Protein AF-A0A1Q7JPG5-F1 (afdb_monomer)

Structure (mmCIF, N/CA/C/O backbone):
data_AF-A0A1Q7JPG5-F1
#
_entry.id   AF-A0A1Q7JPG5-F1
#
loop_
_atom_site.group_PDB
_atom_site.id
_atom_site.type_symbol
_atom_site.label_atom_id
_atom_site.label_alt_id
_atom_site.label_comp_id
_atom_site.label_asym_id
_atom_site.label_entity_id
_atom_site.label_seq_id
_atom_site.pdbx_PDB_ins_code
_atom_site.Cartn_x
_atom_site.Cartn_y
_atom_site.Cartn_z
_atom_site.occupancy
_atom_site.B_iso_or_equiv
_atom_site.auth_seq_id
_atom_site.auth_comp_id
_atom_site.auth_asym_id
_atom_site.auth_atom_id
_atom_site.pdbx_PDB_model_num
ATOM 1 N N . MET A 1 1 ? 52.946 -62.706 36.787 1.00 34.41 1 MET A N 1
ATOM 2 C CA . MET A 1 1 ? 53.712 -61.815 35.877 1.00 34.41 1 MET A CA 1
ATOM 3 C C . MET A 1 1 ? 52.732 -61.017 35.016 1.00 34.41 1 MET A C 1
ATOM 5 O O . MET A 1 1 ? 51.547 -61.318 35.065 1.00 34.41 1 MET A O 1
ATOM 9 N N . LYS A 1 2 ? 53.180 -59.959 34.327 1.00 34.53 2 LYS A N 1
ATOM 10 C CA . LYS A 1 2 ? 52.308 -58.965 33.662 1.00 34.53 2 LYS A CA 1
ATOM 11 C C . LYS A 1 2 ? 51.713 -59.487 32.341 1.00 34.53 2 LYS A C 1
ATOM 13 O O . LYS A 1 2 ? 52.479 -59.974 31.521 1.00 34.53 2 LYS A O 1
ATOM 18 N N . SER A 1 3 ? 50.421 -59.251 32.090 1.00 33.00 3 SER A N 1
ATOM 19 C CA . SER A 1 3 ? 49.925 -58.635 30.840 1.00 33.00 3 SER A CA 1
ATOM 20 C C . SER A 1 3 ? 48.452 -58.207 30.977 1.00 33.00 3 SER A C 1
ATOM 22 O O . SER A 1 3 ? 47.769 -58.614 31.914 1.00 33.00 3 SER A O 1
ATOM 24 N N . MET A 1 4 ? 47.991 -57.336 30.079 1.00 36.00 4 MET A N 1
ATOM 25 C CA . MET A 1 4 ? 46.695 -56.645 30.126 1.00 36.00 4 MET A CA 1
ATOM 26 C C . MET A 1 4 ? 45.519 -57.522 29.669 1.00 36.00 4 MET A C 1
ATOM 28 O O . MET A 1 4 ? 45.644 -58.300 28.728 1.00 36.00 4 MET A O 1
ATOM 32 N N . ALA A 1 5 ? 44.338 -57.277 30.243 1.00 35.31 5 ALA A N 1
ATOM 33 C CA . ALA A 1 5 ? 43.048 -57.613 29.640 1.00 35.31 5 ALA A CA 1
ATOM 34 C C . ALA A 1 5 ? 42.078 -56.442 29.871 1.00 35.31 5 ALA A C 1
ATOM 36 O O . ALA A 1 5 ? 41.628 -56.212 30.993 1.00 35.31 5 ALA A O 1
ATOM 37 N N . CYS A 1 6 ? 41.793 -55.664 28.825 1.00 31.00 6 CYS A N 1
ATOM 38 C CA . CYS A 1 6 ? 40.863 -54.536 28.897 1.00 31.00 6 CYS A CA 1
ATOM 39 C C . CYS A 1 6 ? 39.425 -55.015 28.637 1.00 31.00 6 CYS A C 1
ATOM 41 O O . CYS A 1 6 ? 39.201 -55.822 27.736 1.00 31.00 6 CYS A O 1
ATOM 43 N N . ARG A 1 7 ? 38.447 -54.513 29.401 1.00 36.75 7 ARG A N 1
ATOM 44 C CA . ARG A 1 7 ? 37.014 -54.733 29.150 1.00 36.75 7 ARG A CA 1
ATOM 45 C C . ARG A 1 7 ? 36.360 -53.412 28.759 1.00 36.75 7 ARG A C 1
ATOM 47 O O . ARG A 1 7 ? 36.259 -52.519 29.594 1.00 36.75 7 ARG A O 1
ATOM 54 N N . LEU A 1 8 ? 35.887 -53.311 27.517 1.00 33.47 8 LEU A N 1
ATOM 55 C CA . LEU A 1 8 ? 34.958 -52.251 27.124 1.00 33.47 8 LEU A CA 1
ATOM 56 C C . LEU A 1 8 ? 33.561 -52.551 27.684 1.00 33.47 8 LEU A C 1
ATOM 58 O O . LEU A 1 8 ? 33.094 -53.689 27.631 1.00 33.47 8 LEU A O 1
ATOM 62 N N . LEU A 1 9 ? 32.887 -51.508 28.162 1.00 34.62 9 LEU A N 1
ATOM 63 C CA . LEU A 1 9 ? 31.440 -51.483 28.360 1.00 34.62 9 LEU A CA 1
ATOM 64 C C . LEU A 1 9 ? 30.803 -50.833 27.130 1.00 34.62 9 LEU A C 1
ATOM 66 O O . LEU A 1 9 ? 31.206 -49.742 26.734 1.00 34.62 9 LEU A O 1
ATOM 70 N N . ALA A 1 10 ? 29.811 -51.493 26.537 1.00 33.41 10 ALA A N 1
ATOM 71 C CA . ALA A 1 10 ? 29.028 -50.929 25.445 1.00 33.41 10 ALA A CA 1
ATOM 72 C C . ALA A 1 10 ? 27.778 -50.234 26.005 1.00 33.41 10 ALA A C 1
ATOM 74 O O . ALA A 1 10 ? 26.924 -50.890 26.602 1.00 33.41 10 ALA A O 1
ATOM 75 N N . LEU A 1 11 ? 27.654 -48.922 25.788 1.00 35.75 11 LEU A N 1
ATOM 76 C CA . LEU A 1 11 ? 26.381 -48.206 25.903 1.00 35.75 11 LEU A CA 1
ATOM 77 C C . LEU A 1 11 ? 25.788 -48.039 24.500 1.00 35.75 11 LEU A C 1
ATOM 79 O O . LEU A 1 11 ? 26.465 -47.559 23.592 1.00 35.75 11 LEU A O 1
ATOM 83 N N . GLY A 1 12 ? 24.525 -48.426 24.326 1.00 33.12 12 GLY A N 1
ATOM 84 C CA . GLY A 1 12 ? 23.783 -48.182 23.090 1.00 33.12 12 GLY A CA 1
ATOM 85 C C . GLY A 1 12 ? 23.260 -46.746 23.034 1.00 33.12 12 GLY A C 1
ATOM 86 O O . GLY A 1 12 ? 22.631 -46.285 23.984 1.00 33.12 12 GLY A O 1
ATOM 87 N N . ALA A 1 13 ? 23.492 -46.051 21.920 1.00 35.06 13 ALA A N 1
ATOM 88 C CA . ALA A 1 13 ? 22.969 -44.708 21.683 1.00 35.06 13 ALA A CA 1
ATOM 89 C C . ALA A 1 13 ? 21.696 -44.762 20.821 1.00 35.06 13 ALA A C 1
ATOM 91 O O . ALA A 1 13 ? 21.733 -45.208 19.675 1.00 35.06 13 ALA A O 1
ATOM 92 N N . PHE A 1 14 ? 20.574 -44.273 21.356 1.00 34.72 14 PHE A N 1
ATOM 93 C CA . PHE A 1 14 ? 19.362 -44.020 20.573 1.00 34.72 14 PHE A CA 1
ATOM 94 C C . PHE A 1 14 ? 19.529 -42.712 19.787 1.00 34.72 14 PHE A C 1
ATOM 96 O O . PHE A 1 14 ? 19.543 -41.628 20.371 1.00 34.72 14 PHE A O 1
ATOM 103 N N . LEU A 1 15 ? 19.648 -42.799 18.460 1.00 33.75 15 LEU A N 1
ATOM 104 C CA . LEU A 1 15 ? 19.677 -41.626 17.583 1.00 33.75 15 LEU A CA 1
ATOM 105 C C . LEU A 1 15 ? 18.253 -41.120 17.323 1.00 33.75 15 LEU A C 1
ATOM 107 O O . LEU A 1 15 ? 17.541 -41.632 16.460 1.00 33.75 15 LEU A O 1
ATOM 111 N N . ILE A 1 16 ? 17.845 -40.088 18.064 1.00 35.56 16 ILE A N 1
ATOM 112 C CA . ILE A 1 16 ? 16.620 -39.334 17.777 1.00 35.56 16 ILE A CA 1
ATOM 113 C C . ILE A 1 16 ? 16.891 -38.432 16.568 1.00 35.56 16 ILE A C 1
ATOM 115 O O . ILE A 1 16 ? 17.561 -37.405 16.681 1.00 35.56 16 ILE A O 1
ATOM 119 N N . ALA A 1 17 ? 16.366 -38.815 15.406 1.00 33.97 17 ALA A N 1
ATOM 120 C CA . ALA A 1 17 ? 16.439 -38.016 14.188 1.00 33.97 17 ALA A CA 1
ATOM 121 C C . ALA A 1 17 ? 15.470 -36.821 14.260 1.00 33.97 17 ALA A C 1
ATOM 123 O O . ALA A 1 17 ? 14.344 -36.883 13.768 1.00 33.97 17 ALA A O 1
ATOM 124 N N . VAL A 1 18 ? 15.906 -35.726 14.888 1.00 35.19 18 VAL A N 1
ATOM 125 C CA . VAL A 1 18 ? 15.196 -34.440 14.829 1.00 35.19 18 VAL A CA 1
ATOM 126 C C . VAL A 1 18 ? 15.351 -33.861 13.415 1.00 35.19 18 VAL A C 1
ATOM 128 O O . VAL A 1 18 ? 16.487 -33.659 12.979 1.00 35.19 18 VAL A O 1
ATOM 131 N N . PRO A 1 19 ? 14.261 -33.561 12.685 1.00 37.03 19 PRO A N 1
ATOM 132 C CA . PRO A 1 19 ? 14.367 -32.874 11.406 1.00 37.03 19 PRO A CA 1
ATOM 133 C C . PRO A 1 19 ? 14.787 -31.419 11.645 1.00 37.03 19 PRO A C 1
ATOM 135 O O . PRO A 1 19 ? 13.994 -30.610 12.128 1.00 37.03 19 PRO A O 1
ATOM 138 N N . LEU A 1 20 ? 16.027 -31.069 11.284 1.00 33.22 20 LEU A N 1
ATOM 139 C CA . LEU A 1 20 ? 16.434 -29.667 11.189 1.00 33.22 20 LEU A CA 1
ATOM 140 C C . LEU A 1 20 ? 15.713 -29.008 10.008 1.00 33.22 20 LEU A C 1
ATOM 142 O O . LEU A 1 20 ? 16.229 -28.942 8.893 1.00 33.22 20 LEU A O 1
ATOM 146 N N . PHE A 1 21 ? 14.530 -28.460 10.276 1.00 35.09 21 PHE A N 1
ATOM 147 C CA . PHE A 1 21 ? 14.033 -27.338 9.495 1.00 35.09 21 PHE A CA 1
ATOM 148 C C . PHE A 1 21 ? 15.007 -26.174 9.688 1.00 35.09 21 PHE A C 1
ATOM 150 O O . PHE A 1 21 ? 15.110 -25.615 10.781 1.00 35.09 21 PHE A O 1
ATOM 157 N N . ALA A 1 22 ? 15.738 -25.823 8.632 1.00 39.94 22 ALA A N 1
ATOM 158 C CA . ALA A 1 22 ? 16.541 -24.611 8.603 1.00 39.94 22 ALA A CA 1
ATOM 159 C C . ALA A 1 22 ? 15.608 -23.393 8.664 1.00 39.94 22 ALA A C 1
ATOM 161 O O . ALA A 1 22 ? 15.079 -22.944 7.649 1.00 39.94 22 ALA A O 1
ATOM 162 N N . GLN A 1 23 ? 15.398 -22.868 9.872 1.00 38.84 23 GLN A N 1
ATOM 163 C CA . GLN A 1 23 ? 14.837 -21.538 10.061 1.00 38.84 23 GLN A CA 1
ATOM 164 C C . GLN A 1 23 ? 15.822 -20.525 9.469 1.00 38.84 23 GLN A C 1
ATOM 166 O O . GLN A 1 23 ? 16.888 -20.291 10.042 1.00 38.84 23 GLN A O 1
ATOM 171 N N . THR A 1 24 ? 15.462 -19.933 8.328 1.00 47.03 24 THR A N 1
ATOM 172 C CA . THR A 1 24 ? 16.078 -18.695 7.832 1.00 47.03 24 THR A CA 1
ATOM 173 C C . THR A 1 24 ? 16.030 -17.666 8.952 1.00 47.03 24 THR A C 1
ATOM 175 O O . THR A 1 24 ? 14.950 -17.369 9.473 1.00 47.03 24 THR A O 1
ATOM 178 N N . ARG A 1 25 ? 17.189 -17.163 9.370 1.00 45.00 25 ARG A N 1
ATOM 179 C CA . ARG A 1 25 ? 17.277 -16.207 10.474 1.00 45.00 25 ARG A CA 1
ATOM 180 C C . ARG A 1 25 ? 16.770 -14.850 9.999 1.00 45.00 25 ARG A C 1
ATOM 182 O O . ARG A 1 25 ? 16.806 -14.545 8.813 1.00 45.00 25 ARG A O 1
ATOM 189 N N . ALA A 1 26 ? 16.351 -13.995 10.930 1.00 55.50 26 ALA A N 1
ATOM 190 C CA . ALA A 1 26 ? 15.905 -12.642 10.586 1.00 55.50 26 ALA A CA 1
ATOM 191 C C . ALA A 1 26 ? 16.996 -11.809 9.872 1.00 55.50 26 ALA A C 1
ATOM 193 O O . ALA A 1 26 ? 16.662 -10.960 9.052 1.00 55.50 26 ALA A O 1
ATOM 194 N N . SER A 1 27 ? 18.278 -12.103 10.132 1.00 56.66 27 SER A N 1
ATOM 195 C CA . SER A 1 27 ? 19.452 -11.563 9.423 1.00 56.66 27 SER A CA 1
ATOM 196 C C . SER A 1 27 ? 19.521 -11.930 7.941 1.00 56.66 27 SER A C 1
ATOM 198 O O . SER A 1 27 ? 20.154 -11.228 7.162 1.00 56.66 27 SER A O 1
ATOM 200 N N . ASP A 1 28 ? 18.894 -13.040 7.560 1.00 60.97 28 ASP A N 1
ATOM 201 C CA . ASP A 1 28 ? 18.993 -13.627 6.224 1.00 60.97 28 ASP A CA 1
ATOM 202 C C . ASP A 1 28 ? 17.875 -13.082 5.307 1.00 60.97 28 ASP A C 1
ATOM 204 O O . ASP A 1 28 ? 17.829 -13.398 4.122 1.00 60.97 28 ASP A O 1
ATOM 208 N N . LEU A 1 29 ? 16.969 -12.270 5.875 1.00 73.50 29 LEU A N 1
ATOM 209 C CA . LEU A 1 29 ? 15.842 -11.614 5.205 1.00 73.50 29 LEU A CA 1
ATOM 210 C C . LEU A 1 29 ? 16.076 -10.107 4.996 1.00 73.50 29 LEU A C 1
ATOM 212 O O . LEU A 1 29 ? 15.445 -9.506 4.132 1.00 73.50 29 LEU A O 1
ATOM 216 N N . THR A 1 30 ? 16.939 -9.464 5.785 1.00 72.56 30 THR A N 1
ATOM 217 C CA . THR A 1 30 ? 17.234 -8.028 5.639 1.00 72.56 30 THR A CA 1
ATOM 218 C C . THR A 1 30 ? 18.073 -7.764 4.392 1.00 72.56 30 THR A C 1
ATOM 220 O O . THR A 1 30 ? 19.149 -8.344 4.243 1.00 72.56 30 THR A O 1
ATOM 223 N N . ASN A 1 31 ? 17.631 -6.846 3.526 1.00 74.94 31 ASN A N 1
ATOM 224 C CA . ASN A 1 31 ? 18.434 -6.407 2.383 1.00 74.94 31 ASN A CA 1
ATOM 225 C C . ASN A 1 31 ? 19.722 -5.720 2.857 1.00 74.94 31 ASN A C 1
ATOM 227 O O . ASN A 1 31 ? 19.681 -4.688 3.529 1.00 74.94 31 ASN A O 1
ATOM 231 N N . LEU A 1 32 ? 20.872 -6.262 2.461 1.00 78.88 32 LEU A N 1
ATOM 232 C CA . LEU A 1 32 ? 22.161 -5.604 2.648 1.00 78.88 32 LEU A CA 1
ATOM 233 C C . LEU A 1 32 ? 22.371 -4.548 1.555 1.00 78.88 32 LEU A C 1
ATOM 235 O O . LEU A 1 32 ? 22.064 -4.776 0.383 1.00 78.88 32 LEU A O 1
ATOM 239 N N . ARG A 1 33 ? 22.924 -3.391 1.934 1.00 84.75 33 ARG A N 1
ATOM 240 C CA . ARG A 1 33 ? 23.392 -2.383 0.973 1.00 84.75 33 ARG A CA 1
ATOM 241 C C . ARG A 1 33 ? 24.746 -2.803 0.416 1.00 84.75 33 ARG A C 1
ATOM 243 O O . ARG A 1 33 ? 25.619 -3.233 1.166 1.00 84.75 33 ARG A O 1
ATOM 250 N N . HIS A 1 34 ? 24.920 -2.629 -0.888 1.00 87.31 34 HIS A N 1
ATOM 251 C CA . HIS A 1 34 ? 26.155 -2.941 -1.596 1.00 87.31 34 HIS A CA 1
ATOM 252 C C . HIS A 1 34 ? 26.614 -1.717 -2.390 1.00 87.31 34 HIS A C 1
ATOM 254 O O . HIS A 1 34 ? 25.868 -1.206 -3.224 1.00 87.31 34 HIS A O 1
ATOM 260 N N . SER A 1 35 ? 27.846 -1.264 -2.160 1.00 90.56 35 SER A N 1
ATOM 261 C CA . SER A 1 35 ? 28.488 -0.246 -2.999 1.00 90.56 35 SER A CA 1
ATOM 262 C C . SER A 1 35 ? 28.592 -0.720 -4.450 1.00 90.56 35 SER A C 1
ATOM 264 O O . SER A 1 35 ? 28.186 -0.002 -5.362 1.00 90.56 35 SER A O 1
ATOM 266 N N . THR A 1 36 ? 29.068 -1.953 -4.649 1.00 94.56 36 THR A N 1
ATOM 267 C CA . THR A 1 36 ? 29.362 -2.563 -5.955 1.00 94.56 36 THR A CA 1
ATOM 268 C C . THR A 1 36 ? 29.049 -4.072 -5.959 1.00 94.56 36 THR A C 1
ATOM 270 O O . THR A 1 36 ? 28.795 -4.676 -4.909 1.00 94.56 36 THR A O 1
ATOM 273 N N . GLY A 1 37 ? 29.092 -4.709 -7.134 1.00 92.50 37 GLY A N 1
ATOM 274 C CA . GLY A 1 37 ? 29.043 -6.164 -7.306 1.00 92.50 37 GLY A CA 1
ATOM 275 C C . GLY A 1 37 ? 27.642 -6.784 -7.390 1.00 92.50 37 GLY A C 1
ATOM 276 O O . GLY A 1 37 ? 27.516 -8.009 -7.349 1.00 92.50 37 GLY A O 1
ATOM 277 N N . GLN A 1 38 ? 26.576 -5.985 -7.487 1.00 92.62 38 GLN A N 1
ATOM 278 C CA . GLN A 1 38 ? 25.197 -6.457 -7.669 1.00 92.62 38 GLN A CA 1
ATOM 279 C C . GLN A 1 38 ? 24.725 -6.341 -9.123 1.00 92.62 38 GLN A C 1
ATOM 281 O O . GLN A 1 38 ? 25.172 -5.477 -9.872 1.00 92.62 38 GLN A O 1
ATOM 286 N N . GLY A 1 39 ? 23.786 -7.200 -9.524 1.00 92.56 39 GLY A N 1
ATOM 287 C CA . GLY A 1 39 ? 23.140 -7.109 -10.831 1.00 92.56 39 GLY A CA 1
ATOM 288 C C . GLY A 1 39 ? 22.094 -5.991 -10.925 1.00 92.56 39 GLY A C 1
ATOM 289 O O . GLY A 1 39 ? 21.513 -5.560 -9.924 1.00 92.56 39 GLY A O 1
ATOM 290 N N . VAL A 1 40 ? 21.799 -5.572 -12.158 1.00 94.56 40 VAL A N 1
ATOM 291 C CA . VAL A 1 40 ? 20.660 -4.696 -12.472 1.00 94.56 40 VAL A CA 1
ATOM 292 C C . VAL A 1 40 ? 19.399 -5.540 -12.642 1.00 94.56 40 VAL A C 1
ATOM 294 O O . VAL A 1 40 ? 19.406 -6.534 -13.367 1.00 94.56 40 VAL A O 1
ATOM 297 N N . SER A 1 41 ? 18.302 -5.133 -12.005 1.00 94.94 41 SER A N 1
ATOM 298 C CA . SER A 1 41 ? 16.980 -5.731 -12.217 1.00 94.94 41 SER A CA 1
ATOM 299 C C . SER A 1 41 ? 16.176 -4.888 -13.215 1.00 94.94 41 SER A C 1
ATOM 301 O O . SER A 1 41 ? 15.988 -3.695 -12.957 1.00 94.94 41 SER A O 1
ATOM 303 N N . PRO A 1 42 ? 15.690 -5.449 -14.338 1.00 96.00 42 PRO A N 1
ATOM 304 C CA . PRO A 1 42 ? 14.755 -4.748 -15.207 1.00 96.00 42 PRO A CA 1
ATOM 305 C C . PRO A 1 42 ? 13.377 -4.674 -14.533 1.00 96.00 42 PRO A C 1
ATOM 307 O O . PRO A 1 42 ? 12.985 -5.577 -13.792 1.00 96.00 42 PRO A O 1
ATOM 310 N N . VAL A 1 43 ? 12.630 -3.603 -14.795 1.00 93.88 43 VAL A N 1
ATOM 311 C CA . VAL A 1 43 ? 11.284 -3.376 -14.254 1.00 93.88 43 VAL A CA 1
ATOM 312 C C . VAL A 1 43 ? 10.335 -3.043 -15.401 1.00 93.88 43 VAL A C 1
ATOM 314 O O . VAL A 1 43 ? 10.673 -2.275 -16.301 1.00 93.88 43 VAL A O 1
ATOM 317 N N . TYR A 1 44 ? 9.144 -3.636 -15.380 1.00 93.88 44 TYR A N 1
ATOM 318 C CA . TYR A 1 44 ? 8.056 -3.314 -16.297 1.00 93.88 44 TYR A CA 1
ATOM 319 C C . TYR A 1 44 ? 7.070 -2.418 -15.552 1.00 93.88 44 TYR A C 1
ATOM 321 O O . TYR A 1 44 ? 6.445 -2.841 -14.584 1.00 93.88 44 TYR A O 1
ATOM 329 N N . GLU A 1 45 ? 6.967 -1.169 -15.992 1.00 89.00 45 GLU A N 1
ATOM 330 C CA . GLU A 1 45 ? 6.186 -0.125 -15.324 1.00 89.00 45 GLU A CA 1
ATOM 331 C C . GLU A 1 45 ? 4.698 -0.182 -15.710 1.00 89.00 45 GLU A C 1
ATOM 333 O O . GLU A 1 45 ? 3.896 0.556 -15.146 1.00 89.00 45 GLU A O 1
ATOM 338 N N . GLY A 1 46 ? 4.318 -1.057 -16.647 1.00 91.06 46 GLY A N 1
ATOM 339 C CA . GLY A 1 46 ? 2.952 -1.226 -17.141 1.00 91.06 46 GLY A CA 1
ATOM 340 C C . GLY A 1 46 ? 2.760 -0.755 -18.583 1.00 91.06 46 GLY A C 1
ATOM 341 O O . GLY A 1 46 ? 3.731 -0.548 -19.315 1.00 91.06 46 GLY A O 1
ATOM 342 N N . PHE A 1 47 ? 1.506 -0.593 -19.013 1.00 92.69 47 PHE A N 1
ATOM 343 C CA . PHE A 1 47 ? 1.181 -0.110 -20.358 1.00 92.69 47 PHE A CA 1
ATOM 344 C C . PHE A 1 47 ? 0.061 0.933 -20.419 1.00 92.69 47 PHE A C 1
ATOM 346 O O . PHE A 1 47 ? -0.933 0.838 -19.702 1.00 92.69 47 PHE A O 1
ATOM 353 N N . ASP A 1 48 ? 0.199 1.886 -21.342 1.00 90.12 48 ASP A N 1
ATOM 354 C CA . ASP A 1 48 ? -0.894 2.763 -21.783 1.00 90.12 48 ASP A CA 1
ATOM 355 C C . ASP A 1 48 ? -1.386 2.384 -23.192 1.00 90.12 48 ASP A C 1
ATOM 357 O O . ASP A 1 48 ? -0.749 1.595 -23.900 1.00 90.12 48 ASP A O 1
ATOM 361 N N . ILE A 1 49 ? -2.549 2.918 -23.576 1.00 89.62 49 ILE A N 1
ATOM 362 C CA . ILE A 1 49 ? -3.207 2.670 -24.865 1.00 89.62 49 ILE A CA 1
ATOM 363 C C . ILE A 1 49 ? -3.175 3.964 -25.689 1.00 89.62 49 ILE A C 1
ATOM 365 O O . ILE A 1 49 ? -3.671 5.003 -25.252 1.00 89.62 49 ILE A O 1
ATOM 369 N N . ASN A 1 50 ? -2.609 3.897 -26.892 1.00 90.44 50 ASN A N 1
ATOM 370 C CA . ASN A 1 50 ? -2.565 4.997 -27.850 1.00 90.44 50 ASN A CA 1
ATOM 371 C C . ASN A 1 50 ? -3.941 5.21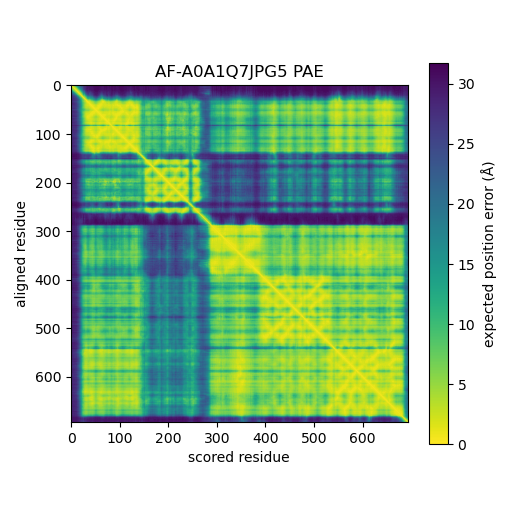4 -28.526 1.00 90.44 50 ASN A C 1
ATOM 373 O O . ASN A 1 50 ? -4.740 4.279 -28.615 1.00 90.44 50 ASN A O 1
ATOM 377 N N . PRO A 1 51 ? -4.213 6.403 -29.104 1.00 88.62 51 PRO A N 1
ATOM 378 C CA . PRO A 1 51 ? -5.475 6.689 -29.804 1.00 88.62 51 PRO A CA 1
ATOM 379 C C . PRO A 1 51 ? -5.799 5.795 -31.019 1.00 88.62 51 PRO A C 1
ATOM 381 O O . PRO A 1 51 ? -6.943 5.772 -31.463 1.00 88.62 51 PRO A O 1
ATOM 384 N N . ASP A 1 52 ? -4.820 5.066 -31.567 1.00 91.56 52 ASP A N 1
ATOM 385 C CA . ASP A 1 52 ? -5.001 4.084 -32.650 1.00 91.56 52 ASP A CA 1
ATOM 386 C C . ASP A 1 52 ? -5.282 2.649 -32.143 1.00 91.56 52 ASP A C 1
ATOM 388 O O . ASP A 1 52 ? -5.470 1.722 -32.939 1.00 91.56 52 ASP A O 1
ATOM 392 N N . GLY A 1 53 ? -5.312 2.461 -30.820 1.00 90.31 53 GLY A N 1
ATOM 393 C CA . GLY A 1 53 ? -5.466 1.174 -30.144 1.00 90.31 53 GLY A CA 1
ATOM 394 C C . GLY A 1 53 ? -4.171 0.370 -29.989 1.00 90.31 53 GLY A C 1
ATOM 395 O O . GLY A 1 53 ? -4.224 -0.733 -29.452 1.00 90.31 53 GLY A O 1
ATOM 396 N N . SER A 1 54 ? -3.017 0.869 -30.448 1.00 95.56 54 SER A N 1
ATOM 397 C CA . SER A 1 54 ? -1.717 0.272 -30.107 1.00 95.56 54 SER A CA 1
ATOM 398 C C . SER A 1 54 ? -1.366 0.532 -28.635 1.00 95.56 54 SER A C 1
ATOM 400 O O . SER A 1 54 ? -1.934 1.418 -28.000 1.00 95.56 54 SER A O 1
ATOM 402 N N . HIS A 1 55 ? -0.421 -0.220 -28.076 1.00 95.38 55 HIS A N 1
ATOM 403 C CA . HIS A 1 55 ? -0.083 -0.161 -26.652 1.00 95.38 55 HIS A CA 1
ATOM 404 C C . HIS A 1 55 ? 1.368 0.281 -26.458 1.00 95.38 55 HIS A C 1
ATOM 406 O O . HIS A 1 55 ? 2.261 -0.207 -27.148 1.00 95.38 55 HIS A O 1
ATOM 412 N N . ASN A 1 56 ? 1.632 1.159 -25.494 1.00 94.81 56 ASN A N 1
ATOM 413 C CA . ASN A 1 56 ? 2.987 1.510 -25.072 1.00 94.81 56 ASN A CA 1
ATOM 414 C C . ASN A 1 56 ? 3.354 0.714 -23.820 1.00 94.81 56 ASN A C 1
ATOM 416 O O . ASN A 1 56 ? 2.836 1.016 -22.752 1.00 94.81 56 ASN A O 1
ATOM 420 N N . MET A 1 57 ? 4.257 -0.262 -23.924 1.00 95.06 57 MET A N 1
ATOM 421 C CA . MET A 1 57 ? 4.823 -0.959 -22.762 1.00 95.06 57 MET A CA 1
ATOM 422 C C . MET A 1 57 ? 6.002 -0.162 -22.201 1.00 95.06 57 MET A C 1
ATOM 424 O O . MET A 1 57 ? 6.959 0.085 -22.932 1.00 95.06 57 MET A O 1
ATOM 428 N N . TRP A 1 58 ? 5.950 0.232 -20.930 1.00 92.94 58 TRP A N 1
ATOM 429 C CA . TRP A 1 58 ? 6.959 1.074 -20.282 1.00 92.94 58 TRP A CA 1
ATOM 430 C C . TRP A 1 58 ? 7.917 0.267 -19.418 1.00 92.94 58 TRP A C 1
ATOM 432 O O . TRP A 1 58 ? 7.522 -0.672 -18.728 1.00 92.94 58 TRP A O 1
ATOM 442 N N . PHE A 1 59 ? 9.190 0.647 -19.450 1.00 94.12 59 PHE A N 1
ATOM 443 C CA . PHE A 1 59 ? 10.264 -0.072 -18.781 1.00 94.12 59 PHE A CA 1
ATOM 444 C C . PHE A 1 59 ? 11.182 0.891 -18.034 1.00 94.12 59 PHE A C 1
ATOM 446 O O . PHE A 1 59 ? 11.563 1.942 -18.551 1.00 94.12 59 PHE A O 1
ATOM 453 N N . GLY A 1 60 ? 11.572 0.483 -16.834 1.00 92.62 60 GLY A N 1
ATOM 454 C CA . GLY A 1 60 ? 12.596 1.114 -16.012 1.00 92.62 60 GLY A CA 1
ATOM 455 C C . GLY A 1 60 ? 13.537 0.056 -15.449 1.00 92.62 60 GLY A C 1
ATOM 456 O O . GLY A 1 60 ? 13.475 -1.114 -15.826 1.00 92.62 60 GLY A O 1
ATOM 457 N N . TYR A 1 61 ? 14.434 0.440 -14.552 1.00 93.19 61 TYR A N 1
ATOM 458 C CA . TYR A 1 61 ? 15.355 -0.511 -13.932 1.00 93.19 61 TYR A CA 1
ATOM 459 C C . TYR A 1 61 ? 15.701 -0.131 -12.496 1.00 93.19 61 TYR A C 1
ATOM 461 O O . TYR A 1 61 ? 15.472 0.995 -12.051 1.00 93.19 61 TYR A O 1
ATOM 469 N N . MET A 1 62 ? 16.264 -1.102 -11.784 1.00 92.62 62 MET A N 1
ATOM 470 C CA . MET A 1 62 ? 16.888 -0.937 -10.482 1.00 92.62 62 MET A CA 1
ATOM 471 C C . MET A 1 62 ? 18.320 -1.469 -10.543 1.00 92.62 62 MET A C 1
ATOM 473 O O . MET A 1 62 ? 18.540 -2.684 -10.548 1.00 92.62 62 MET A O 1
ATOM 477 N N . ASN A 1 63 ? 19.301 -0.571 -10.583 1.00 92.75 63 ASN A N 1
ATOM 478 C CA . ASN A 1 63 ? 20.687 -0.923 -10.311 1.00 92.75 63 ASN A CA 1
ATOM 479 C C . ASN A 1 63 ? 20.839 -1.042 -8.788 1.00 92.75 63 ASN A C 1
ATOM 481 O O . ASN A 1 63 ? 20.664 -0.075 -8.049 1.00 92.75 63 ASN A O 1
ATOM 485 N N . ARG A 1 64 ? 21.114 -2.254 -8.299 1.00 90.00 64 ARG A N 1
ATOM 486 C CA . ARG A 1 64 ? 21.138 -2.532 -6.855 1.00 90.00 64 ARG A CA 1
ATOM 487 C C . ARG A 1 64 ? 22.404 -2.013 -6.159 1.00 90.00 64 ARG A C 1
ATOM 489 O O . ARG A 1 64 ? 22.446 -1.990 -4.931 1.00 90.00 64 ARG A O 1
ATOM 496 N N . ASN A 1 65 ? 23.389 -1.548 -6.924 1.00 90.69 65 ASN A N 1
ATOM 497 C CA . ASN A 1 65 ? 24.589 -0.888 -6.423 1.00 90.69 65 ASN A CA 1
ATOM 498 C C . ASN A 1 65 ? 24.306 0.556 -5.974 1.00 90.69 65 ASN A C 1
ATOM 500 O O . ASN A 1 65 ? 23.396 1.216 -6.486 1.00 90.69 65 ASN A O 1
ATOM 504 N N . TYR A 1 66 ? 25.102 1.048 -5.024 1.00 88.88 66 TYR A N 1
ATOM 505 C CA . TYR A 1 66 ? 25.082 2.444 -4.565 1.00 88.88 66 TYR A CA 1
ATOM 506 C C . TYR A 1 66 ? 26.193 3.308 -5.188 1.00 88.88 66 TYR A C 1
ATOM 508 O O . TYR A 1 66 ? 26.033 4.523 -5.250 1.00 88.88 66 TYR A O 1
ATOM 516 N N . GLU A 1 67 ? 27.280 2.698 -5.672 1.00 90.00 67 GLU A N 1
ATOM 517 C CA . GLU A 1 67 ? 28.457 3.383 -6.240 1.00 90.00 67 GLU A CA 1
ATOM 518 C C . GLU A 1 67 ? 28.822 2.886 -7.655 1.00 90.00 67 GLU A C 1
ATOM 520 O O . GLU A 1 67 ? 29.355 3.654 -8.448 1.00 90.00 67 GLU A O 1
ATOM 525 N N . GLU A 1 68 ? 28.533 1.624 -7.998 1.00 92.38 68 GLU A N 1
ATOM 526 C CA . GLU A 1 68 ? 28.838 1.055 -9.323 1.00 92.38 68 GLU A CA 1
ATOM 527 C C . GLU A 1 68 ? 27.733 1.314 -10.362 1.00 92.38 68 GLU A C 1
ATOM 529 O O . GLU A 1 68 ? 26.627 0.770 -10.280 1.00 92.38 68 GLU A O 1
ATOM 534 N N . GLU A 1 69 ? 28.069 2.087 -11.392 1.00 92.31 69 GLU A N 1
ATOM 535 C CA . GLU A 1 69 ? 27.326 2.149 -12.655 1.00 92.31 69 GLU A CA 1
ATOM 536 C C . GLU A 1 69 ? 27.757 0.998 -13.578 1.00 92.31 69 GLU A C 1
ATOM 538 O O . GLU A 1 69 ? 28.893 0.528 -13.509 1.00 92.31 69 GLU A O 1
ATOM 543 N N . LEU A 1 70 ? 26.851 0.509 -14.430 1.00 92.31 70 LEU A N 1
ATOM 544 C CA . LEU A 1 70 ? 27.078 -0.699 -15.232 1.00 92.31 70 LEU A CA 1
ATOM 545 C C . LEU A 1 70 ? 26.787 -0.480 -16.718 1.00 92.31 70 LEU A C 1
ATOM 547 O O . LEU A 1 70 ? 25.756 0.082 -17.076 1.00 92.31 70 LEU A O 1
ATOM 551 N N . ASP A 1 71 ? 27.648 -1.013 -17.587 1.00 92.81 71 ASP A N 1
ATOM 552 C CA . ASP A 1 71 ? 27.448 -1.027 -19.039 1.00 92.81 71 ASP A CA 1
ATOM 553 C C . ASP A 1 71 ? 27.191 -2.447 -19.565 1.00 92.81 71 ASP A C 1
ATOM 555 O O . ASP A 1 71 ? 28.019 -3.350 -19.445 1.00 92.81 71 ASP A O 1
ATOM 559 N N . LEU A 1 72 ? 26.021 -2.643 -20.176 1.00 92.38 72 LEU A N 1
ATOM 560 C CA . LEU A 1 72 ? 25.552 -3.898 -20.761 1.00 92.38 72 LEU A CA 1
ATOM 561 C C . LEU A 1 72 ? 25.089 -3.642 -22.203 1.00 92.38 72 LEU A C 1
ATOM 563 O O . LEU A 1 72 ? 23.930 -3.304 -22.453 1.00 92.38 72 LEU A O 1
ATOM 567 N N . ALA A 1 73 ? 25.992 -3.796 -23.172 1.00 91.12 73 ALA A N 1
ATOM 568 C CA . ALA A 1 73 ? 25.680 -3.635 -24.596 1.00 91.12 73 ALA A CA 1
ATOM 569 C C . ALA A 1 73 ? 24.544 -4.572 -25.068 1.00 91.12 73 ALA A C 1
ATOM 571 O O . ALA A 1 73 ? 24.441 -5.714 -24.611 1.00 91.12 73 ALA A O 1
ATOM 572 N N . VAL A 1 74 ? 23.711 -4.111 -26.017 1.00 93.81 74 VAL A N 1
ATOM 573 C CA . VAL A 1 74 ? 22.569 -4.891 -26.538 1.00 93.81 74 VAL A CA 1
ATOM 574 C C . VAL A 1 74 ? 23.042 -6.232 -27.104 1.00 93.81 74 VAL A C 1
ATOM 576 O O . VAL A 1 74 ? 23.828 -6.307 -28.051 1.00 93.81 74 VAL A O 1
ATOM 579 N N . GLY A 1 75 ? 22.528 -7.312 -26.527 1.00 92.06 75 GLY A N 1
ATOM 580 C CA . GLY A 1 75 ? 23.001 -8.670 -26.760 1.00 92.06 75 GLY A CA 1
ATOM 581 C C . GLY A 1 75 ? 22.513 -9.598 -25.650 1.00 92.06 75 GLY A C 1
ATOM 582 O O . GLY A 1 75 ? 21.646 -9.211 -24.880 1.00 92.06 75 GLY A O 1
ATOM 583 N N . PRO A 1 76 ? 23.035 -10.823 -25.517 1.00 90.94 76 PRO A N 1
ATOM 584 C CA . PRO A 1 76 ? 22.472 -11.796 -24.572 1.00 90.94 76 PRO A CA 1
ATOM 585 C C . PRO A 1 76 ? 22.516 -11.404 -23.085 1.00 90.94 76 PRO A C 1
ATOM 587 O O . PRO A 1 76 ? 21.698 -11.904 -22.325 1.00 90.94 76 PRO A O 1
ATOM 590 N N . ASN A 1 77 ? 23.368 -10.449 -22.692 1.00 94.38 77 ASN A N 1
ATOM 591 C CA . ASN A 1 77 ? 23.370 -9.860 -21.344 1.00 94.38 77 ASN A CA 1
ATOM 592 C C . ASN A 1 77 ? 22.415 -8.653 -21.192 1.00 94.38 77 ASN A C 1
ATOM 594 O O . ASN A 1 77 ? 22.284 -8.111 -20.099 1.00 94.38 77 ASN A O 1
ATOM 598 N N . ASN A 1 78 ? 21.783 -8.205 -22.281 1.00 96.94 78 ASN A N 1
ATOM 599 C CA . ASN A 1 78 ? 20.806 -7.118 -22.334 1.00 96.94 78 ASN A CA 1
ATOM 600 C C . ASN A 1 78 ? 19.904 -7.266 -23.581 1.00 96.94 78 ASN A C 1
ATOM 602 O O . ASN A 1 78 ? 20.154 -6.664 -24.633 1.00 96.94 78 ASN A O 1
ATOM 606 N N . SER A 1 79 ? 18.891 -8.133 -23.494 1.00 95.94 79 SER A N 1
ATOM 607 C CA . SER A 1 79 ? 18.101 -8.596 -24.650 1.00 95.94 79 SER A CA 1
ATOM 608 C C . SER A 1 79 ? 16.598 -8.647 -24.392 1.00 95.94 79 SER A C 1
ATOM 610 O O . SER A 1 79 ? 16.153 -8.848 -23.264 1.00 95.94 79 SER A O 1
ATOM 612 N N . PHE A 1 80 ? 15.823 -8.501 -25.468 1.00 96.81 80 PHE A N 1
ATOM 613 C CA . PHE A 1 80 ? 14.376 -8.699 -25.478 1.00 96.81 80 PHE A CA 1
ATOM 614 C C . PHE A 1 80 ? 13.968 -9.960 -26.241 1.00 96.81 80 PHE A C 1
ATOM 616 O O . PHE A 1 80 ? 14.418 -10.167 -27.368 1.00 96.81 80 PHE A O 1
ATOM 623 N N . GLU A 1 81 ? 13.025 -10.724 -25.689 1.00 94.25 81 GLU A N 1
ATOM 624 C CA . GLU A 1 81 ? 12.355 -11.835 -26.371 1.00 94.25 81 GLU A CA 1
ATOM 625 C C . GLU A 1 81 ? 10.828 -11.601 -26.429 1.00 94.25 81 GLU A C 1
ATOM 627 O O . GLU A 1 81 ? 10.223 -11.363 -25.383 1.00 94.25 81 GLU A O 1
ATOM 632 N N . PRO A 1 82 ? 10.178 -11.655 -27.610 1.00 90.00 82 PRO A N 1
ATOM 633 C CA . PRO A 1 82 ? 10.767 -11.793 -28.942 1.00 90.00 82 PRO A CA 1
ATOM 634 C C . PRO A 1 82 ? 11.396 -10.474 -29.430 1.00 90.00 82 PRO A C 1
ATOM 636 O O . PRO A 1 82 ? 10.782 -9.404 -29.359 1.00 90.00 82 PRO A O 1
ATOM 639 N N . GLY A 1 83 ? 12.604 -10.538 -29.995 1.00 75.25 83 GLY A N 1
ATOM 640 C CA . GLY A 1 83 ? 13.285 -9.380 -30.578 1.00 75.25 83 GLY A CA 1
ATOM 641 C C . GLY A 1 83 ? 14.800 -9.394 -30.373 1.00 75.25 83 GLY A C 1
ATOM 642 O O . GLY A 1 83 ? 15.455 -10.417 -30.548 1.00 75.25 83 GLY A O 1
ATOM 643 N N . GLY A 1 84 ? 15.349 -8.222 -30.053 1.00 81.44 84 GLY A N 1
ATOM 644 C CA . GLY A 1 84 ? 16.764 -8.018 -29.755 1.00 81.44 84 GLY A CA 1
ATOM 645 C C . GLY A 1 84 ? 16.973 -6.603 -29.231 1.00 81.44 84 GLY A C 1
ATOM 646 O O . GLY A 1 84 ? 16.865 -6.365 -28.029 1.00 81.44 84 GLY A O 1
ATOM 647 N N . ASP A 1 85 ? 17.194 -5.655 -30.141 1.00 91.75 85 ASP A N 1
ATOM 648 C CA . ASP A 1 85 ? 17.087 -4.227 -29.837 1.00 91.75 85 ASP A CA 1
ATOM 649 C C . ASP A 1 85 ? 15.614 -3.775 -29.889 1.00 91.75 85 ASP A C 1
ATOM 651 O O . ASP A 1 85 ? 14.894 -4.077 -30.844 1.00 91.75 85 ASP A O 1
ATOM 655 N N . ARG A 1 86 ? 15.168 -3.074 -28.844 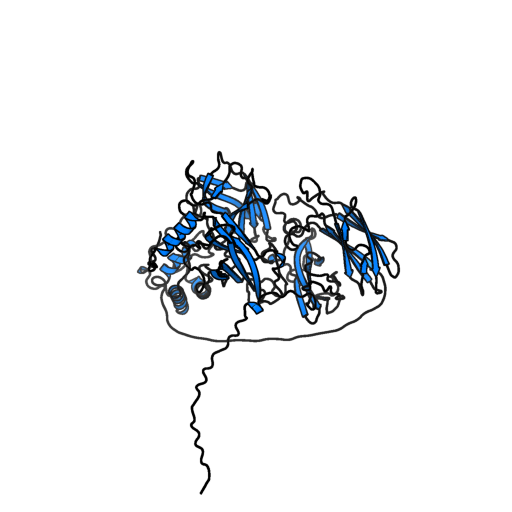1.00 92.75 86 ARG A N 1
ATOM 656 C CA . ARG A 1 86 ? 13.857 -2.418 -28.703 1.00 92.75 86 ARG A CA 1
ATOM 657 C C . ARG A 1 86 ? 13.979 -0.996 -28.123 1.00 92.75 86 ARG A C 1
ATOM 659 O O . ARG A 1 86 ? 12.976 -0.433 -27.700 1.00 92.75 86 ARG A O 1
ATOM 666 N N . GLY A 1 87 ? 15.184 -0.422 -28.077 1.00 89.19 87 GLY A N 1
ATOM 667 C CA . GLY A 1 87 ? 15.446 0.899 -27.489 1.00 89.19 87 GLY A CA 1
ATOM 668 C C . GLY A 1 87 ? 15.886 0.905 -26.018 1.00 89.19 87 GLY A C 1
ATOM 669 O O . GLY A 1 87 ? 16.072 1.985 -25.464 1.00 89.19 87 GLY A O 1
ATOM 670 N N . GLN A 1 88 ? 16.117 -0.256 -25.391 1.00 93.94 88 GLN A N 1
ATOM 671 C CA . GLN A 1 88 ? 16.587 -0.364 -23.999 1.00 93.94 88 GLN A CA 1
ATOM 672 C C . GLN A 1 88 ? 17.902 0.398 -23.727 1.00 93.94 88 GLN A C 1
ATOM 674 O O . GLN A 1 88 ? 18.727 0.489 -24.644 1.00 93.94 88 GLN A O 1
ATOM 679 N N . PRO A 1 89 ? 18.156 0.905 -22.505 1.00 93.44 89 PRO A N 1
ATOM 680 C CA . PRO A 1 89 ? 19.465 1.456 -22.148 1.00 93.44 89 PRO A CA 1
ATOM 681 C C . PRO A 1 89 ? 20.561 0.394 -22.299 1.00 93.44 89 PRO A C 1
ATOM 683 O O . PRO A 1 89 ? 20.289 -0.799 -22.157 1.00 93.44 89 PRO A O 1
ATOM 686 N N . THR A 1 90 ? 21.799 0.817 -22.565 1.00 93.94 90 THR A N 1
ATOM 687 C CA . THR A 1 90 ? 22.991 -0.031 -22.354 1.00 93.94 90 THR A CA 1
ATOM 688 C C . THR A 1 90 ? 23.874 0.461 -21.221 1.00 93.94 90 THR A C 1
ATOM 690 O O . THR A 1 90 ? 24.790 -0.263 -20.865 1.00 93.94 90 THR A O 1
ATOM 693 N N . HIS A 1 91 ? 23.595 1.631 -20.650 1.00 91.19 91 HIS A N 1
ATOM 694 C CA . HIS A 1 91 ? 24.249 2.136 -19.450 1.00 91.19 91 HIS A CA 1
ATOM 695 C C . HIS A 1 91 ? 23.223 2.277 -18.323 1.00 91.19 91 HIS A C 1
ATOM 697 O O . HIS A 1 91 ? 22.087 2.694 -18.559 1.00 91.19 91 HIS A O 1
ATOM 703 N N . PHE A 1 92 ? 23.622 1.897 -17.114 1.00 90.94 92 PHE A N 1
ATOM 704 C CA . PHE A 1 92 ? 22.757 1.755 -15.951 1.00 90.94 92 PHE A CA 1
ATOM 705 C C . PHE A 1 92 ? 23.408 2.457 -14.757 1.00 90.94 92 PHE A C 1
ATOM 707 O O . PHE A 1 92 ? 24.248 1.876 -14.064 1.00 90.94 92 PHE A O 1
ATOM 714 N N . THR A 1 93 ? 23.014 3.708 -14.520 1.00 88.75 93 THR A N 1
ATOM 715 C CA . THR A 1 93 ? 23.452 4.501 -13.362 1.00 88.75 93 THR A CA 1
ATOM 716 C C . THR A 1 93 ? 22.880 3.906 -12.064 1.00 88.75 93 THR A C 1
ATOM 718 O O . THR A 1 93 ? 22.112 2.939 -12.098 1.00 88.75 93 THR A O 1
ATOM 721 N N . THR A 1 94 ? 23.298 4.378 -10.888 1.00 87.56 94 THR A N 1
ATOM 722 C CA . THR A 1 94 ? 22.946 3.721 -9.609 1.00 87.56 94 THR A CA 1
ATOM 723 C C . THR A 1 94 ? 21.463 3.867 -9.223 1.00 87.56 94 THR A C 1
ATOM 725 O O . THR A 1 94 ? 20.759 4.778 -9.663 1.00 87.56 94 THR A O 1
ATOM 728 N N . ARG A 1 95 ? 20.977 2.949 -8.371 1.00 89.44 95 ARG A N 1
ATOM 729 C CA . ARG A 1 95 ? 19.606 2.906 -7.811 1.00 89.44 95 ARG A CA 1
ATOM 730 C C . ARG A 1 95 ? 18.485 2.835 -8.873 1.00 89.44 95 ARG A C 1
ATOM 732 O O . ARG A 1 95 ? 18.602 2.092 -9.849 1.00 89.44 95 ARG A O 1
ATOM 739 N N . ARG A 1 96 ? 17.329 3.462 -8.609 1.00 87.25 96 ARG A N 1
ATOM 740 C CA . ARG A 1 96 ? 16.059 3.260 -9.334 1.00 87.25 96 ARG A CA 1
ATOM 741 C C . ARG A 1 96 ? 15.841 4.325 -10.400 1.00 87.25 96 ARG A C 1
ATOM 743 O O . ARG A 1 96 ? 15.923 5.509 -10.104 1.00 87.25 96 ARG A O 1
ATOM 750 N N . HIS A 1 97 ? 15.428 3.882 -11.586 1.00 83.94 97 HIS A N 1
ATOM 751 C CA . HIS A 1 97 ? 15.030 4.743 -12.702 1.00 83.94 97 HIS A CA 1
ATOM 752 C C . HIS A 1 97 ? 13.689 4.256 -13.263 1.00 83.94 97 HIS A C 1
ATOM 754 O O . HIS A 1 97 ? 13.617 3.124 -13.749 1.00 83.94 97 HIS A O 1
ATOM 760 N N . LYS A 1 98 ? 12.620 5.063 -13.148 1.00 80.00 98 LYS A N 1
ATOM 761 C CA . LYS A 1 98 ? 11.265 4.763 -13.670 1.00 80.00 98 LYS A CA 1
ATOM 762 C C . LYS A 1 98 ? 11.073 5.318 -15.091 1.00 80.00 98 LYS A C 1
ATOM 764 O O . LYS A 1 98 ? 11.752 6.266 -15.472 1.00 80.00 98 LYS A O 1
ATOM 769 N N . ASP A 1 99 ? 10.138 4.746 -15.858 1.00 81.06 99 ASP A N 1
ATOM 770 C CA . ASP A 1 99 ? 9.706 5.207 -17.199 1.00 81.06 99 ASP A CA 1
ATOM 771 C C . ASP A 1 99 ? 10.871 5.552 -18.168 1.00 81.06 99 ASP A C 1
ATOM 773 O O . ASP A 1 99 ? 10.808 6.492 -18.966 1.00 81.06 99 ASP A O 1
ATOM 777 N N . VAL A 1 100 ? 11.962 4.782 -18.098 1.00 85.69 100 VAL A N 1
ATOM 778 C CA . VAL A 1 100 ? 13.236 5.036 -18.798 1.00 85.69 100 VAL A CA 1
ATOM 779 C C . VAL A 1 100 ? 13.074 4.986 -20.318 1.00 85.69 100 VAL A C 1
ATOM 781 O O . VAL A 1 100 ? 13.646 5.817 -21.028 1.00 85.69 100 VAL A O 1
ATOM 784 N N . PHE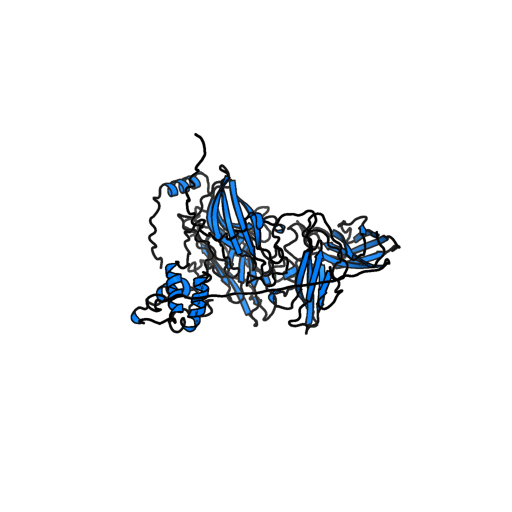 A 1 101 ? 12.279 4.035 -20.815 1.00 90.50 101 PHE A N 1
ATOM 785 C CA . PHE A 1 101 ? 11.883 3.932 -22.220 1.00 90.50 101 PHE A CA 1
ATOM 786 C C . PHE A 1 101 ? 10.548 3.198 -22.383 1.00 90.50 101 PHE A C 1
ATOM 788 O O . PHE A 1 101 ? 9.999 2.638 -21.431 1.00 90.50 101 PHE A O 1
ATOM 795 N N . LYS A 1 102 ? 10.039 3.179 -23.620 1.00 93.56 102 LYS A N 1
ATOM 796 C CA . LYS A 1 102 ? 8.849 2.416 -24.005 1.00 93.56 102 LYS A CA 1
ATOM 797 C C . LYS A 1 102 ? 9.091 1.556 -25.240 1.00 93.56 102 LYS A C 1
ATOM 799 O O . LYS A 1 102 ? 9.866 1.930 -26.117 1.00 93.56 102 LYS A O 1
ATOM 804 N N . VAL A 1 103 ? 8.353 0.456 -25.344 1.00 96.06 103 VAL A N 1
ATOM 805 C CA . VAL A 1 103 ? 8.232 -0.367 -26.551 1.00 96.06 103 VAL A CA 1
ATOM 806 C C . VAL A 1 103 ? 6.771 -0.349 -26.984 1.00 96.06 103 VAL A C 1
ATOM 808 O O . VAL A 1 103 ? 5.898 -0.809 -26.251 1.00 96.06 103 VAL A O 1
ATOM 811 N N . THR A 1 104 ? 6.481 0.195 -28.165 1.00 96.38 104 THR A N 1
ATOM 812 C CA . THR A 1 104 ? 5.118 0.171 -28.710 1.00 96.38 104 THR A CA 1
ATOM 813 C C . THR A 1 104 ? 4.839 -1.183 -29.367 1.00 96.38 104 THR A C 1
ATOM 815 O O . THR A 1 104 ? 5.622 -1.653 -30.194 1.00 96.38 104 THR A O 1
ATOM 818 N N . VAL A 1 105 ? 3.722 -1.809 -28.996 1.00 96.12 105 VAL A N 1
ATOM 819 C CA . VAL A 1 105 ? 3.221 -3.080 -29.542 1.00 96.12 105 VAL A CA 1
ATOM 820 C C . VAL A 1 105 ? 1.838 -2.864 -30.176 1.00 96.12 105 VAL A C 1
ATOM 822 O O . VAL A 1 105 ? 1.117 -1.951 -29.764 1.00 96.12 105 VAL A O 1
ATOM 825 N N . PRO A 1 106 ? 1.443 -3.638 -31.202 1.00 96.19 106 PRO A N 1
ATOM 826 C CA . PRO A 1 106 ? 0.210 -3.368 -31.937 1.00 96.19 106 PRO A CA 1
ATOM 827 C C . PRO A 1 106 ? -1.048 -3.709 -31.118 1.00 96.19 106 PRO A C 1
ATOM 829 O O . PRO A 1 106 ? -0.988 -4.299 -30.036 1.00 96.19 106 PRO A O 1
ATOM 832 N N . LYS A 1 107 ? -2.215 -3.317 -31.639 1.00 94.62 107 LYS A N 1
ATOM 833 C CA . LYS A 1 107 ? -3.517 -3.501 -30.972 1.00 94.62 107 LYS A CA 1
ATOM 834 C C . LYS A 1 107 ? -3.923 -4.966 -30.765 1.00 94.62 107 LYS A C 1
ATOM 836 O O . LYS A 1 107 ? -4.696 -5.276 -29.870 1.00 94.62 107 LYS A O 1
ATOM 841 N N . ASP A 1 108 ? -3.396 -5.857 -31.597 1.00 93.88 108 ASP A N 1
ATOM 842 C CA . ASP A 1 108 ? -3.654 -7.297 -31.647 1.00 93.88 108 ASP A CA 1
ATOM 843 C C . ASP A 1 108 ? -2.570 -8.131 -30.937 1.00 93.88 108 ASP A C 1
ATOM 845 O O . ASP A 1 108 ? -2.525 -9.352 -31.079 1.00 93.88 108 ASP A O 1
ATOM 849 N N . PHE A 1 109 ? -1.711 -7.496 -30.129 1.00 94.94 109 PHE A N 1
ATOM 850 C CA . PHE A 1 109 ? -0.677 -8.187 -29.353 1.00 94.94 109 PHE A CA 1
ATOM 851 C C . PHE A 1 109 ? -1.267 -9.242 -28.389 1.00 94.94 109 PHE A C 1
ATOM 853 O O . PHE A 1 109 ? -0.743 -10.352 -28.303 1.00 94.94 109 PHE A O 1
ATOM 860 N N . GLY A 1 110 ? -2.393 -8.942 -27.729 1.00 90.94 110 GLY A N 1
ATOM 861 C CA . GLY A 1 110 ? -3.145 -9.905 -26.911 1.00 90.94 110 GLY A CA 1
ATOM 862 C C . GLY A 1 110 ? -2.327 -10.528 -25.770 1.00 90.94 110 GLY A C 1
ATOM 863 O O . GLY A 1 110 ? -1.568 -9.837 -25.093 1.00 90.94 110 GLY A O 1
ATOM 864 N N . ASP A 1 111 ? -2.462 -11.846 -25.581 1.00 92.62 111 ASP A N 1
ATOM 865 C CA . ASP A 1 111 ? -1.755 -12.639 -24.554 1.00 92.62 111 ASP A CA 1
ATOM 866 C C . ASP A 1 111 ? -0.255 -12.880 -24.841 1.00 92.62 111 ASP A C 1
ATOM 868 O O . ASP A 1 111 ? 0.406 -13.658 -24.138 1.00 92.62 111 ASP A O 1
ATOM 872 N N . GLN A 1 112 ? 0.309 -12.235 -25.869 1.00 95.00 112 GLN A N 1
ATOM 873 C CA . GLN A 1 112 ? 1.751 -12.253 -26.106 1.00 95.00 112 GLN A CA 1
ATOM 874 C C . GLN A 1 112 ? 2.519 -11.612 -24.940 1.00 95.00 112 GLN A C 1
ATOM 876 O O . GLN A 1 112 ? 1.973 -10.937 -24.061 1.00 95.00 112 GLN A O 1
ATOM 881 N N . LYS A 1 113 ? 3.826 -11.868 -24.913 1.00 95.25 113 LYS A N 1
ATOM 882 C CA . LYS A 1 113 ? 4.727 -11.435 -23.846 1.00 95.25 113 LYS A CA 1
ATOM 883 C C . LYS A 1 113 ? 5.966 -10.806 -24.448 1.00 95.25 113 LYS A C 1
ATOM 885 O O . LYS A 1 113 ? 6.414 -11.236 -25.509 1.00 95.25 113 LYS A O 1
ATOM 890 N N . LEU A 1 114 ? 6.525 -9.830 -23.747 1.00 95.50 114 LEU A N 1
ATOM 891 C CA . LEU A 1 114 ? 7.807 -9.228 -24.082 1.00 95.50 114 LEU A CA 1
ATOM 892 C C . LEU A 1 114 ? 8.706 -9.297 -22.841 1.00 95.50 114 LEU A C 1
ATOM 894 O O . LEU A 1 114 ? 8.453 -8.630 -21.842 1.00 95.50 114 LEU A O 1
ATOM 898 N N . VAL A 1 115 ? 9.723 -10.155 -22.886 1.00 96.19 115 VAL A N 1
ATOM 899 C CA . VAL A 1 115 ? 10.634 -10.420 -21.766 1.00 96.19 115 VAL A CA 1
ATOM 900 C C . VAL A 1 115 ? 11.910 -9.612 -21.954 1.00 96.19 115 VAL A C 1
ATOM 902 O O . VAL A 1 115 ? 12.609 -9.824 -22.943 1.00 96.19 115 VAL A O 1
ATOM 905 N N . TRP A 1 116 ? 12.236 -8.720 -21.017 1.00 97.38 116 TRP A N 1
ATOM 906 C CA . TRP A 1 116 ? 13.552 -8.068 -20.967 1.00 97.38 116 TRP A CA 1
ATOM 907 C C . TRP A 1 116 ? 14.468 -8.860 -20.033 1.00 97.38 116 TRP A C 1
ATOM 909 O O . TRP A 1 116 ? 14.075 -9.159 -18.907 1.00 97.38 116 TRP A O 1
ATOM 919 N N . THR A 1 117 ? 15.671 -9.199 -20.495 1.00 96.38 117 THR A N 1
ATOM 920 C CA . THR A 1 117 ? 16.706 -9.916 -19.737 1.00 96.38 117 THR A CA 1
ATOM 921 C C . THR A 1 117 ? 17.939 -9.039 -19.564 1.00 96.38 117 THR A C 1
ATOM 923 O O . THR A 1 117 ? 18.493 -8.578 -20.563 1.00 96.38 117 THR A O 1
ATOM 926 N N . LEU A 1 118 ? 18.399 -8.879 -18.321 1.00 96.81 118 LEU A N 1
ATOM 927 C CA . LEU A 1 118 ? 19.685 -8.274 -17.965 1.00 96.81 118 LEU A CA 1
ATOM 928 C C . LEU A 1 118 ? 20.586 -9.314 -17.287 1.00 96.81 118 LEU A C 1
ATOM 930 O O . LEU A 1 118 ? 20.115 -10.157 -16.523 1.00 96.81 118 LEU A O 1
ATOM 934 N N . THR A 1 119 ? 21.891 -9.279 -17.556 1.00 96.06 119 THR A N 1
ATOM 935 C CA . THR A 1 119 ? 22.883 -10.153 -16.911 1.00 96.06 119 THR A CA 1
ATOM 936 C C . THR A 1 119 ? 24.154 -9.380 -16.582 1.00 96.06 119 THR A C 1
ATOM 938 O O . THR A 1 119 ? 24.925 -9.041 -17.477 1.00 96.06 119 THR A O 1
ATOM 941 N N . ALA A 1 120 ? 24.394 -9.145 -15.293 1.00 95.00 120 ALA A N 1
ATOM 942 C CA . ALA A 1 120 ? 25.574 -8.451 -14.773 1.00 95.00 120 ALA A CA 1
ATOM 943 C C . ALA A 1 120 ? 26.149 -9.222 -13.578 1.00 95.00 120 ALA A C 1
ATOM 945 O O . ALA A 1 120 ? 25.392 -9.813 -12.811 1.00 95.00 120 ALA A O 1
ATOM 946 N N . HIS A 1 121 ? 27.478 -9.261 -13.430 1.00 93.62 121 HIS A N 1
ATOM 947 C CA . HIS A 1 121 ? 28.169 -9.987 -12.345 1.00 93.62 121 HIS A CA 1
ATOM 948 C C . HIS A 1 121 ? 27.725 -11.455 -12.166 1.00 93.62 121 HIS A C 1
ATOM 950 O O . HIS A 1 121 ? 27.651 -11.976 -11.056 1.00 93.62 121 HIS A O 1
ATOM 956 N N . GLY A 1 122 ? 27.371 -12.126 -13.270 1.00 91.56 122 GLY A N 1
ATOM 957 C CA . GLY A 1 122 ? 26.820 -13.491 -13.277 1.00 91.56 122 GLY A CA 1
ATOM 958 C C . GLY A 1 122 ? 25.359 -13.612 -12.811 1.00 91.56 122 GLY A C 1
ATOM 959 O O . GLY A 1 122 ? 24.772 -14.687 -12.912 1.00 91.56 122 GLY A O 1
ATOM 960 N N . GLN A 1 123 ? 24.745 -12.522 -12.347 1.00 92.62 123 GLN A N 1
ATOM 961 C CA . GLN A 1 123 ? 23.354 -12.454 -11.907 1.00 92.62 123 GLN A CA 1
ATOM 962 C C . GLN A 1 123 ? 22.460 -12.140 -13.113 1.00 92.62 123 GLN A C 1
ATOM 964 O O . GLN A 1 123 ? 22.573 -11.072 -13.712 1.00 92.62 123 GLN A O 1
ATOM 969 N N . THR A 1 124 ? 21.575 -13.071 -13.480 1.00 94.56 124 THR A N 1
ATOM 970 C CA . THR A 1 124 ? 20.558 -12.858 -14.527 1.00 94.56 124 THR A CA 1
ATOM 971 C C . THR A 1 124 ? 19.240 -12.441 -13.885 1.00 94.56 124 THR A C 1
ATOM 973 O O . THR A 1 124 ? 18.757 -13.141 -12.999 1.00 94.56 124 THR A O 1
ATOM 976 N N . GLN A 1 125 ? 18.650 -11.341 -14.349 1.00 94.69 125 GLN A N 1
ATOM 977 C CA . GLN A 1 125 ? 17.326 -10.867 -13.940 1.00 94.69 125 GLN A CA 1
ATOM 978 C C . GLN A 1 125 ? 16.441 -10.656 -15.173 1.00 94.69 125 GLN A C 1
ATOM 980 O O . GLN A 1 125 ? 16.932 -10.301 -16.248 1.00 94.69 125 GLN A O 1
ATOM 985 N N . GLN A 1 126 ? 15.136 -10.892 -15.033 1.00 94.50 126 GLN A N 1
ATOM 986 C CA . GLN A 1 126 ? 14.170 -10.833 -16.133 1.00 94.50 126 GLN A CA 1
ATOM 987 C C . GLN A 1 126 ? 12.858 -10.198 -15.682 1.00 94.50 126 GLN A C 1
ATOM 989 O O . GLN A 1 126 ? 12.463 -10.380 -14.540 1.00 94.50 126 GLN A O 1
ATOM 994 N N . VAL A 1 127 ? 12.142 -9.523 -16.583 1.00 94.88 127 VAL A N 1
ATOM 995 C CA . VAL A 1 127 ? 10.773 -9.047 -16.316 1.00 94.88 127 VAL A CA 1
ATOM 996 C C . VAL A 1 127 ? 9.856 -9.320 -17.503 1.00 94.88 127 VAL A C 1
ATOM 998 O O . VAL A 1 127 ? 10.294 -9.230 -18.653 1.00 94.88 127 VAL A O 1
ATOM 1001 N N . ILE A 1 128 ? 8.598 -9.687 -17.235 1.00 94.94 128 ILE A N 1
ATOM 1002 C CA . ILE A 1 128 ? 7.666 -10.200 -18.248 1.00 94.94 128 ILE A CA 1
ATOM 1003 C C . ILE A 1 128 ? 6.542 -9.186 -18.511 1.00 94.94 128 ILE A C 1
ATOM 1005 O O . ILE A 1 128 ? 5.501 -9.195 -17.852 1.00 94.94 128 ILE A O 1
ATOM 1009 N N . ALA A 1 129 ? 6.712 -8.342 -19.531 1.00 95.38 129 ALA A N 1
ATOM 1010 C CA . ALA A 1 129 ? 5.672 -7.406 -19.945 1.00 95.38 129 ALA A CA 1
ATOM 1011 C C . ALA A 1 129 ? 4.501 -8.123 -20.636 1.00 95.38 129 ALA A C 1
ATOM 1013 O O . ALA A 1 129 ? 4.696 -8.977 -21.506 1.00 95.38 129 ALA A O 1
ATOM 1014 N N . THR A 1 130 ? 3.274 -7.770 -20.236 1.00 94.88 130 THR A N 1
ATOM 1015 C CA . THR A 1 130 ? 2.006 -8.338 -20.734 1.00 94.88 130 THR A CA 1
ATOM 1016 C C . THR A 1 130 ? 0.890 -7.294 -20.684 1.00 94.88 130 THR A C 1
ATOM 1018 O O . THR A 1 130 ? 0.929 -6.402 -19.835 1.00 94.88 130 THR A O 1
ATOM 1021 N N . LEU A 1 131 ? -0.133 -7.436 -21.533 1.00 93.94 131 LEU A N 1
ATOM 1022 C CA . LEU A 1 131 ? -1.315 -6.557 -21.562 1.00 93.94 131 LEU A CA 1
ATOM 1023 C C . LEU A 1 131 ? -2.426 -6.978 -20.574 1.00 93.94 131 LEU A C 1
ATOM 1025 O O . LEU A 1 131 ? -3.606 -6.715 -20.798 1.00 93.94 131 LEU A O 1
ATOM 1029 N N . LYS A 1 132 ? -2.081 -7.657 -19.470 1.00 89.75 132 LYS A N 1
ATOM 1030 C CA . LYS A 1 132 ? -3.063 -7.985 -18.419 1.00 89.75 132 LYS A CA 1
ATOM 1031 C C . LYS A 1 132 ? -3.552 -6.689 -17.750 1.00 89.75 132 LYS A C 1
ATOM 1033 O O . LYS A 1 132 ? -2.691 -5.892 -17.388 1.00 89.75 132 LYS A O 1
ATOM 1038 N N . PRO A 1 133 ? -4.857 -6.510 -17.458 1.00 85.19 133 PRO A N 1
ATOM 1039 C CA . PRO A 1 133 ? -5.389 -5.266 -16.878 1.00 85.19 133 PRO A CA 1
ATOM 1040 C C . PRO A 1 133 ? -4.674 -4.766 -15.613 1.00 85.19 133 PRO A C 1
ATOM 1042 O O . PRO A 1 133 ? -4.513 -3.565 -15.442 1.00 85.19 133 PRO A O 1
ATOM 1045 N N . VAL A 1 134 ? -4.158 -5.677 -14.779 1.00 83.12 134 VAL A N 1
ATOM 1046 C CA . VAL A 1 134 ? -3.384 -5.361 -13.560 1.00 83.12 134 VAL A CA 1
ATOM 1047 C C . VAL A 1 134 ? -2.070 -4.595 -13.826 1.00 83.12 134 VAL A C 1
ATOM 1049 O O . VAL A 1 134 ? -1.489 -4.025 -12.911 1.00 83.12 134 VAL A O 1
ATOM 1052 N N . TRP A 1 135 ? -1.593 -4.586 -15.076 1.00 88.19 135 TRP A N 1
ATOM 1053 C CA . TRP A 1 135 ? -0.426 -3.825 -15.536 1.00 88.19 135 TRP A CA 1
ATOM 1054 C C . TRP A 1 135 ? -0.798 -2.598 -16.376 1.00 88.19 135 TRP A C 1
ATOM 1056 O O . TRP A 1 135 ? 0.092 -1.940 -16.912 1.00 88.19 135 TRP A O 1
ATOM 1066 N N . GLN A 1 136 ? -2.082 -2.292 -16.553 1.00 87.81 136 GLN A N 1
ATOM 1067 C CA . GLN A 1 136 ? -2.477 -1.079 -17.255 1.00 87.81 136 GLN A CA 1
ATOM 1068 C C . GLN A 1 136 ? -2.140 0.149 -16.390 1.00 87.81 136 GLN A C 1
ATOM 1070 O O . GLN A 1 136 ? -2.193 0.095 -15.163 1.00 87.81 136 GLN A O 1
ATOM 1075 N N . ILE A 1 137 ? -1.791 1.262 -17.030 1.00 81.69 137 ILE A N 1
ATOM 1076 C CA . ILE A 1 137 ? -1.564 2.562 -16.392 1.00 81.69 137 ILE A CA 1
ATOM 1077 C C . ILE A 1 137 ? -2.292 3.663 -17.166 1.00 81.69 137 ILE A C 1
ATOM 1079 O O . ILE A 1 137 ? -2.566 3.538 -18.360 1.00 81.69 137 ILE A O 1
ATOM 1083 N N . ASP A 1 138 ? -2.588 4.767 -16.485 1.00 73.31 138 ASP A N 1
ATOM 1084 C CA . ASP A 1 138 ? -3.091 5.991 -17.104 1.00 73.31 138 ASP A CA 1
ATOM 1085 C C . ASP A 1 138 ? -2.002 7.059 -16.977 1.00 73.31 138 ASP A C 1
ATOM 1087 O O . ASP A 1 138 ? -1.819 7.645 -15.908 1.00 73.31 138 ASP A O 1
ATOM 1091 N N . ARG A 1 139 ? -1.271 7.335 -18.067 1.00 66.69 139 ARG A N 1
ATOM 1092 C CA . ARG A 1 139 ? -0.161 8.306 -18.046 1.00 66.69 139 ARG A CA 1
ATOM 1093 C C . ARG A 1 139 ? -0.581 9.778 -17.958 1.00 66.69 139 ARG A C 1
ATOM 1095 O O . ARG A 1 139 ? 0.286 10.654 -18.008 1.00 66.69 139 ARG A O 1
ATOM 1102 N N . LEU A 1 140 ? -1.869 10.057 -17.757 1.00 56.75 140 LEU A N 1
ATOM 1103 C CA . LEU A 1 140 ? -2.364 11.347 -17.281 1.00 56.75 140 LEU A CA 1
ATOM 1104 C C . LEU A 1 140 ? -2.699 11.325 -15.778 1.00 56.75 140 LEU A C 1
ATOM 1106 O O . LEU A 1 140 ? -2.611 12.376 -15.152 1.00 56.75 140 LEU A O 1
ATOM 1110 N N . ARG A 1 141 ? -3.064 10.171 -15.195 1.00 53.62 141 ARG A N 1
ATOM 1111 C CA . ARG A 1 141 ? -3.534 10.043 -13.796 1.00 53.62 141 ARG A CA 1
ATOM 1112 C C . ARG A 1 141 ? -2.556 9.315 -12.874 1.00 53.62 141 ARG A C 1
ATOM 1114 O O . ARG A 1 141 ? -1.999 9.948 -11.980 1.00 53.62 141 ARG A O 1
ATOM 1121 N N . THR A 1 142 ? -2.305 8.021 -13.105 1.00 49.31 142 THR A N 1
ATOM 1122 C CA . THR A 1 142 ? -1.435 7.186 -12.245 1.00 49.31 142 THR A CA 1
ATOM 1123 C C . THR A 1 142 ? 0.005 7.695 -12.220 1.00 49.31 142 THR A C 1
ATOM 1125 O O . THR A 1 142 ? 0.749 7.432 -11.284 1.00 49.31 142 THR A O 1
ATOM 1128 N N . THR A 1 143 ? 0.405 8.455 -13.240 1.00 44.38 143 THR A N 1
ATOM 1129 C CA . THR A 1 143 ? 1.704 9.122 -13.288 1.00 44.38 143 THR A CA 1
ATOM 1130 C C . THR A 1 143 ? 1.805 10.344 -12.377 1.00 44.38 143 THR A C 1
ATOM 1132 O O . THR A 1 143 ? 2.865 10.587 -11.820 1.00 44.38 143 THR A O 1
ATOM 1135 N N . ARG A 1 144 ? 0.752 11.145 -12.197 1.00 44.41 144 ARG A N 1
ATOM 1136 C CA . ARG A 1 144 ? 0.918 12.535 -11.720 1.00 44.41 144 ARG A CA 1
ATOM 1137 C C . ARG A 1 144 ? 0.928 12.725 -10.200 1.00 44.41 144 ARG A C 1
ATOM 1139 O O . ARG A 1 144 ? 0.928 13.868 -9.756 1.00 44.41 144 ARG A O 1
ATOM 1146 N N . GLY A 1 145 ? 0.847 11.647 -9.407 1.00 40.97 145 GLY A N 1
ATOM 1147 C CA . GLY A 1 145 ? 0.375 11.745 -8.008 1.00 40.97 145 GLY A CA 1
ATOM 1148 C C . GLY A 1 145 ? -0.995 12.437 -7.945 1.00 40.97 145 GLY A C 1
ATOM 1149 O O . GLY A 1 145 ? -1.320 13.167 -7.009 1.00 40.97 145 GLY A O 1
ATOM 1150 N N . GLY A 1 146 ? -1.731 12.331 -9.056 1.00 38.09 146 GLY A N 1
ATOM 1151 C CA . GLY A 1 146 ? -2.673 13.332 -9.525 1.00 38.09 146 GLY A CA 1
ATOM 1152 C C . GLY A 1 146 ? -4.073 13.006 -9.072 1.00 38.09 146 GLY A C 1
ATOM 1153 O O . GLY A 1 146 ? -4.960 12.846 -9.908 1.00 38.09 146 GLY A O 1
ATOM 1154 N N . ASN A 1 147 ? -4.246 12.893 -7.759 1.00 43.59 147 ASN A N 1
ATOM 1155 C CA . ASN A 1 147 ? -5.504 12.568 -7.112 1.00 43.59 147 ASN A CA 1
ATOM 1156 C C . ASN A 1 147 ? -6.566 13.678 -7.319 1.00 43.59 147 ASN A C 1
ATOM 1158 O O . ASN A 1 147 ? -7.025 14.272 -6.357 1.00 43.59 147 ASN A O 1
ATOM 1162 N N . SER A 1 148 ? -7.008 14.008 -8.533 1.00 41.56 148 SER A N 1
ATOM 1163 C CA . SER A 1 148 ? -8.232 14.800 -8.728 1.00 41.56 148 SER A CA 1
ATOM 1164 C C . SER A 1 148 ? -8.755 14.729 -10.160 1.00 41.56 148 SER A C 1
ATOM 1166 O O . SER A 1 148 ? -8.009 14.505 -11.110 1.00 41.56 148 SER A O 1
ATOM 1168 N N . GLU A 1 149 ? -10.039 15.039 -10.338 1.00 38.94 149 GLU A N 1
ATOM 1169 C CA . GLU A 1 149 ? -10.644 15.257 -11.660 1.00 38.94 149 GLU A CA 1
ATOM 1170 C C . GLU A 1 149 ? -10.003 16.426 -12.438 1.00 38.94 149 GLU A C 1
ATOM 1172 O O . GLU A 1 149 ? -10.101 16.486 -13.664 1.00 38.94 149 GLU A O 1
ATOM 1177 N N . LYS A 1 150 ? -9.284 17.332 -11.758 1.00 43.06 150 LYS A N 1
ATOM 1178 C CA . LYS A 1 150 ? -8.387 18.308 -12.391 1.00 43.06 150 LYS A CA 1
ATOM 1179 C C . LYS A 1 150 ? -7.019 17.664 -12.625 1.00 43.06 150 LYS A C 1
ATOM 1181 O O . LYS A 1 150 ? -6.032 18.019 -11.989 1.00 43.06 150 LYS A O 1
ATOM 1186 N N . VAL A 1 151 ? -6.972 16.751 -13.594 1.00 41.16 151 VAL A N 1
ATOM 1187 C CA . VAL A 1 151 ? -5.821 15.908 -13.998 1.00 41.16 151 VAL A CA 1
ATOM 1188 C C . VAL A 1 151 ? -4.608 16.718 -14.544 1.00 41.16 151 VAL A C 1
ATOM 1190 O O . VAL A 1 151 ? -3.688 16.175 -15.148 1.00 41.16 151 VAL A O 1
ATOM 1193 N N . SER A 1 152 ? -4.579 18.040 -14.359 1.00 46.03 152 SER A N 1
ATOM 1194 C CA . SER A 1 152 ? -3.600 18.988 -14.911 1.00 46.03 152 SER A CA 1
ATOM 1195 C C . SER A 1 152 ? -3.197 20.052 -13.875 1.00 46.03 152 SER A C 1
ATOM 1197 O O . SER A 1 152 ? -3.391 21.249 -14.090 1.00 46.03 152 SER A O 1
ATOM 1199 N N . SER A 1 153 ? -2.702 19.613 -12.715 1.00 53.91 153 SER A N 1
ATOM 1200 C CA . SER A 1 153 ? -2.122 20.482 -11.674 1.00 53.91 153 SER A CA 1
ATOM 1201 C C . SER A 1 153 ? -0.594 20.598 -11.743 1.00 53.91 153 SER A C 1
ATOM 1203 O O . SER A 1 153 ? -0.016 21.297 -10.916 1.00 53.91 153 SER A O 1
ATOM 1205 N N . ASN A 1 154 ? 0.035 19.874 -12.670 1.00 61.31 154 ASN A N 1
ATOM 1206 C CA . ASN A 1 154 ? 1.425 20.009 -13.100 1.00 61.31 154 ASN A CA 1
ATOM 1207 C C . ASN A 1 154 ? 1.594 19.232 -14.426 1.00 61.31 154 ASN A C 1
ATOM 1209 O O . ASN A 1 154 ? 0.934 18.197 -14.607 1.00 61.31 154 ASN A O 1
ATOM 1213 N N . LEU A 1 155 ? 2.448 19.690 -15.342 1.00 67.06 155 LEU A N 1
ATOM 1214 C CA . LEU A 1 155 ? 2.735 19.022 -16.620 1.00 67.06 155 LEU A CA 1
ATOM 1215 C C . LEU A 1 155 ? 4.251 18.866 -16.816 1.00 67.06 155 LEU A C 1
ATOM 1217 O O . LEU A 1 155 ? 4.990 19.787 -16.505 1.00 67.06 155 LEU A O 1
ATOM 1221 N N . PRO A 1 156 ? 4.742 17.737 -17.363 1.00 72.00 156 PRO A N 1
ATOM 1222 C CA . PRO A 1 156 ? 6.175 17.544 -17.563 1.00 72.00 156 PRO A CA 1
ATOM 1223 C C . PRO A 1 156 ? 6.737 18.519 -18.619 1.00 72.00 156 PRO A C 1
ATOM 1225 O O . PRO A 1 156 ? 6.082 18.721 -19.651 1.00 72.00 156 PRO A O 1
ATOM 1228 N N . PRO A 1 157 ? 7.956 19.065 -18.426 1.00 81.25 157 PRO A N 1
ATOM 1229 C CA . PRO A 1 157 ? 8.565 20.018 -19.351 1.00 81.25 157 PRO A CA 1
ATOM 1230 C C . PRO A 1 157 ? 8.610 19.532 -20.806 1.00 81.25 157 PRO A C 1
ATOM 1232 O O . PRO A 1 157 ? 8.948 18.382 -21.094 1.00 81.25 157 PRO A O 1
ATOM 1235 N N . VAL A 1 158 ? 8.337 20.420 -21.760 1.00 84.38 158 VAL A N 1
ATOM 1236 C CA . VAL A 1 158 ? 8.479 20.148 -23.199 1.00 84.38 158 VAL A CA 1
ATOM 1237 C C . VAL A 1 158 ? 9.923 20.426 -23.612 1.00 84.38 158 VAL A C 1
ATOM 1239 O O . VAL A 1 158 ? 10.326 21.583 -23.710 1.00 84.38 158 VAL A O 1
ATOM 1242 N N . VAL A 1 159 ? 10.704 19.367 -23.844 1.00 86.25 159 VAL A N 1
ATOM 1243 C CA . VAL A 1 159 ? 12.170 19.424 -24.007 1.00 86.25 159 VAL A CA 1
ATOM 1244 C C . VAL A 1 159 ? 12.611 19.270 -25.462 1.00 86.25 159 VAL A C 1
ATOM 1246 O O . VAL A 1 159 ? 12.206 18.335 -26.149 1.00 86.25 159 VAL A O 1
ATOM 1249 N N . ASN A 1 160 ? 13.548 20.116 -25.889 1.00 86.62 160 ASN A N 1
ATOM 1250 C CA . ASN A 1 160 ? 14.284 20.004 -27.146 1.00 86.62 160 ASN A CA 1
ATOM 1251 C C . ASN A 1 160 ? 15.791 19.920 -26.863 1.00 86.62 160 ASN A C 1
ATOM 1253 O O . ASN A 1 160 ? 16.319 20.678 -26.051 1.00 86.62 160 ASN A O 1
ATOM 1257 N N . VAL A 1 161 ? 16.498 19.027 -27.562 1.00 86.75 161 VAL A N 1
ATOM 1258 C CA . VAL A 1 161 ? 17.959 18.875 -27.471 1.00 86.75 161 VAL A CA 1
ATOM 1259 C C . VAL A 1 161 ? 18.582 19.118 -28.841 1.00 86.75 161 VAL A C 1
ATOM 1261 O O . VAL A 1 161 ? 18.224 18.466 -29.819 1.00 86.75 161 VAL A O 1
ATOM 1264 N N . ASN A 1 162 ? 19.541 20.038 -28.895 1.00 85.38 162 ASN A N 1
ATOM 1265 C CA . ASN A 1 162 ? 20.342 20.348 -30.072 1.00 85.38 162 ASN A CA 1
ATOM 1266 C C . ASN A 1 162 ? 21.795 19.913 -29.843 1.00 85.38 162 ASN A C 1
ATOM 1268 O O . ASN A 1 162 ? 22.344 20.104 -28.757 1.00 85.38 162 ASN A O 1
ATOM 1272 N N . VAL A 1 163 ? 22.427 19.365 -30.882 1.00 83.25 163 VAL A N 1
ATOM 1273 C CA . VAL A 1 163 ? 23.843 18.966 -30.871 1.00 83.25 163 VAL A CA 1
ATOM 1274 C C . VAL A 1 163 ? 24.610 19.833 -31.857 1.00 83.25 163 VAL A C 1
ATOM 1276 O O . VAL A 1 163 ? 24.182 20.027 -32.994 1.00 83.25 163 VAL A O 1
ATOM 1279 N N . SER A 1 164 ? 25.759 20.342 -31.428 1.00 77.50 164 SER A N 1
ATOM 1280 C CA . SER A 1 164 ? 26.685 21.114 -32.256 1.00 77.50 164 SER A CA 1
ATOM 1281 C C . SER A 1 164 ? 28.130 20.701 -31.969 1.00 77.50 164 SER A C 1
ATOM 1283 O O . SER A 1 164 ? 28.404 19.942 -31.039 1.00 77.50 164 SER A O 1
ATOM 1285 N N . ASN A 1 165 ? 29.072 21.161 -32.798 1.00 71.81 165 ASN A N 1
ATOM 1286 C CA . ASN A 1 165 ? 30.512 20.921 -32.622 1.00 71.81 165 ASN A CA 1
ATOM 1287 C C . ASN A 1 165 ? 30.899 19.433 -32.455 1.00 71.81 165 ASN A C 1
ATOM 1289 O O . ASN A 1 165 ? 31.831 19.117 -31.719 1.00 71.81 165 ASN A O 1
ATOM 1293 N N . GLN A 1 166 ? 30.179 18.507 -33.103 1.00 73.56 166 GLN A N 1
ATOM 1294 C CA . GLN A 1 166 ? 30.478 17.076 -33.020 1.00 73.56 166 GLN A CA 1
ATOM 1295 C C . GLN A 1 166 ? 31.816 16.761 -33.709 1.00 73.56 166 GLN A C 1
ATOM 1297 O O . GLN A 1 166 ? 32.035 17.089 -34.874 1.00 73.56 166 GLN A O 1
ATOM 1302 N N . THR A 1 167 ? 32.695 16.081 -32.980 1.00 67.25 167 THR A N 1
ATOM 1303 C CA . THR A 1 167 ? 34.028 15.640 -33.410 1.00 67.25 167 THR A CA 1
ATOM 1304 C C . THR A 1 167 ? 34.210 14.143 -33.132 1.00 67.25 167 THR A C 1
ATOM 1306 O O . THR A 1 167 ? 33.298 13.476 -32.647 1.00 67.25 167 THR A O 1
ATOM 1309 N N . ALA A 1 168 ? 35.396 13.598 -33.418 1.00 59.94 168 ALA A N 1
ATOM 1310 C CA . ALA A 1 168 ? 35.728 12.201 -33.123 1.00 59.94 168 ALA A CA 1
ATOM 1311 C C . ALA A 1 168 ? 35.847 11.877 -31.616 1.00 59.94 168 ALA A C 1
ATOM 1313 O O . ALA A 1 168 ? 35.878 10.700 -31.271 1.00 59.94 168 ALA A O 1
ATOM 1314 N N . SER A 1 169 ? 35.927 12.886 -30.739 1.00 65.19 169 SER A N 1
ATOM 1315 C CA . SER A 1 169 ? 36.127 12.709 -29.291 1.00 65.19 169 SER A CA 1
ATOM 1316 C C . SER A 1 169 ? 35.189 13.534 -28.405 1.00 65.19 169 SER A C 1
ATOM 1318 O O . SER A 1 169 ? 35.189 13.333 -27.196 1.00 65.19 169 SER A O 1
ATOM 1320 N N . GLY A 1 170 ? 34.355 14.424 -28.952 1.00 79.31 170 GLY A N 1
ATOM 1321 C CA . GLY A 1 170 ? 33.399 15.198 -28.154 1.00 79.31 170 GLY A CA 1
ATOM 1322 C C . GLY A 1 170 ? 32.366 15.980 -28.965 1.00 79.31 170 GLY A C 1
ATOM 1323 O O . GLY A 1 170 ? 32.506 16.132 -30.179 1.00 79.31 170 GLY A O 1
ATOM 1324 N N . ALA A 1 171 ? 31.321 16.465 -28.293 1.00 85.19 171 ALA A N 1
ATOM 1325 C CA . ALA A 1 171 ? 30.236 17.263 -28.869 1.00 85.19 171 ALA A CA 1
ATOM 1326 C C . ALA A 1 171 ? 29.668 18.272 -27.852 1.00 85.19 171 ALA A C 1
ATOM 1328 O O . ALA A 1 171 ? 29.681 18.030 -26.643 1.00 85.19 171 ALA A O 1
ATOM 1329 N N . THR A 1 172 ? 29.126 19.390 -28.335 1.00 86.56 172 THR A N 1
ATOM 1330 C CA . THR A 1 172 ? 28.363 20.350 -27.523 1.00 86.56 172 THR A CA 1
ATOM 1331 C C . THR A 1 172 ? 26.882 19.976 -27.542 1.00 86.56 172 THR A C 1
ATOM 1333 O O . THR A 1 172 ? 26.316 19.712 -28.603 1.00 86.56 172 THR A O 1
ATOM 1336 N N . LEU A 1 173 ? 26.252 19.976 -26.369 1.00 89.25 173 LEU A N 1
ATOM 1337 C CA . LEU A 1 173 ? 24.835 19.682 -26.172 1.00 89.25 173 LEU A CA 1
ATOM 1338 C C . LEU A 1 173 ? 24.148 20.927 -25.609 1.00 89.25 173 LEU A C 1
ATOM 1340 O O . LEU A 1 173 ? 24.592 21.474 -24.599 1.00 89.25 173 LEU A O 1
ATOM 1344 N N . ALA A 1 174 ? 23.061 21.359 -26.240 1.00 86.38 174 ALA A N 1
ATOM 1345 C CA . ALA A 1 174 ? 22.222 22.450 -25.761 1.00 86.38 174 ALA A CA 1
ATOM 1346 C C . ALA A 1 174 ? 20.791 21.947 -25.571 1.00 86.38 174 ALA A C 1
ATOM 1348 O O . ALA A 1 174 ? 20.195 21.404 -26.503 1.00 86.38 174 ALA A O 1
ATOM 1349 N N . VAL A 1 175 ? 20.239 22.135 -24.374 1.00 89.94 175 VAL A N 1
ATOM 1350 C CA . VAL A 1 175 ? 18.839 21.837 -24.067 1.00 89.94 175 VAL A CA 1
ATOM 1351 C C . VAL A 1 175 ? 18.053 23.135 -23.941 1.00 89.94 175 VAL A C 1
ATOM 1353 O O . VAL A 1 175 ? 18.516 24.098 -23.326 1.00 89.94 175 VAL A O 1
ATOM 1356 N N . SER A 1 176 ? 16.853 23.145 -24.511 1.00 88.31 176 SER A N 1
ATOM 1357 C CA . SER A 1 176 ? 15.821 24.126 -24.197 1.00 88.31 176 SER A CA 1
ATOM 1358 C C . SER A 1 176 ? 14.543 23.411 -23.778 1.00 88.31 176 SER A C 1
ATOM 1360 O O . SER A 1 176 ? 14.187 22.372 -24.338 1.00 88.31 176 SER A O 1
ATOM 1362 N N . ALA A 1 177 ? 13.856 23.952 -22.780 1.00 88.81 177 ALA A N 1
ATOM 1363 C CA . ALA A 1 177 ? 12.595 23.421 -22.297 1.00 88.81 177 ALA A CA 1
ATOM 1364 C C . ALA A 1 177 ? 11.624 24.538 -21.914 1.00 88.81 177 ALA A C 1
ATOM 1366 O O . ALA A 1 177 ? 12.026 25.605 -21.447 1.00 88.81 177 ALA A O 1
ATOM 1367 N N . THR A 1 178 ? 10.337 24.263 -22.100 1.00 86.88 178 THR A N 1
ATOM 1368 C CA . THR A 1 178 ? 9.235 25.105 -21.623 1.00 86.88 178 THR A CA 1
ATOM 1369 C C . THR A 1 178 ? 8.311 24.294 -20.734 1.00 86.88 178 THR A C 1
ATOM 1371 O O . THR A 1 178 ? 8.076 23.118 -21.003 1.00 86.88 178 THR A O 1
ATOM 1374 N N . ASP A 1 179 ? 7.756 24.945 -19.726 1.00 83.44 179 ASP A N 1
ATOM 1375 C CA . ASP A 1 179 ? 7.034 24.340 -18.613 1.00 83.44 179 ASP A CA 1
ATOM 1376 C C . ASP A 1 179 ? 5.714 25.098 -18.354 1.00 83.44 179 ASP A C 1
ATOM 1378 O O . ASP A 1 179 ? 5.579 26.242 -18.804 1.00 83.44 179 ASP A O 1
ATOM 1382 N N . ASP A 1 180 ? 4.735 24.495 -17.666 1.00 75.88 180 ASP A N 1
ATOM 1383 C CA . ASP A 1 180 ? 3.454 25.168 -17.366 1.00 75.88 180 ASP A CA 1
ATOM 1384 C C . ASP A 1 180 ? 3.534 26.162 -16.182 1.00 75.88 180 ASP A C 1
ATOM 1386 O O . ASP A 1 180 ? 2.618 26.962 -15.951 1.00 75.88 180 ASP A O 1
ATOM 1390 N N . GLY A 1 181 ? 4.683 26.200 -15.502 1.00 72.62 181 GLY A N 1
ATOM 1391 C CA . GLY A 1 181 ? 4.998 27.105 -14.409 1.00 72.62 181 GLY A CA 1
ATOM 1392 C C . GLY A 1 181 ? 4.664 26.530 -13.037 1.00 72.62 181 GLY A C 1
ATOM 1393 O O . GLY A 1 181 ? 4.418 27.309 -12.111 1.00 72.62 181 GLY A O 1
ATOM 1394 N N . LEU A 1 182 ? 4.624 25.210 -12.889 1.00 66.88 182 LEU A N 1
ATOM 1395 C CA . LEU A 1 182 ? 4.405 24.485 -11.638 1.00 66.88 182 LEU A CA 1
ATOM 1396 C C . LEU A 1 182 ? 5.619 23.540 -11.388 1.00 66.88 182 LEU A C 1
ATOM 1398 O O . LEU A 1 182 ? 6.546 23.523 -12.190 1.00 66.88 182 LEU A O 1
ATOM 1402 N N . PRO A 1 183 ? 5.751 22.901 -10.207 1.00 62.03 183 PRO A N 1
ATOM 1403 C CA . PRO A 1 183 ? 5.060 23.226 -8.966 1.00 62.03 183 PRO A CA 1
ATOM 1404 C C . PRO A 1 183 ? 5.441 24.629 -8.466 1.00 62.03 183 PRO A C 1
ATOM 1406 O O . PRO A 1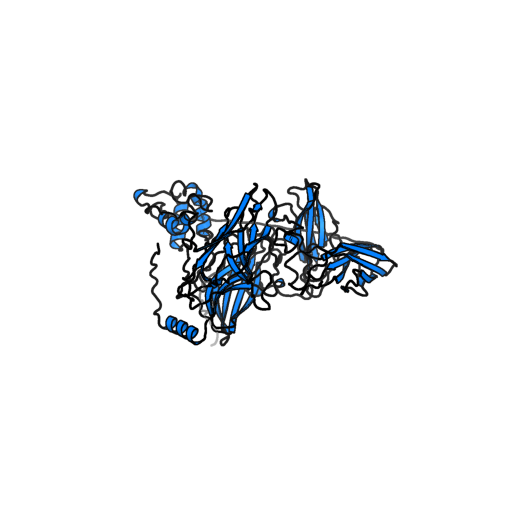 183 ? 6.519 25.165 -8.747 1.00 62.03 183 PRO A O 1
ATOM 1409 N N . LYS A 1 184 ? 4.565 25.226 -7.650 1.00 66.62 184 LYS A N 1
ATOM 1410 C CA . LYS A 1 184 ? 4.851 26.487 -6.951 1.00 66.62 184 LYS A CA 1
ATOM 1411 C C . LYS A 1 184 ? 4.991 26.256 -5.453 1.00 66.62 184 LYS A C 1
ATOM 1413 O O . LYS A 1 184 ? 4.108 25.674 -4.838 1.00 66.62 184 LYS A O 1
ATOM 1418 N N . ARG A 1 185 ? 6.062 26.780 -4.853 1.00 62.94 185 ARG A N 1
ATOM 1419 C CA . ARG A 1 185 ? 6.262 26.834 -3.395 1.00 62.94 185 ARG A CA 1
ATOM 1420 C C . ARG A 1 185 ? 6.196 28.302 -2.965 1.00 62.94 185 ARG A C 1
ATOM 1422 O O . ARG A 1 185 ? 6.863 29.148 -3.558 1.00 62.94 185 ARG A O 1
ATOM 1429 N N . ALA A 1 186 ? 5.337 28.626 -1.995 1.00 65.62 186 ALA A N 1
ATOM 1430 C CA . ALA A 1 186 ? 5.044 30.008 -1.576 1.00 65.62 186 ALA A CA 1
ATOM 1431 C C . ALA A 1 186 ? 4.757 30.977 -2.758 1.00 65.62 186 ALA A C 1
ATOM 1433 O O . ALA A 1 186 ? 5.237 32.110 -2.797 1.00 65.62 186 ALA A O 1
ATOM 1434 N N . GLY A 1 187 ? 4.005 30.504 -3.762 1.00 66.06 187 GLY A N 1
ATOM 1435 C CA . GLY A 1 187 ? 3.613 31.278 -4.949 1.00 66.06 187 GLY A CA 1
ATOM 1436 C C . GLY A 1 187 ? 4.678 31.434 -6.047 1.00 66.06 187 GLY A C 1
ATOM 1437 O O . GLY A 1 187 ? 4.356 31.966 -7.109 1.00 66.06 187 GLY A O 1
ATOM 1438 N N . LYS A 1 188 ? 5.913 30.955 -5.843 1.00 72.25 188 LYS A N 1
ATOM 1439 C CA . LYS A 1 188 ? 7.007 31.001 -6.833 1.00 72.25 188 LYS A CA 1
ATOM 1440 C C . LYS A 1 188 ? 7.256 29.624 -7.446 1.00 72.25 188 LYS A C 1
ATOM 1442 O O . LYS A 1 188 ? 7.166 28.625 -6.739 1.00 72.25 188 LYS A O 1
ATOM 1447 N N . THR A 1 189 ? 7.597 29.579 -8.732 1.00 75.00 189 THR A N 1
ATOM 1448 C CA . THR A 1 189 ? 8.100 28.373 -9.415 1.00 75.00 189 THR A CA 1
ATOM 1449 C C . THR A 1 189 ? 9.352 27.830 -8.726 1.00 75.00 189 THR A C 1
ATOM 1451 O O . THR A 1 189 ? 10.176 28.609 -8.242 1.00 75.00 189 THR A O 1
ATOM 1454 N N . VAL A 1 190 ? 9.513 26.502 -8.689 1.00 77.81 190 VAL A N 1
ATOM 1455 C CA . VAL A 1 190 ? 10.746 25.870 -8.173 1.00 77.81 190 VAL A CA 1
ATOM 1456 C C . VAL A 1 190 ? 11.885 25.985 -9.195 1.00 77.81 190 VAL A C 1
ATOM 1458 O O . VAL A 1 190 ? 12.987 26.412 -8.838 1.00 77.81 190 VAL A O 1
ATOM 1461 N N . GLY A 1 191 ? 11.582 25.719 -10.469 1.00 78.88 191 GLY A N 1
ATOM 1462 C CA . GLY A 1 191 ? 12.437 26.020 -11.617 1.00 78.88 191 GLY A CA 1
ATOM 1463 C C . GLY A 1 191 ? 13.289 24.836 -12.074 1.00 78.88 191 GLY A C 1
ATOM 1464 O O . GLY A 1 191 ? 13.937 24.171 -11.266 1.00 78.88 191 GLY A O 1
ATOM 1465 N N . MET A 1 192 ? 13.312 24.631 -13.394 1.00 87.62 192 MET A N 1
ATOM 1466 C CA . MET A 1 192 ? 13.821 23.413 -14.023 1.00 87.62 192 MET A CA 1
ATOM 1467 C C . MET A 1 192 ? 15.316 23.124 -13.801 1.00 87.62 192 MET A C 1
ATOM 1469 O O . MET A 1 192 ? 16.167 24.025 -13.796 1.00 87.62 192 MET A O 1
ATOM 1473 N N . THR A 1 193 ? 15.642 21.834 -13.748 1.00 86.88 193 THR A N 1
ATOM 1474 C CA . THR A 1 193 ? 16.995 21.268 -13.829 1.00 86.88 193 THR A CA 1
ATOM 1475 C C . THR A 1 193 ? 17.122 20.335 -15.035 1.00 86.88 193 THR A C 1
ATOM 1477 O O . THR A 1 193 ? 16.130 19.826 -15.546 1.00 86.88 193 THR A O 1
ATOM 1480 N N . VAL A 1 194 ? 18.348 20.104 -15.507 1.00 86.19 194 VAL A N 1
ATOM 1481 C CA . VAL A 1 194 ? 18.685 19.009 -16.426 1.00 86.19 194 VAL A CA 1
ATOM 1482 C C . VAL A 1 194 ? 19.763 18.136 -15.804 1.00 86.19 194 VAL A C 1
ATOM 1484 O O . VAL A 1 194 ? 20.754 18.652 -15.286 1.00 86.19 194 VAL A O 1
ATOM 1487 N N . MET A 1 195 ? 19.594 16.822 -15.920 1.00 84.81 195 MET A N 1
ATOM 1488 C CA . MET A 1 195 ? 20.646 15.824 -15.770 1.00 84.81 195 MET A CA 1
ATOM 1489 C C . MET A 1 195 ? 20.964 15.210 -17.139 1.00 84.81 195 MET A C 1
ATOM 1491 O O . MET A 1 195 ? 20.059 14.865 -17.897 1.00 84.81 195 MET A O 1
ATOM 1495 N N . TRP A 1 196 ? 22.248 15.059 -17.449 1.00 82.44 196 TRP A N 1
ATOM 1496 C CA . TRP A 1 196 ? 22.752 14.409 -18.654 1.00 82.44 196 TRP A CA 1
ATOM 1497 C C . TRP A 1 196 ? 23.415 13.080 -18.302 1.00 82.44 196 TRP A C 1
ATOM 1499 O O . TRP A 1 196 ? 24.284 13.034 -17.433 1.00 82.44 196 TRP A O 1
ATOM 1509 N N . ALA A 1 197 ? 23.041 12.015 -19.010 1.00 82.19 197 ALA A N 1
ATOM 1510 C CA . ALA A 1 197 ? 23.591 10.678 -18.815 1.00 82.19 197 ALA A CA 1
ATOM 1511 C C . ALA A 1 197 ? 23.967 10.001 -20.143 1.00 82.19 197 ALA A C 1
ATOM 1513 O O . ALA A 1 197 ? 23.380 10.263 -21.202 1.00 82.19 197 ALA A O 1
ATOM 1514 N N . LYS A 1 198 ? 24.928 9.073 -20.071 1.00 85.38 198 LYS A N 1
ATOM 1515 C CA . LYS A 1 198 ? 25.131 8.045 -21.098 1.00 85.38 198 LYS A CA 1
ATOM 1516 C C . LYS A 1 198 ? 23.890 7.144 -21.084 1.00 85.38 198 LYS A C 1
ATOM 1518 O O . LYS A 1 198 ? 23.536 6.617 -20.041 1.00 85.38 198 LYS A O 1
ATOM 1523 N N . TYR A 1 199 ? 23.209 6.982 -22.216 1.00 81.06 199 TYR A N 1
ATOM 1524 C CA . TYR A 1 199 ? 22.061 6.068 -22.338 1.00 81.06 199 TYR A CA 1
ATOM 1525 C C . TYR A 1 199 ? 22.444 4.810 -23.119 1.00 81.06 199 TYR A C 1
ATOM 1527 O O . TYR A 1 199 ? 22.093 3.685 -22.753 1.00 81.06 199 TYR A O 1
ATOM 1535 N N . ARG A 1 200 ? 23.230 5.007 -24.183 1.00 86.06 200 ARG A N 1
ATOM 1536 C CA . ARG A 1 200 ? 23.982 3.968 -24.885 1.00 86.06 200 ARG A CA 1
ATOM 1537 C C . ARG A 1 200 ? 25.362 4.462 -25.293 1.00 86.06 200 ARG A C 1
ATOM 1539 O O . ARG A 1 200 ? 25.546 5.657 -25.511 1.00 86.06 200 ARG A O 1
ATOM 1546 N N . GLY A 1 201 ? 26.287 3.530 -25.480 1.00 81.38 201 GLY A N 1
ATOM 1547 C CA . GLY A 1 201 ? 27.626 3.768 -26.013 1.00 81.38 201 GLY A CA 1
ATOM 1548 C C . GLY A 1 201 ? 28.539 2.561 -25.782 1.00 81.38 201 GLY A C 1
ATOM 1549 O O . GLY A 1 201 ? 28.172 1.691 -24.993 1.00 81.38 201 GLY A O 1
ATOM 1550 N N . PRO A 1 202 ? 29.694 2.474 -26.465 1.00 74.75 202 PRO A N 1
ATOM 1551 C CA . PRO A 1 202 ? 30.711 1.460 -26.180 1.00 74.75 202 PRO A CA 1
ATOM 1552 C C . PRO A 1 202 ? 31.547 1.782 -24.929 1.00 74.75 202 PRO A C 1
ATOM 1554 O O . PRO A 1 202 ? 31.757 0.901 -24.106 1.00 74.75 202 PRO A O 1
ATOM 1557 N N . GLY A 1 203 ? 31.971 3.041 -24.771 1.00 77.06 203 GLY A N 1
ATOM 1558 C CA . GLY A 1 203 ? 32.778 3.521 -23.647 1.00 77.06 203 GLY A CA 1
ATOM 1559 C C . GLY A 1 203 ? 32.077 4.630 -22.871 1.00 77.06 203 GLY A C 1
ATOM 1560 O O . GLY A 1 203 ? 30.853 4.745 -22.886 1.00 77.06 203 GLY A O 1
ATOM 1561 N N . ASP A 1 204 ? 32.846 5.492 -22.221 1.00 79.00 204 ASP A N 1
ATOM 1562 C CA . ASP A 1 204 ? 32.347 6.515 -21.301 1.00 79.00 204 ASP A CA 1
ATOM 1563 C C . ASP A 1 204 ? 32.069 7.859 -21.960 1.00 79.00 204 ASP A C 1
ATOM 1565 O O . ASP A 1 204 ? 32.503 8.133 -23.083 1.00 79.00 204 ASP A O 1
ATOM 1569 N N . VAL A 1 205 ? 31.299 8.677 -21.237 1.00 84.25 205 VAL A N 1
ATOM 1570 C CA . VAL A 1 205 ? 30.884 10.024 -21.629 1.00 84.25 205 VAL A CA 1
ATOM 1571 C C . VAL A 1 205 ? 31.138 10.972 -20.462 1.00 84.25 205 VAL A C 1
ATOM 1573 O O . VAL A 1 205 ? 30.381 10.986 -19.495 1.00 84.25 205 VAL A O 1
ATOM 1576 N N . LEU A 1 206 ? 32.188 11.787 -20.552 1.00 84.75 206 LEU A N 1
ATOM 1577 C CA . LEU A 1 206 ? 32.454 12.833 -19.567 1.00 84.75 206 LEU A CA 1
ATOM 1578 C C . LEU A 1 206 ? 31.741 14.126 -19.977 1.00 84.75 206 LEU A C 1
ATOM 1580 O O . LEU A 1 206 ? 32.071 14.718 -21.007 1.00 84.75 206 LEU A O 1
ATOM 1584 N N . PHE A 1 207 ? 30.791 14.572 -19.158 1.00 86.25 207 PHE A N 1
ATOM 1585 C CA . PHE A 1 207 ? 30.123 15.866 -19.302 1.00 86.25 207 PHE A CA 1
ATOM 1586 C C . PHE A 1 207 ? 30.865 16.948 -18.508 1.00 86.25 207 PHE A C 1
ATOM 1588 O O . PHE A 1 207 ? 31.199 16.737 -17.345 1.00 86.25 207 PHE A O 1
ATOM 1595 N N . SER A 1 208 ? 31.074 18.130 -19.095 1.00 87.38 208 SER A N 1
ATOM 1596 C CA . SER A 1 208 ? 31.641 19.288 -18.375 1.00 87.38 208 SER A CA 1
ATOM 1597 C C . SER A 1 208 ? 30.715 19.823 -17.276 1.00 87.38 208 SER A C 1
ATOM 1599 O O . SER A 1 208 ? 31.189 20.311 -16.253 1.00 87.38 208 SER A O 1
ATOM 1601 N N . ALA A 1 209 ? 29.404 19.664 -17.459 1.00 84.38 209 ALA A N 1
ATOM 1602 C CA . ALA A 1 209 ? 28.402 19.703 -16.401 1.00 84.38 209 ALA A CA 1
ATOM 1603 C C . ALA A 1 209 ? 27.378 18.584 -16.647 1.00 84.38 209 ALA A C 1
ATOM 1605 O O . ALA A 1 209 ? 26.625 18.635 -17.622 1.00 84.38 209 ALA A O 1
ATOM 1606 N N . ALA A 1 210 ? 27.366 17.558 -15.791 1.00 78.81 210 ALA A N 1
ATOM 1607 C CA . ALA A 1 210 ? 26.377 16.476 -15.855 1.00 78.81 210 ALA A CA 1
ATOM 1608 C C . ALA A 1 210 ? 25.003 16.902 -15.303 1.00 78.81 210 ALA A C 1
ATOM 1610 O O . ALA A 1 210 ? 23.989 16.324 -15.675 1.00 78.81 210 ALA A O 1
ATOM 1611 N N . GLN A 1 211 ? 24.956 17.931 -14.452 1.00 84.31 211 GLN A N 1
ATOM 1612 C CA . GLN A 1 211 ? 23.726 18.522 -13.922 1.00 84.31 211 GLN A CA 1
ATOM 1613 C C . GLN A 1 211 ? 23.789 20.053 -14.001 1.00 84.31 211 GLN A C 1
ATOM 1615 O O . GLN A 1 211 ? 24.848 20.641 -13.774 1.00 84.31 211 GLN A O 1
ATOM 1620 N N . ALA A 1 212 ? 22.667 20.705 -14.314 1.00 85.69 212 ALA A N 1
ATOM 1621 C CA . ALA A 1 212 ? 22.553 22.166 -14.368 1.00 85.69 212 ALA A CA 1
ATOM 1622 C C . ALA A 1 212 ? 21.117 22.645 -14.089 1.00 85.69 212 ALA A C 1
ATOM 1624 O O . ALA A 1 212 ? 20.158 21.915 -14.327 1.00 85.69 212 ALA A O 1
ATOM 1625 N N . LYS A 1 213 ? 20.953 23.898 -13.643 1.00 86.75 213 LYS A N 1
ATOM 1626 C CA . LYS A 1 213 ? 19.656 24.600 -13.696 1.00 86.75 213 LYS A CA 1
ATOM 1627 C C . LYS A 1 213 ? 19.439 25.203 -15.082 1.00 86.75 213 LYS A C 1
ATOM 1629 O O . LYS A 1 213 ? 20.402 25.656 -15.698 1.00 86.75 213 LYS A O 1
ATOM 1634 N N . LEU A 1 214 ? 18.191 25.253 -15.543 1.00 86.75 214 LEU A N 1
ATOM 1635 C CA . LEU A 1 214 ? 17.842 25.910 -16.803 1.00 86.75 214 LEU A CA 1
ATOM 1636 C C . LEU A 1 214 ? 17.637 27.411 -16.563 1.00 86.75 214 LEU A C 1
ATOM 1638 O O . LEU A 1 214 ? 16.627 27.824 -15.995 1.00 86.75 214 LEU A O 1
ATOM 1642 N N . ALA A 1 215 ? 18.585 28.230 -17.016 1.00 83.88 215 ALA A N 1
ATOM 1643 C CA . ALA A 1 215 ? 18.435 29.682 -17.037 1.00 83.88 215 ALA A CA 1
ATOM 1644 C C . ALA A 1 215 ? 17.533 30.072 -18.217 1.00 83.88 215 ALA A C 1
ATOM 1646 O O . ALA A 1 215 ? 17.809 29.695 -19.358 1.00 83.88 215 ALA A O 1
ATOM 1647 N N . ASP A 1 216 ? 16.425 30.759 -17.930 1.00 81.88 216 ASP A N 1
ATOM 1648 C CA . ASP A 1 216 ? 15.392 31.149 -18.903 1.00 81.88 216 ASP A CA 1
ATOM 1649 C C . ASP A 1 216 ? 14.928 29.988 -19.812 1.00 81.88 216 ASP A C 1
ATOM 1651 O O . ASP A 1 216 ? 14.674 30.152 -21.004 1.00 81.88 216 ASP A O 1
ATOM 1655 N N . GLY A 1 217 ? 14.844 28.781 -19.236 1.00 85.25 217 GLY A N 1
ATOM 1656 C CA . GLY A 1 217 ? 14.467 27.558 -19.950 1.00 85.25 217 GLY A CA 1
ATOM 1657 C C . GLY A 1 217 ? 15.592 26.923 -20.775 1.00 85.25 217 GLY A C 1
ATOM 1658 O O . GLY A 1 217 ? 15.311 26.064 -21.604 1.00 85.25 217 GLY A O 1
ATOM 1659 N N . THR A 1 218 ? 16.861 27.302 -20.575 1.00 88.19 218 THR A N 1
ATOM 1660 C CA . THR A 1 218 ? 18.003 26.794 -21.361 1.00 88.19 218 THR A CA 1
ATOM 1661 C C . THR A 1 218 ? 19.204 26.362 -20.516 1.00 88.19 218 THR A C 1
ATOM 1663 O O . THR A 1 218 ? 19.479 26.927 -19.459 1.00 88.19 218 THR A O 1
ATOM 1666 N N . ALA A 1 219 ? 19.951 25.364 -20.997 1.00 89.94 219 ALA A N 1
ATOM 1667 C CA . ALA A 1 219 ? 21.250 24.970 -20.446 1.00 89.94 219 ALA A CA 1
ATOM 1668 C C . ALA A 1 219 ? 22.154 24.347 -21.529 1.00 89.94 219 ALA A C 1
ATOM 1670 O O . ALA A 1 219 ? 21.673 23.855 -22.552 1.00 89.94 219 ALA A O 1
ATOM 1671 N N . MET A 1 220 ? 23.472 24.343 -21.307 1.00 88.31 220 MET A N 1
ATOM 1672 C CA . MET A 1 220 ? 24.456 23.731 -22.212 1.00 88.31 220 MET A CA 1
ATOM 1673 C C . MET A 1 220 ? 25.499 22.910 -21.449 1.00 88.31 220 MET A C 1
ATOM 1675 O O . MET A 1 220 ? 25.850 23.240 -20.320 1.00 88.31 220 MET A O 1
ATOM 1679 N N . THR A 1 221 ? 26.023 21.868 -22.093 1.00 89.38 221 THR A N 1
ATOM 1680 C CA . THR A 1 221 ? 27.149 21.053 -21.608 1.00 89.38 221 THR A CA 1
ATOM 1681 C C . THR A 1 221 ? 27.997 20.562 -22.789 1.00 89.38 221 THR A C 1
ATOM 1683 O O . THR A 1 221 ? 27.596 20.674 -23.950 1.00 89.38 221 THR A O 1
ATOM 1686 N N . SER A 1 222 ? 29.180 20.013 -22.523 1.00 86.88 222 SER A N 1
ATOM 1687 C CA . SER A 1 222 ? 30.016 19.354 -23.535 1.00 86.88 222 SER A CA 1
ATOM 1688 C C . SER A 1 222 ? 30.325 17.923 -23.117 1.00 86.88 222 SER A C 1
ATOM 1690 O O . SER A 1 222 ? 30.904 17.711 -22.052 1.00 86.88 222 SER A O 1
ATOM 1692 N N . ALA A 1 223 ? 29.963 16.966 -23.967 1.00 85.75 223 ALA A N 1
ATOM 1693 C CA . ALA A 1 223 ? 30.232 15.545 -23.793 1.00 85.75 223 ALA A CA 1
ATOM 1694 C C . ALA A 1 223 ? 31.556 15.157 -24.468 1.00 85.75 223 ALA A C 1
ATOM 1696 O O . ALA A 1 223 ? 31.820 15.588 -25.591 1.00 85.75 223 ALA A O 1
ATOM 1697 N N . THR A 1 224 ? 32.359 14.324 -23.805 1.00 85.75 224 THR A N 1
ATOM 1698 C CA . THR A 1 224 ? 33.631 13.772 -24.308 1.00 85.75 224 THR A CA 1
ATOM 1699 C C . THR A 1 224 ? 33.567 12.247 -24.276 1.00 85.75 224 THR A C 1
ATOM 1701 O O . THR A 1 224 ? 33.198 11.692 -23.247 1.00 85.75 224 THR A O 1
ATOM 1704 N N . PHE A 1 225 ? 33.921 11.573 -25.370 1.00 84.50 225 PHE A N 1
ATOM 1705 C CA . PHE A 1 225 ? 33.743 10.128 -25.566 1.00 84.50 225 PHE A CA 1
ATOM 1706 C C . PHE A 1 225 ? 35.081 9.387 -25.454 1.00 84.50 225 PHE A C 1
ATOM 1708 O O . PHE A 1 225 ? 36.046 9.786 -26.108 1.00 84.50 225 PHE A O 1
ATOM 1715 N N . THR A 1 226 ? 35.155 8.314 -24.655 1.00 82.88 226 THR A N 1
ATOM 1716 C CA . THR A 1 226 ? 36.412 7.548 -24.488 1.00 82.88 226 THR A CA 1
ATOM 1717 C C . THR A 1 226 ? 36.624 6.459 -25.540 1.00 82.88 226 THR A C 1
ATOM 1719 O O . THR A 1 226 ? 37.772 6.127 -25.831 1.00 82.88 226 THR A O 1
ATOM 1722 N N . GLU A 1 227 ? 35.557 5.942 -26.156 1.00 78.12 227 GLU A N 1
ATOM 1723 C CA . GLU A 1 227 ? 35.634 4.907 -27.192 1.00 78.12 227 GLU A CA 1
ATOM 1724 C C . GLU A 1 227 ? 34.855 5.274 -28.462 1.00 78.12 227 GLU A C 1
ATOM 1726 O O . GLU A 1 227 ? 33.913 6.067 -28.423 1.00 78.12 227 GLU A O 1
ATOM 1731 N N . PRO A 1 228 ? 35.195 4.677 -29.618 1.00 73.75 228 PRO A N 1
ATOM 1732 C CA . PRO A 1 228 ? 34.491 4.949 -30.854 1.00 73.75 228 PRO A CA 1
ATOM 1733 C C . PRO A 1 228 ? 33.343 3.944 -31.100 1.00 73.75 228 PRO A C 1
ATOM 1735 O O . PRO A 1 228 ? 33.579 2.789 -31.438 1.00 73.75 228 PRO A O 1
ATOM 1738 N N . GLY A 1 229 ? 32.086 4.395 -31.029 1.00 75.50 229 GLY A N 1
ATOM 1739 C CA . GLY A 1 229 ? 30.880 3.664 -31.463 1.00 75.50 229 GLY A CA 1
ATOM 1740 C C . GLY A 1 229 ? 29.619 4.542 -31.453 1.00 75.50 229 GLY A C 1
ATOM 1741 O O . GLY A 1 229 ? 29.704 5.742 -31.201 1.00 75.50 229 GLY A O 1
ATOM 1742 N N . ASP A 1 230 ? 28.448 3.969 -31.744 1.00 82.25 230 ASP A N 1
ATOM 1743 C CA . ASP A 1 230 ? 27.170 4.697 -31.696 1.00 82.25 230 ASP A CA 1
ATOM 1744 C C . ASP A 1 230 ? 26.716 4.923 -30.242 1.00 82.25 230 ASP A C 1
ATOM 1746 O O . ASP A 1 230 ? 26.287 3.991 -29.560 1.00 82.25 230 ASP A O 1
ATOM 1750 N N . TYR A 1 231 ? 26.760 6.176 -29.791 1.00 83.38 231 TYR A N 1
ATOM 1751 C CA . TYR A 1 231 ? 26.205 6.620 -28.517 1.00 83.38 231 TYR A CA 1
ATOM 1752 C C . TYR A 1 231 ? 24.747 7.075 -28.662 1.00 83.38 231 TYR A C 1
ATOM 1754 O O . TYR A 1 231 ? 24.329 7.607 -29.695 1.00 83.38 231 TYR A O 1
ATOM 1762 N N . ILE A 1 232 ? 23.991 6.947 -27.573 1.00 84.81 232 ILE A N 1
ATOM 1763 C CA . ILE A 1 232 ? 22.788 7.740 -27.308 1.00 84.81 232 ILE A CA 1
ATOM 1764 C C . ILE A 1 232 ? 23.004 8.417 -25.958 1.00 84.81 232 ILE A C 1
ATOM 1766 O O . ILE A 1 232 ? 23.372 7.753 -24.989 1.00 84.81 232 ILE A O 1
ATOM 1770 N N . LEU A 1 233 ? 22.776 9.723 -25.886 1.00 85.25 233 LEU A N 1
ATOM 1771 C CA . LEU A 1 233 ? 22.789 10.484 -24.640 1.00 85.25 233 LEU A CA 1
ATOM 1772 C C . LEU A 1 233 ? 21.356 10.853 -24.266 1.00 85.25 233 LEU A C 1
ATOM 1774 O O . LEU A 1 233 ? 20.539 11.119 -25.150 1.00 85.25 233 LEU A O 1
ATOM 1778 N N . GLN A 1 234 ? 21.059 10.867 -22.971 1.00 85.06 234 GLN A N 1
ATOM 1779 C CA . GLN A 1 234 ? 19.748 11.232 -22.443 1.00 85.06 234 GLN A CA 1
ATOM 1780 C C . GLN A 1 234 ? 19.869 12.499 -21.599 1.00 85.06 234 GLN A C 1
ATOM 1782 O O . GLN A 1 234 ? 20.691 12.566 -20.688 1.00 85.06 234 GLN A O 1
ATOM 1787 N N . ALA A 1 235 ? 19.039 13.490 -21.917 1.00 85.06 235 ALA A N 1
ATOM 1788 C CA . ALA A 1 235 ? 18.692 14.578 -21.019 1.00 85.06 235 ALA A CA 1
ATOM 1789 C C . ALA A 1 235 ? 17.428 14.179 -20.252 1.00 85.06 235 ALA A C 1
ATOM 1791 O O . ALA A 1 235 ? 16.414 13.830 -20.862 1.00 85.06 235 ALA A O 1
ATOM 1792 N N . VAL A 1 236 ? 17.486 14.260 -18.929 1.00 83.94 236 VAL A N 1
ATOM 1793 C CA . VAL A 1 236 ? 16.329 14.217 -18.035 1.00 83.94 236 VAL A CA 1
ATOM 1794 C C . VAL A 1 236 ? 16.119 15.648 -17.556 1.00 83.94 236 VAL A C 1
ATOM 1796 O O . VAL A 1 236 ? 16.988 16.178 -16.868 1.00 83.94 236 VAL A O 1
ATOM 1799 N N . VAL A 1 237 ? 15.028 16.300 -17.960 1.00 82.19 237 VAL A N 1
ATOM 1800 C CA . VAL A 1 237 ? 14.686 17.656 -17.488 1.00 82.19 237 VAL A CA 1
ATOM 1801 C C . VAL A 1 237 ? 13.531 17.554 -16.507 1.00 82.19 237 VAL A C 1
ATOM 1803 O O . VAL A 1 237 ? 12.471 17.083 -16.907 1.00 82.19 237 VAL A O 1
ATOM 1806 N N . ASP A 1 238 ? 13.737 17.991 -15.267 1.00 77.81 238 ASP A N 1
ATOM 1807 C CA . ASP A 1 238 ? 12.743 18.027 -14.181 1.00 77.81 238 ASP A CA 1
ATOM 1808 C C . ASP A 1 238 ? 12.385 19.484 -13.851 1.00 77.81 238 ASP A C 1
ATOM 1810 O O . ASP A 1 238 ? 13.216 20.375 -14.022 1.00 77.81 238 ASP A O 1
ATOM 1814 N N . ASP A 1 239 ? 11.164 19.748 -13.395 1.00 70.38 239 ASP A N 1
ATOM 1815 C CA . ASP A 1 239 ? 10.637 21.084 -13.059 1.00 70.38 239 ASP A CA 1
ATOM 1816 C C . ASP A 1 239 ? 10.915 21.551 -11.607 1.00 70.38 239 ASP A C 1
ATOM 1818 O O . ASP A 1 239 ? 10.699 22.721 -11.263 1.00 70.38 239 ASP A O 1
ATOM 1822 N N . GLY A 1 240 ? 11.425 20.659 -10.750 1.00 59.94 240 GLY A N 1
ATOM 1823 C CA . GLY A 1 240 ? 11.567 20.849 -9.305 1.00 59.94 240 GLY A CA 1
ATOM 1824 C C . GLY A 1 240 ? 10.478 20.166 -8.458 1.00 59.94 240 GLY A C 1
ATOM 1825 O O . GLY A 1 240 ? 10.384 20.422 -7.245 1.00 59.94 240 GLY A O 1
ATOM 1826 N N . SER A 1 241 ? 9.652 19.312 -9.067 1.00 57.56 241 SER A N 1
ATOM 1827 C CA . SER A 1 241 ? 8.757 18.368 -8.385 1.00 57.56 241 SER A CA 1
ATOM 1828 C C . SER A 1 241 ? 9.423 17.021 -8.088 1.00 57.56 241 SER A C 1
ATOM 1830 O O . SER A 1 241 ? 9.079 16.419 -7.068 1.00 57.56 241 SER A O 1
ATOM 1832 N N . GLY A 1 242 ? 10.407 16.583 -8.887 1.00 51.41 242 GLY A N 1
ATOM 1833 C CA . GLY A 1 242 ? 11.048 15.271 -8.742 1.00 51.41 242 GLY A CA 1
ATOM 1834 C C . GLY A 1 242 ? 11.770 15.059 -7.406 1.00 51.41 242 GLY A C 1
ATOM 1835 O O . GLY A 1 242 ? 11.800 13.942 -6.891 1.00 51.41 242 GLY A O 1
ATOM 1836 N N . GLU A 1 243 ? 12.290 16.126 -6.785 1.00 44.25 243 GLU A N 1
ATOM 1837 C CA . GLU A 1 243 ? 13.022 16.044 -5.513 1.00 44.25 243 GLU A CA 1
ATOM 1838 C C . GLU A 1 243 ? 12.489 16.976 -4.410 1.00 44.25 243 GLU A C 1
ATOM 1840 O O . GLU A 1 243 ? 12.989 18.073 -4.161 1.00 44.25 243 GLU A O 1
ATOM 1845 N N . SER A 1 244 ? 11.516 16.477 -3.641 1.00 33.28 244 SER A N 1
ATOM 1846 C CA . SER A 1 244 ? 11.605 16.535 -2.164 1.00 33.28 244 SER A CA 1
ATOM 1847 C C . SER A 1 244 ? 10.780 15.455 -1.437 1.00 33.28 244 SER A C 1
ATOM 1849 O O . SER A 1 244 ? 10.442 15.620 -0.267 1.00 33.28 244 SER A O 1
ATOM 1851 N N . ALA A 1 245 ? 10.451 14.349 -2.110 1.00 29.64 245 ALA A N 1
ATOM 1852 C CA . ALA A 1 245 ? 9.892 13.135 -1.517 1.00 29.64 245 ALA A CA 1
ATOM 1853 C C . ALA A 1 245 ? 10.525 11.938 -2.243 1.00 29.64 245 ALA A C 1
ATOM 1855 O O . ALA A 1 245 ? 10.417 11.843 -3.460 1.00 29.64 245 ALA A O 1
ATOM 1856 N N . GLY A 1 246 ? 11.254 11.081 -1.522 1.00 31.11 246 GLY A N 1
ATOM 1857 C CA . GLY A 1 246 ? 12.279 10.215 -2.119 1.00 31.11 246 GLY A CA 1
ATOM 1858 C C . GLY A 1 246 ? 11.796 9.287 -3.242 1.00 31.11 246 GLY A C 1
ATOM 1859 O O . GLY A 1 246 ? 11.159 8.279 -2.953 1.00 31.11 246 GLY A O 1
ATOM 1860 N N . ASN A 1 247 ? 12.152 9.634 -4.488 1.00 37.69 247 ASN A N 1
ATOM 1861 C CA . ASN A 1 247 ? 12.464 8.809 -5.677 1.00 37.69 247 ASN A CA 1
ATOM 1862 C C . ASN A 1 247 ? 11.518 7.640 -6.086 1.00 37.69 247 ASN A C 1
ATOM 1864 O O . ASN A 1 247 ? 11.822 6.872 -6.996 1.00 37.69 247 ASN A O 1
ATOM 1868 N N . PHE A 1 248 ? 10.371 7.455 -5.424 1.00 47.94 248 PHE A N 1
ATOM 1869 C CA . PHE A 1 248 ? 9.547 6.246 -5.584 1.00 47.94 248 PHE A CA 1
ATOM 1870 C C . PHE A 1 248 ? 8.031 6.487 -5.649 1.00 47.94 248 PHE A C 1
ATOM 1872 O O . PHE A 1 248 ? 7.317 5.583 -6.076 1.00 47.94 248 PHE A O 1
ATOM 1879 N N . GLY A 1 249 ? 7.530 7.674 -5.291 1.00 39.66 249 GLY A N 1
ATOM 1880 C CA . GLY A 1 249 ? 6.087 7.962 -5.264 1.00 39.66 249 GLY A CA 1
ATOM 1881 C C . GLY A 1 249 ? 5.448 8.098 -6.649 1.00 39.66 249 GLY A C 1
ATOM 1882 O O . GLY A 1 249 ? 4.684 7.236 -7.072 1.00 39.66 249 GLY A O 1
ATOM 1883 N N . TYR A 1 250 ? 5.775 9.177 -7.361 1.00 45.66 250 TYR A N 1
ATOM 1884 C CA . TYR A 1 250 ? 4.956 9.695 -8.462 1.00 45.66 250 TYR A CA 1
ATOM 1885 C C . TYR A 1 250 ? 5.780 9.813 -9.758 1.00 45.66 250 TYR A C 1
ATOM 1887 O O . TYR A 1 250 ? 6.944 10.202 -9.718 1.00 45.66 250 TYR A O 1
ATOM 1895 N N . HIS A 1 251 ? 5.199 9.479 -10.914 1.00 51.44 251 HIS A N 1
ATOM 1896 C CA . HIS A 1 251 ? 5.849 9.572 -12.233 1.00 51.44 251 HIS A CA 1
ATOM 1897 C C . HIS A 1 251 ? 5.719 10.988 -12.856 1.00 51.44 251 HIS A C 1
ATOM 1899 O O . HIS A 1 251 ? 5.349 11.129 -14.028 1.00 51.44 251 HIS A O 1
ATOM 1905 N N . CYS A 1 252 ? 5.933 12.053 -12.084 1.00 53.50 252 CYS A N 1
ATOM 1906 C CA . CYS A 1 252 ? 5.917 13.416 -12.615 1.00 53.50 252 CYS A CA 1
ATOM 1907 C C . CYS A 1 252 ? 6.773 14.350 -11.738 1.00 53.50 252 CYS A C 1
ATOM 1909 O O . CYS A 1 252 ? 6.850 14.122 -10.534 1.00 53.50 252 CYS A O 1
ATOM 1911 N N . CYS A 1 253 ? 7.413 15.384 -12.285 1.00 67.19 253 CYS A N 1
ATOM 1912 C CA . CYS A 1 253 ? 7.287 15.898 -13.653 1.00 67.19 253 CYS A CA 1
ATOM 1913 C C . CYS A 1 253 ? 8.646 16.140 -14.326 1.00 67.19 253 CYS A C 1
ATOM 1915 O O . CYS A 1 253 ? 9.151 17.259 -14.401 1.00 67.19 253 CYS A O 1
ATOM 1917 N N . TRP A 1 254 ? 9.172 15.069 -14.928 1.00 72.50 254 TRP A N 1
ATOM 1918 C CA . TRP A 1 254 ? 10.342 15.115 -15.800 1.00 72.50 254 TRP A CA 1
ATOM 1919 C C . TRP A 1 254 ? 10.034 14.661 -17.233 1.00 72.50 254 TRP A C 1
ATOM 1921 O O . TRP A 1 254 ? 9.096 13.898 -17.482 1.00 72.50 254 TRP A O 1
ATOM 1931 N N . THR A 1 255 ? 10.880 15.080 -18.176 1.00 78.62 255 THR A N 1
ATOM 1932 C CA . THR A 1 255 ? 10.883 14.601 -19.565 1.00 78.62 255 THR A CA 1
ATOM 1933 C C . THR A 1 255 ? 12.245 14.034 -19.950 1.00 78.62 255 THR A C 1
ATOM 1935 O O . THR A 1 255 ? 13.278 14.695 -19.844 1.00 78.62 255 THR A O 1
ATOM 1938 N N . ASN A 1 256 ? 12.210 12.809 -20.477 1.00 80.88 256 ASN A N 1
ATOM 1939 C CA . ASN A 1 256 ? 13.345 12.092 -21.045 1.00 80.88 256 ASN A CA 1
ATOM 1940 C C . ASN A 1 256 ? 13.497 12.434 -22.539 1.00 80.88 256 ASN A C 1
ATOM 1942 O O . ASN A 1 256 ? 12.694 11.987 -23.357 1.00 80.88 256 ASN A O 1
ATOM 1946 N N . SER A 1 257 ? 14.543 13.175 -22.909 1.00 82.81 257 SER A N 1
ATOM 1947 C CA . SER A 1 257 ? 14.897 13.474 -24.305 1.00 82.81 257 SER A CA 1
ATOM 1948 C C . SER A 1 257 ? 16.200 12.769 -24.686 1.00 82.81 257 SER A C 1
ATOM 1950 O O . SER A 1 257 ? 17.195 12.873 -23.973 1.00 82.81 257 SER A O 1
ATOM 1952 N N . GLN A 1 258 ? 16.200 12.013 -25.787 1.00 84.44 258 GLN A N 1
ATOM 1953 C CA . GLN A 1 258 ? 17.340 11.196 -26.223 1.00 84.44 258 GLN A CA 1
ATOM 1954 C C . GLN A 1 258 ? 17.913 11.704 -27.547 1.00 84.44 258 GLN A C 1
ATOM 1956 O O . GLN A 1 258 ? 17.163 12.002 -28.476 1.00 84.44 258 GLN A O 1
ATOM 1961 N N . VAL A 1 259 ? 19.243 11.739 -27.664 1.00 84.19 259 VAL A N 1
ATOM 1962 C CA . VAL A 1 259 ? 19.938 12.145 -28.893 1.00 84.19 259 VAL A CA 1
ATOM 1963 C C . VAL A 1 259 ? 21.065 11.182 -29.259 1.00 84.19 259 VAL A C 1
ATOM 1965 O O . VAL A 1 259 ? 21.825 10.738 -28.400 1.00 84.19 259 VAL A O 1
ATOM 1968 N N . LYS A 1 260 ? 21.166 10.834 -30.547 1.00 84.00 260 LYS A N 1
ATOM 1969 C CA . LYS A 1 260 ? 22.160 9.888 -31.075 1.00 84.00 260 LYS A CA 1
ATOM 1970 C C . LYS A 1 260 ? 23.428 10.610 -31.539 1.00 84.00 260 LYS A C 1
ATOM 1972 O O . LYS A 1 260 ? 23.336 11.608 -32.248 1.00 84.00 260 LYS A O 1
ATOM 1977 N N . ILE A 1 261 ? 24.597 10.062 -31.205 1.00 79.25 261 ILE A N 1
ATOM 1978 C CA . ILE A 1 261 ? 25.917 10.581 -31.592 1.00 79.25 261 ILE A CA 1
ATOM 1979 C C . ILE A 1 261 ? 26.786 9.420 -32.092 1.00 79.25 261 ILE A C 1
ATOM 1981 O O . ILE A 1 261 ? 27.087 8.494 -31.347 1.00 79.25 261 ILE A O 1
ATOM 1985 N N . SER A 1 262 ? 27.189 9.455 -33.363 1.00 75.12 262 SER A N 1
ATOM 1986 C CA . SER A 1 262 ? 27.946 8.364 -33.997 1.00 75.12 262 SER A CA 1
ATOM 1987 C C . SER A 1 262 ? 29.463 8.555 -33.943 1.00 75.12 262 SER A C 1
ATOM 1989 O O . SER A 1 262 ? 29.999 9.512 -34.503 1.00 75.12 262 SER A O 1
ATOM 1991 N N . VAL A 1 263 ? 30.148 7.571 -33.362 1.00 61.50 263 VAL A N 1
ATOM 1992 C CA . VAL A 1 263 ? 31.598 7.303 -33.437 1.00 61.50 263 VAL A CA 1
ATOM 1993 C C . VAL A 1 263 ? 31.770 5.815 -33.896 1.00 61.50 263 VAL A C 1
ATOM 1995 O O . VAL A 1 263 ? 30.757 5.191 -34.217 1.00 61.50 263 VAL A O 1
ATOM 1998 N N . LYS A 1 264 ? 32.970 5.211 -34.074 1.00 49.88 264 LYS A N 1
ATOM 1999 C CA . LYS A 1 264 ? 33.101 3.913 -34.824 1.00 49.88 264 LYS A CA 1
ATOM 2000 C C . LYS A 1 264 ? 34.185 2.871 -34.426 1.00 49.88 264 LYS A C 1
ATOM 2002 O O . LYS A 1 264 ? 35.353 3.079 -34.743 1.00 49.88 264 LYS A O 1
ATOM 2007 N N . SER A 1 265 ? 33.774 1.677 -33.969 1.00 40.75 265 SER A N 1
ATOM 2008 C CA . SER A 1 265 ? 34.349 0.333 -34.247 1.00 40.75 265 SER A CA 1
ATOM 2009 C C . SER A 1 265 ? 33.403 -0.788 -33.720 1.00 40.75 265 SER A C 1
ATOM 2011 O O . SER A 1 265 ? 32.229 -0.493 -33.500 1.00 40.75 265 SER A O 1
ATOM 2013 N N . ALA A 1 266 ? 33.811 -2.072 -33.659 1.00 30.16 266 ALA A N 1
ATOM 2014 C CA . ALA A 1 266 ? 32.902 -3.234 -33.833 1.00 30.16 266 ALA A CA 1
ATOM 2015 C C . ALA A 1 266 ? 32.912 -4.353 -32.744 1.00 30.16 266 ALA A C 1
ATOM 2017 O O . ALA A 1 266 ? 33.795 -4.430 -31.900 1.00 30.16 266 ALA A O 1
ATOM 2018 N N . ALA A 1 267 ? 31.902 -5.239 -32.817 1.00 30.16 267 ALA A N 1
ATOM 2019 C CA . ALA A 1 267 ? 31.390 -6.205 -31.811 1.00 30.16 267 ALA A CA 1
ATOM 2020 C C . ALA A 1 267 ? 31.440 -7.690 -32.314 1.00 30.16 267 ALA A C 1
ATOM 2022 O O . ALA A 1 267 ? 31.779 -7.881 -33.479 1.00 30.16 267 ALA A O 1
ATOM 2023 N N . ALA A 1 268 ? 31.016 -8.795 -31.647 1.00 32.19 268 ALA A N 1
ATOM 2024 C CA . ALA A 1 268 ? 30.875 -9.282 -30.240 1.00 32.19 268 ALA A CA 1
ATOM 2025 C C . ALA A 1 268 ? 30.256 -10.738 -30.237 1.00 32.19 268 ALA A C 1
ATOM 2027 O O . ALA A 1 268 ? 30.097 -11.299 -31.320 1.00 32.19 268 ALA A O 1
ATOM 2028 N N . ARG A 1 269 ? 29.789 -11.269 -29.067 1.00 28.70 269 ARG A N 1
ATOM 2029 C CA . ARG A 1 269 ? 28.925 -12.489 -28.780 1.00 28.70 269 ARG A CA 1
ATOM 2030 C C . ARG A 1 269 ? 29.660 -13.814 -28.401 1.00 28.70 269 ARG A C 1
ATOM 2032 O O . ARG A 1 269 ? 30.709 -14.043 -28.983 1.00 28.70 269 ARG A O 1
ATOM 2039 N N . THR A 1 270 ? 29.326 -14.714 -27.430 1.00 27.97 270 THR A N 1
ATOM 2040 C CA . THR A 1 270 ? 28.159 -15.218 -26.589 1.00 27.97 270 THR A CA 1
ATOM 2041 C C . THR A 1 270 ? 27.490 -16.553 -27.059 1.00 27.97 270 THR A C 1
ATOM 2043 O O . THR A 1 270 ? 27.379 -16.759 -28.261 1.00 27.97 270 THR A O 1
ATOM 2046 N N . THR A 1 271 ? 27.098 -17.557 -26.217 1.00 28.48 271 THR A N 1
ATOM 2047 C CA . THR A 1 271 ? 25.802 -17.700 -25.449 1.00 28.48 271 THR A CA 1
ATOM 2048 C C . THR A 1 271 ? 25.552 -19.072 -24.693 1.00 28.48 271 THR A C 1
ATOM 2050 O O . THR A 1 271 ? 25.935 -20.101 -25.231 1.00 28.48 271 THR A O 1
ATOM 2053 N N . ASN A 1 272 ? 24.800 -19.072 -23.551 1.00 26.02 272 ASN A N 1
ATOM 2054 C CA . ASN A 1 272 ? 23.624 -19.934 -23.102 1.00 26.02 272 ASN A CA 1
ATOM 2055 C C . ASN A 1 272 ? 23.696 -21.496 -22.815 1.00 26.02 272 ASN A C 1
ATOM 2057 O O . ASN A 1 272 ? 24.605 -22.127 -23.333 1.00 26.02 272 ASN A O 1
ATOM 2061 N N . LEU A 1 273 ? 22.799 -22.252 -22.081 1.00 29.47 273 LEU A N 1
ATOM 2062 C CA . LEU A 1 273 ? 21.631 -22.072 -21.118 1.00 29.47 273 LEU A CA 1
ATOM 2063 C C . LEU A 1 273 ? 21.098 -23.407 -20.406 1.00 29.47 273 LEU A C 1
ATOM 2065 O O . LEU A 1 273 ? 21.270 -24.476 -20.977 1.00 29.47 273 LEU A O 1
ATOM 2069 N N . GLN A 1 274 ? 20.318 -23.308 -19.279 1.00 26.64 274 GLN A N 1
ATOM 2070 C CA . GLN A 1 274 ? 19.233 -24.209 -18.670 1.00 26.64 274 GLN A CA 1
ATOM 2071 C C . GLN A 1 274 ? 19.502 -25.690 -18.178 1.00 26.64 274 GLN A C 1
ATOM 2073 O O . GLN A 1 274 ? 20.612 -26.168 -18.355 1.00 26.64 274 GLN A O 1
ATOM 2078 N N . SER A 1 275 ? 18.557 -26.530 -17.633 1.00 28.89 275 SER A N 1
ATOM 2079 C CA . SER A 1 275 ? 17.604 -26.547 -16.439 1.00 28.89 275 SER A CA 1
ATOM 2080 C C . SER A 1 275 ? 16.972 -28.002 -16.239 1.00 28.89 275 SER A C 1
ATOM 2082 O O . SER A 1 275 ? 17.485 -28.881 -16.921 1.00 28.89 275 SER A O 1
ATOM 2084 N N . THR A 1 276 ? 15.964 -28.499 -15.441 1.00 27.92 276 THR A N 1
ATOM 2085 C CA . THR A 1 276 ? 14.846 -28.058 -14.510 1.00 27.92 276 THR A CA 1
ATOM 2086 C C . THR A 1 276 ? 14.157 -29.254 -13.705 1.00 27.92 276 THR A C 1
ATOM 2088 O O . THR A 1 276 ? 14.041 -30.320 -14.298 1.00 27.92 276 THR A O 1
ATOM 2091 N N . ARG A 1 277 ? 13.500 -29.043 -12.513 1.00 27.86 277 ARG A N 1
ATOM 2092 C CA . ARG A 1 277 ? 12.267 -29.750 -11.907 1.00 27.86 277 ARG A CA 1
ATOM 2093 C C . ARG A 1 277 ? 12.347 -31.255 -11.413 1.00 27.86 277 ARG A C 1
ATOM 2095 O O . ARG A 1 277 ? 13.376 -31.850 -11.681 1.00 27.86 277 ARG A O 1
ATOM 2102 N N . ASN A 1 278 ? 11.429 -32.002 -10.701 1.00 26.77 278 ASN A N 1
ATOM 2103 C CA . ASN A 1 278 ? 10.097 -31.964 -9.944 1.00 26.77 278 ASN A CA 1
ATOM 2104 C C . ASN A 1 278 ? 9.855 -33.363 -9.185 1.00 26.77 278 ASN A C 1
ATOM 2106 O O . ASN A 1 278 ? 10.679 -34.230 -9.445 1.00 26.77 278 ASN A O 1
ATOM 2110 N N . LEU A 1 279 ? 8.842 -33.819 -8.361 1.00 29.28 279 LEU A N 1
ATOM 2111 C CA . LEU A 1 279 ? 7.710 -33.354 -7.461 1.00 29.28 279 LEU A CA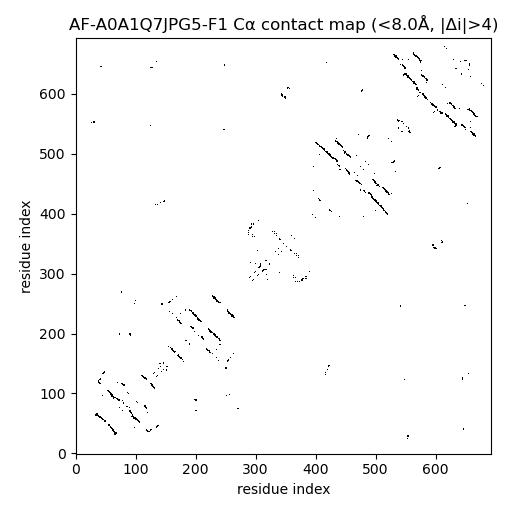 1
ATOM 2112 C C . LEU A 1 279 ? 6.976 -34.514 -6.628 1.00 29.28 279 LEU A C 1
ATOM 2114 O O . LEU A 1 279 ? 6.697 -35.543 -7.227 1.00 29.28 279 LEU A O 1
ATOM 2118 N N . GLN A 1 280 ? 6.496 -34.279 -5.365 1.00 27.36 280 GLN A N 1
ATOM 2119 C CA . GLN A 1 280 ? 5.276 -34.839 -4.618 1.00 27.36 280 GLN A CA 1
ATOM 2120 C C . GLN A 1 280 ? 5.071 -36.385 -4.300 1.00 27.36 280 GLN A C 1
ATOM 2122 O O . GLN A 1 280 ? 5.919 -37.149 -4.734 1.00 27.36 280 GLN A O 1
ATOM 2127 N N . SER A 1 281 ? 4.068 -37.006 -3.576 1.00 33.59 281 SER A N 1
ATOM 2128 C CA . SER A 1 281 ? 2.880 -36.763 -2.633 1.00 33.59 281 SER A CA 1
ATOM 2129 C C . SER A 1 281 ? 2.193 -38.148 -2.230 1.00 33.59 281 SER A C 1
ATOM 2131 O O . SER A 1 281 ? 2.485 -39.094 -2.953 1.00 33.59 281 SER A O 1
ATOM 2133 N N . ALA A 1 282 ? 1.250 -38.467 -1.278 1.00 37.66 282 ALA A N 1
ATOM 2134 C CA . ALA A 1 282 ? 0.808 -38.094 0.118 1.00 37.66 282 ALA A CA 1
ATOM 2135 C C . ALA A 1 282 ? -0.376 -39.028 0.678 1.00 37.66 282 ALA A C 1
ATOM 2137 O O . ALA A 1 282 ? -0.756 -39.972 -0.011 1.00 37.66 282 ALA A O 1
ATOM 2138 N N . THR A 1 283 ? -1.034 -38.723 1.844 1.00 34.53 283 THR A N 1
ATOM 2139 C CA . THR A 1 283 ? -2.346 -39.245 2.459 1.00 34.53 283 THR A CA 1
ATOM 2140 C C . THR A 1 283 ? -2.345 -40.443 3.483 1.00 34.53 283 THR A C 1
ATOM 2142 O O . THR A 1 283 ? -1.357 -41.165 3.499 1.00 34.53 283 THR A O 1
ATOM 2145 N N . ARG A 1 284 ? -3.334 -40.747 4.395 1.00 36.50 284 ARG A N 1
ATOM 2146 C CA . ARG A 1 284 ? -4.696 -40.217 4.820 1.00 36.50 284 ARG A CA 1
ATOM 2147 C C . ARG A 1 284 ? -5.101 -40.572 6.317 1.00 36.50 284 ARG A C 1
ATOM 2149 O O . ARG A 1 284 ? -4.307 -41.207 6.994 1.00 36.50 284 ARG A O 1
ATOM 2156 N N . ASN A 1 285 ? -6.308 -40.191 6.830 1.00 34.56 285 ASN A N 1
ATOM 2157 C CA . ASN A 1 285 ? -6.816 -40.304 8.248 1.00 34.56 285 ASN A CA 1
ATOM 2158 C C . ASN A 1 285 ? -8.401 -40.444 8.368 1.00 34.56 285 ASN A C 1
ATOM 2160 O O . ASN A 1 285 ? -9.033 -40.251 7.324 1.00 34.56 285 ASN A O 1
ATOM 2164 N N . PRO A 1 286 ? -9.071 -40.738 9.538 1.00 46.88 286 PRO A N 1
ATOM 2165 C CA . PRO A 1 286 ? -10.535 -41.072 9.642 1.00 46.88 286 PRO A CA 1
ATOM 2166 C C . PRO A 1 286 ? -11.499 -40.299 10.637 1.00 46.88 286 PRO A C 1
ATOM 2168 O O . PRO A 1 286 ? -11.057 -39.780 11.654 1.00 46.88 286 PRO A O 1
ATOM 2171 N N . GLN A 1 287 ? -12.831 -40.375 10.363 1.00 55.91 287 GLN A N 1
ATOM 2172 C CA . GLN A 1 287 ? -14.101 -40.090 11.138 1.00 55.91 287 GLN A CA 1
ATOM 2173 C C . GLN A 1 287 ? -14.427 -38.716 11.827 1.00 55.91 287 GLN A C 1
ATOM 2175 O O . GLN A 1 287 ? -13.545 -37.905 12.100 1.00 55.91 287 GLN A O 1
ATOM 2180 N N . SER A 1 288 ? -15.744 -38.410 12.016 1.00 66.25 288 SER A N 1
ATOM 2181 C CA . SER A 1 288 ? -16.269 -37.024 11.834 1.00 66.25 288 SER A CA 1
ATOM 2182 C C . SER A 1 288 ? -17.674 -36.571 12.392 1.00 66.25 288 SER A C 1
ATOM 2184 O O . SER A 1 288 ? -18.538 -37.427 12.565 1.00 66.25 288 SER A O 1
ATOM 2186 N N . PRO A 1 289 ? -17.944 -35.231 12.532 1.00 88.12 289 PRO A N 1
ATOM 2187 C CA . PRO A 1 289 ? -19.233 -34.552 12.901 1.00 88.12 289 PRO A CA 1
ATOM 2188 C C . PRO A 1 289 ? -20.302 -34.249 11.800 1.00 88.12 289 PRO A C 1
ATOM 2190 O O . PRO A 1 289 ? -20.173 -34.690 10.653 1.00 88.12 289 PRO A O 1
ATOM 2193 N N . THR A 1 290 ? -21.334 -33.447 12.158 1.00 93.50 290 THR A N 1
ATOM 2194 C CA . THR A 1 290 ? -22.559 -33.055 11.399 1.00 93.50 290 THR A CA 1
ATOM 2195 C C . THR A 1 290 ? -22.792 -31.527 11.256 1.00 93.50 290 THR A C 1
ATOM 2197 O O . THR A 1 290 ? -22.107 -30.730 11.887 1.00 93.50 290 THR A O 1
ATOM 2200 N N . PHE A 1 291 ? -23.751 -31.087 10.420 1.00 95.19 291 PHE A N 1
ATOM 2201 C CA . PHE A 1 291 ? -24.006 -29.655 10.166 1.00 95.19 291 PHE A CA 1
ATOM 2202 C C . PHE A 1 291 ? -24.842 -28.960 11.249 1.00 95.19 291 PHE A C 1
ATOM 2204 O O . PHE A 1 291 ? -24.353 -28.028 11.886 1.00 95.19 291 PHE A O 1
ATOM 2211 N N . SER A 1 292 ? -26.105 -29.366 11.422 1.00 94.88 292 SER A N 1
ATOM 2212 C CA . SER A 1 292 ? -27.107 -28.599 12.177 1.00 94.88 292 SER A CA 1
ATOM 2213 C C . SER A 1 292 ? -26.722 -28.403 13.638 1.00 94.88 292 SER A C 1
ATOM 2215 O O . SER A 1 292 ? -26.933 -27.326 14.185 1.00 94.88 292 SER A O 1
ATOM 2217 N N . LYS A 1 293 ? -26.100 -29.429 14.225 1.00 92.94 293 LYS A N 1
ATOM 2218 C CA . LYS A 1 293 ? -25.607 -29.443 15.600 1.00 92.94 293 LYS A CA 1
ATOM 2219 C C . LYS A 1 293 ? -24.236 -28.773 15.738 1.00 92.94 293 LYS A C 1
ATOM 2221 O O . LYS A 1 293 ? -24.062 -27.903 16.585 1.00 92.94 293 LYS A O 1
ATOM 2226 N N . ASP A 1 294 ? -23.264 -29.184 14.917 1.00 93.94 294 ASP A N 1
ATOM 2227 C CA . ASP A 1 294 ? -21.842 -28.928 15.195 1.00 93.94 294 ASP A CA 1
ATOM 2228 C C . ASP A 1 294 ? -21.236 -27.772 14.376 1.00 93.94 294 ASP A C 1
ATOM 2230 O O . ASP A 1 294 ? -20.207 -27.228 14.766 1.00 93.94 294 ASP A O 1
ATOM 2234 N N . VAL A 1 295 ? -21.839 -27.382 13.244 1.00 96.06 295 VAL A N 1
ATOM 2235 C CA . VAL A 1 295 ? -21.279 -26.377 12.312 1.00 96.06 295 VAL A CA 1
ATOM 2236 C C . VAL A 1 295 ? -22.165 -25.140 12.160 1.00 96.06 295 VAL A C 1
ATOM 2238 O O . VAL A 1 295 ? -21.636 -24.033 12.070 1.00 96.06 295 VAL A O 1
ATOM 2241 N N . ALA A 1 296 ? -23.494 -25.277 12.175 1.00 95.75 296 ALA A N 1
ATOM 2242 C CA . ALA A 1 296 ? -24.399 -24.133 12.049 1.00 95.75 296 ALA A CA 1
ATOM 2243 C C . ALA A 1 296 ? -24.174 -23.039 13.126 1.00 95.75 296 ALA A C 1
ATOM 2245 O O . ALA A 1 296 ? -24.130 -21.867 12.743 1.00 95.75 296 ALA A O 1
ATOM 2246 N N . PRO A 1 297 ? -23.925 -23.356 14.419 1.00 96.44 297 PRO A N 1
ATOM 2247 C CA . PRO A 1 297 ? -23.593 -22.337 15.424 1.00 96.44 297 PRO A CA 1
ATOM 2248 C C . PRO A 1 297 ? -22.275 -21.599 15.135 1.00 96.44 297 PRO A C 1
ATOM 2250 O O . PRO A 1 297 ? -22.172 -20.395 15.367 1.00 96.44 297 PRO A O 1
ATOM 2253 N N . ILE A 1 298 ? -21.280 -22.302 14.580 1.00 96.25 298 ILE A N 1
ATOM 2254 C CA . ILE A 1 298 ? -19.975 -21.735 14.206 1.00 96.25 298 ILE A CA 1
ATOM 2255 C C . ILE A 1 298 ? -20.152 -20.731 13.058 1.00 96.25 298 ILE A C 1
ATOM 2257 O O . ILE A 1 298 ? -19.643 -19.609 13.113 1.00 96.25 298 ILE A O 1
ATOM 2261 N N . LEU A 1 299 ? -20.917 -21.112 12.028 1.00 96.00 299 LEU A N 1
ATOM 2262 C CA . LEU A 1 299 ? -21.194 -20.242 10.885 1.00 96.00 299 LEU A CA 1
ATOM 2263 C C . LEU A 1 299 ? -22.034 -19.023 11.284 1.00 96.00 299 LEU A C 1
ATOM 2265 O O . LEU A 1 299 ? -21.735 -17.929 10.813 1.00 96.00 299 LEU A O 1
ATOM 2269 N N . GLN A 1 300 ? -23.022 -19.173 12.173 1.00 94.38 300 GLN A N 1
ATOM 2270 C CA . GLN A 1 300 ? -23.767 -18.041 12.735 1.00 94.38 300 GLN A CA 1
ATOM 2271 C C . GLN A 1 300 ? -22.843 -17.033 13.426 1.00 94.38 300 GLN A C 1
ATOM 2273 O O . GLN A 1 300 ? -22.828 -15.864 13.051 1.00 94.38 300 GLN A O 1
ATOM 2278 N N . LYS A 1 301 ? -22.042 -17.498 14.392 1.00 93.94 301 LYS A N 1
ATOM 2279 C CA . LYS A 1 301 ? -21.132 -16.668 15.198 1.00 93.94 301 LYS A CA 1
ATOM 2280 C C . LYS A 1 301 ? -20.115 -15.892 14.352 1.00 93.94 301 LYS A C 1
ATOM 2282 O O . LYS A 1 301 ? -19.867 -14.721 14.624 1.00 93.94 301 LYS A O 1
ATOM 2287 N N . SER A 1 302 ? -19.494 -16.555 13.375 1.00 92.81 302 SER A N 1
ATOM 2288 C CA . SER A 1 302 ? -18.248 -16.071 12.759 1.00 92.81 302 SER A CA 1
ATOM 2289 C C . SER A 1 302 ? -18.307 -15.828 11.248 1.00 92.81 302 SER A C 1
ATOM 2291 O O . SER A 1 302 ? -17.366 -15.247 10.709 1.00 92.81 302 SER A O 1
ATOM 2293 N N . CYS A 1 303 ? -19.360 -16.255 10.541 1.00 92.12 303 CYS A N 1
ATOM 2294 C CA . CYS A 1 303 ? -19.407 -16.182 9.072 1.00 92.12 303 CYS A CA 1
ATOM 2295 C C . CYS A 1 303 ? -20.650 -15.475 8.514 1.00 92.12 303 CYS A C 1
ATOM 2297 O O . CYS A 1 303 ? -20.521 -14.701 7.566 1.00 92.12 303 CYS A O 1
ATOM 2299 N N . GLN A 1 304 ? -21.842 -15.718 9.068 1.00 92.50 304 GLN A N 1
ATOM 2300 C CA . GLN A 1 304 ? -23.107 -15.294 8.454 1.00 92.50 304 GLN A CA 1
ATOM 2301 C C . GLN A 1 304 ? -23.251 -13.774 8.319 1.00 92.50 304 GLN A C 1
ATOM 2303 O O . GLN A 1 304 ? -23.809 -13.335 7.322 1.00 92.50 304 GLN A O 1
ATOM 2308 N N . THR A 1 305 ? -22.659 -12.972 9.210 1.00 86.75 305 THR A N 1
ATOM 2309 C CA . THR A 1 305 ? -22.610 -11.495 9.113 1.00 86.75 305 THR A CA 1
ATOM 2310 C C . THR A 1 305 ? -22.020 -10.976 7.795 1.00 86.75 305 THR A C 1
ATOM 2312 O O . THR A 1 305 ? -22.346 -9.872 7.378 1.00 86.75 305 THR A O 1
ATOM 2315 N N . CYS A 1 306 ? -21.167 -11.758 7.124 1.00 86.81 306 CYS A N 1
ATOM 2316 C CA . CYS A 1 306 ? -20.636 -11.439 5.791 1.00 86.81 306 CYS A CA 1
ATOM 2317 C C . CYS A 1 306 ? -21.202 -12.351 4.686 1.00 86.81 306 CYS A C 1
ATOM 2319 O O . CYS A 1 306 ? -20.875 -12.162 3.517 1.00 86.81 306 CYS A O 1
ATOM 2321 N N . HIS A 1 307 ? -21.998 -13.359 5.051 1.00 91.12 307 HIS A N 1
ATOM 2322 C CA . HIS A 1 307 ? -22.482 -14.444 4.195 1.00 91.12 307 HIS A CA 1
ATOM 2323 C C . HIS A 1 307 ? -23.996 -14.651 4.361 1.00 91.12 307 HIS A C 1
ATOM 2325 O O . HIS A 1 307 ? -24.471 -15.759 4.633 1.00 91.12 307 HIS A O 1
ATOM 2331 N N . HIS A 1 308 ? -24.761 -13.579 4.173 1.00 88.81 308 HIS A N 1
ATOM 2332 C CA . HIS A 1 308 ? -26.206 -13.638 3.968 1.00 88.81 308 HIS A CA 1
ATOM 2333 C C . HIS A 1 308 ? -26.592 -12.959 2.646 1.00 88.81 308 HIS A C 1
ATOM 2335 O O . HIS A 1 308 ? -25.746 -12.495 1.879 1.00 88.81 308 HIS A O 1
ATOM 2341 N N . GLN A 1 309 ? -27.885 -12.928 2.326 1.00 82.94 309 GLN A N 1
ATOM 2342 C CA . GLN A 1 309 ? -28.356 -12.231 1.132 1.00 82.94 309 GLN A CA 1
ATOM 2343 C C . GLN A 1 309 ? -28.081 -10.722 1.260 1.00 82.94 309 GLN A C 1
ATOM 2345 O O . GLN A 1 309 ? -28.454 -10.111 2.259 1.00 82.94 309 GLN A O 1
ATOM 2350 N N . GLY A 1 310 ? -27.439 -10.130 0.248 1.00 72.94 310 GLY A N 1
ATOM 2351 C CA . GLY A 1 310 ? -27.157 -8.689 0.162 1.00 72.94 310 GLY A CA 1
ATOM 2352 C C . GLY A 1 310 ? -25.756 -8.246 0.609 1.00 72.94 310 GLY A C 1
ATOM 2353 O O . GLY A 1 310 ? -25.351 -7.145 0.250 1.00 72.94 310 GLY A O 1
ATOM 2354 N N . THR A 1 311 ? -25.002 -9.084 1.329 1.00 76.00 311 THR A N 1
ATOM 2355 C CA . THR A 1 311 ? -23.624 -8.780 1.771 1.00 76.00 311 THR A CA 1
ATOM 2356 C C . THR A 1 311 ? -22.565 -9.052 0.693 1.00 76.00 311 THR A C 1
ATOM 2358 O O . THR A 1 311 ? -22.864 -9.580 -0.376 1.00 76.00 311 THR A O 1
ATOM 2361 N N . SER A 1 312 ? -21.303 -8.715 0.981 1.00 71.06 312 SER A N 1
ATOM 2362 C CA . SER A 1 312 ? -20.151 -8.926 0.089 1.00 71.06 312 SER A CA 1
ATOM 2363 C C . SER A 1 312 ? -19.727 -10.392 -0.097 1.00 71.06 312 SER A C 1
ATOM 2365 O O . SER A 1 312 ? -18.997 -10.692 -1.043 1.00 71.06 312 SER A O 1
ATOM 2367 N N . GLY A 1 313 ? -20.162 -11.319 0.763 1.00 80.62 313 GLY A N 1
ATOM 2368 C CA . GLY A 1 313 ? -19.891 -12.747 0.598 1.00 80.62 313 GLY A CA 1
ATOM 2369 C C . GLY A 1 313 ? -20.549 -13.311 -0.671 1.00 80.62 313 GLY A C 1
ATOM 2370 O O . GLY A 1 313 ? -21.755 -13.148 -0.850 1.00 80.62 313 GLY A O 1
ATOM 2371 N N . PRO A 1 314 ? -19.814 -14.036 -1.539 1.00 81.75 314 PRO A N 1
ATOM 2372 C CA . PRO A 1 314 ? -20.330 -14.509 -2.830 1.00 81.75 314 PRO A CA 1
ATOM 2373 C C . PRO A 1 314 ? -21.342 -15.667 -2.726 1.00 81.75 314 PRO A C 1
ATOM 2375 O O . PRO A 1 314 ? -21.797 -16.185 -3.744 1.00 81.75 314 PRO A O 1
ATOM 2378 N N . MET A 1 315 ? -21.686 -16.091 -1.508 1.00 91.00 315 MET A N 1
ATOM 2379 C CA . MET A 1 315 ? -22.699 -17.100 -1.210 1.00 91.00 315 MET A CA 1
ATOM 2380 C C . MET A 1 315 ? -23.283 -16.898 0.191 1.00 91.00 315 MET A C 1
ATOM 2382 O O . MET A 1 315 ? -22.571 -16.479 1.110 1.00 91.00 315 MET A O 1
ATOM 2386 N N . SER A 1 316 ? -24.553 -17.275 0.358 1.00 92.94 316 SER A N 1
ATOM 2387 C CA . SER A 1 316 ? -25.166 -17.488 1.673 1.00 92.94 316 SER A CA 1
ATOM 2388 C C . SER A 1 316 ? -24.448 -18.619 2.417 1.00 92.94 316 SER A C 1
ATOM 2390 O O . SER A 1 316 ? -24.030 -19.606 1.810 1.00 92.94 316 SER A O 1
ATOM 2392 N N . LEU A 1 317 ? -24.335 -18.487 3.738 1.00 95.12 317 LEU A N 1
ATOM 2393 C CA . LEU A 1 317 ? -23.980 -19.570 4.659 1.00 95.12 317 LEU A CA 1
ATOM 2394 C C . LEU A 1 317 ? -25.056 -19.750 5.751 1.00 95.12 317 LEU A C 1
ATOM 2396 O O . LEU A 1 317 ? -24.752 -20.160 6.874 1.00 95.12 317 LEU A O 1
ATOM 2400 N N . VAL A 1 318 ? -26.310 -19.401 5.430 1.00 93.56 318 VAL A N 1
ATOM 2401 C CA . VAL A 1 318 ? -27.447 -19.395 6.366 1.00 93.56 318 VAL A CA 1
ATOM 2402 C C . VAL A 1 318 ? -28.121 -20.766 6.475 1.00 93.56 318 VAL A C 1
ATOM 2404 O O . VAL A 1 318 ? -28.314 -21.259 7.586 1.00 93.56 318 VAL A O 1
ATOM 2407 N N . THR A 1 319 ? -28.463 -21.402 5.349 1.00 94.06 319 THR A N 1
ATOM 2408 C CA . THR A 1 319 ? -29.147 -22.711 5.328 1.00 94.06 319 THR A CA 1
ATOM 2409 C C . THR A 1 319 ? -28.197 -23.865 4.992 1.00 94.06 319 THR A C 1
ATOM 2411 O O . THR A 1 319 ? -27.113 -23.656 4.450 1.00 94.06 319 THR A O 1
ATOM 2414 N N . TYR A 1 320 ? -28.592 -25.112 5.283 1.00 95.50 320 TYR A N 1
ATOM 2415 C CA . TYR A 1 320 ? -27.799 -26.281 4.876 1.00 95.50 320 TYR A CA 1
ATOM 2416 C C . TYR A 1 320 ? -27.626 -26.347 3.353 1.00 95.50 320 TYR A C 1
ATOM 2418 O O . TYR A 1 320 ? -26.515 -26.580 2.881 1.00 95.50 320 TYR A O 1
ATOM 2426 N N . ASP A 1 321 ? -28.693 -26.095 2.592 1.00 95.25 321 ASP A N 1
ATOM 2427 C CA . ASP A 1 321 ? -28.677 -26.191 1.131 1.00 95.25 321 ASP A CA 1
ATOM 2428 C C . ASP A 1 321 ? -27.837 -25.078 0.482 1.00 95.25 321 ASP A C 1
ATOM 2430 O O . ASP A 1 321 ? -27.159 -25.337 -0.513 1.00 95.25 321 ASP A O 1
ATOM 2434 N N . ASP A 1 322 ? -27.772 -23.888 1.096 1.00 93.38 322 ASP A N 1
ATOM 2435 C CA . ASP A 1 322 ? -26.811 -22.841 0.719 1.00 93.38 322 ASP A CA 1
ATOM 2436 C C . ASP A 1 322 ? -25.361 -23.285 0.963 1.00 93.38 322 ASP A C 1
ATOM 2438 O O . ASP A 1 322 ? -24.501 -23.139 0.098 1.00 93.38 322 ASP A O 1
ATOM 2442 N N . VAL A 1 323 ? -25.069 -23.819 2.156 1.00 95.44 323 VAL A N 1
ATOM 2443 C CA . VAL A 1 323 ? -23.702 -24.140 2.606 1.00 95.44 323 VAL A CA 1
ATOM 2444 C C . VAL A 1 323 ? -23.147 -25.377 1.890 1.00 95.44 323 VAL A C 1
ATOM 2446 O O . VAL A 1 323 ? -21.952 -25.453 1.579 1.00 95.44 323 VAL A O 1
ATOM 2449 N N . ARG A 1 324 ? -23.989 -26.386 1.642 1.00 95.44 324 ARG A N 1
ATOM 2450 C CA . ARG A 1 324 ? -23.560 -27.738 1.261 1.00 95.44 324 ARG A CA 1
ATOM 2451 C C . ARG A 1 324 ? -22.802 -27.836 -0.077 1.00 95.44 324 ARG A C 1
ATOM 2453 O O . ARG A 1 324 ? -21.880 -28.662 -0.135 1.00 95.44 324 ARG A O 1
ATOM 2460 N N . PRO A 1 325 ? -23.088 -27.036 -1.124 1.00 96.00 325 PRO A N 1
ATOM 2461 C CA . PRO A 1 325 ? -22.251 -26.944 -2.325 1.00 96.00 325 PRO A CA 1
ATOM 2462 C C . PRO A 1 325 ? -20.820 -26.463 -2.035 1.00 96.00 325 PRO A C 1
ATOM 2464 O O . PRO A 1 325 ? -19.857 -26.976 -2.610 1.00 96.00 325 PRO A O 1
ATOM 2467 N N . TRP A 1 326 ? -20.660 -25.521 -1.101 1.00 94.69 326 TRP A N 1
ATOM 2468 C CA . TRP A 1 326 ? -19.388 -24.848 -0.812 1.00 94.69 326 TRP A CA 1
ATOM 2469 C C . TRP A 1 326 ? -18.498 -25.578 0.192 1.00 94.69 326 TRP A C 1
ATOM 2471 O O . TRP A 1 326 ? -17.341 -25.190 0.353 1.00 94.69 326 TRP A O 1
ATOM 2481 N N . ALA A 1 327 ? -18.983 -26.655 0.817 1.00 93.50 327 ALA A N 1
ATOM 2482 C CA . ALA A 1 327 ? -18.303 -27.415 1.871 1.00 93.50 327 ALA A CA 1
ATOM 2483 C C . ALA A 1 327 ? -16.788 -27.619 1.634 1.00 93.50 327 ALA A C 1
ATOM 2485 O O . ALA A 1 327 ? -15.981 -27.308 2.507 1.00 93.50 327 ALA A O 1
ATOM 2486 N N . ARG A 1 328 ? -16.362 -28.052 0.435 1.00 88.94 328 ARG A N 1
ATOM 2487 C CA . ARG A 1 328 ? -14.927 -28.239 0.110 1.00 88.94 328 ARG A CA 1
ATOM 2488 C C . ARG A 1 328 ? -14.108 -26.940 0.163 1.00 88.94 328 ARG A C 1
ATOM 2490 O O . ARG A 1 328 ? -12.968 -26.971 0.618 1.00 88.94 328 ARG A O 1
ATOM 2497 N N . SER A 1 329 ? -14.685 -25.820 -0.274 1.00 89.12 329 SER A N 1
ATOM 2498 C CA . SER A 1 329 ? -14.062 -24.491 -0.216 1.00 89.12 329 SER A CA 1
ATOM 2499 C C . SER A 1 329 ? -13.992 -23.984 1.226 1.00 89.12 329 SER A C 1
ATOM 2501 O O . SER A 1 329 ? -12.927 -23.568 1.677 1.00 89.12 329 SER A O 1
ATOM 2503 N N . ILE A 1 330 ? -15.088 -24.126 1.983 1.00 94.00 330 ILE A N 1
ATOM 2504 C CA . ILE A 1 330 ? -15.161 -23.777 3.411 1.00 94.00 330 ILE A CA 1
ATOM 2505 C C . ILE A 1 330 ? -14.078 -24.535 4.187 1.00 94.00 330 ILE A C 1
ATOM 2507 O O . ILE A 1 330 ? -13.258 -23.909 4.849 1.00 94.00 330 ILE A O 1
ATOM 2511 N N . ARG A 1 331 ? -13.992 -25.865 4.024 1.00 92.62 331 ARG A N 1
ATOM 2512 C CA . ARG A 1 331 ? -12.937 -26.703 4.620 1.00 92.62 331 ARG A CA 1
ATOM 2513 C C . ARG A 1 331 ? -11.540 -26.172 4.320 1.00 92.62 331 ARG A C 1
ATOM 2515 O O . ARG A 1 331 ? -10.708 -26.150 5.219 1.00 92.62 331 ARG A O 1
ATOM 2522 N N . GLN A 1 332 ? -11.265 -25.802 3.068 1.00 86.94 332 GLN A N 1
ATOM 2523 C CA . GLN A 1 332 ? -9.954 -25.294 2.678 1.00 86.94 332 GLN A CA 1
ATOM 2524 C C . GLN A 1 332 ? -9.649 -23.975 3.396 1.00 86.94 332 GLN A C 1
ATOM 2526 O O . GLN A 1 332 ? -8.670 -23.926 4.130 1.00 86.94 332 GLN A O 1
ATOM 2531 N N . ARG A 1 333 ? -10.505 -22.956 3.233 1.00 89.12 333 ARG A N 1
ATOM 2532 C CA . ARG A 1 333 ? -10.288 -21.604 3.780 1.00 89.12 333 ARG A CA 1
ATOM 2533 C C . ARG A 1 333 ? -10.258 -21.582 5.314 1.00 89.12 333 ARG A C 1
ATOM 2535 O O . ARG A 1 333 ? -9.489 -20.830 5.897 1.00 89.12 333 ARG A O 1
ATOM 2542 N N . VAL A 1 334 ? -11.066 -22.417 5.971 1.00 92.38 334 VAL A N 1
ATOM 2543 C CA . VAL A 1 334 ? -11.091 -22.547 7.439 1.00 92.38 334 VAL A CA 1
ATOM 2544 C C . VAL A 1 334 ? -9.847 -23.285 7.952 1.00 92.38 334 VAL A C 1
ATOM 2546 O O . VAL A 1 334 ? -9.265 -22.874 8.952 1.00 92.38 334 VAL A O 1
ATOM 2549 N N . ALA A 1 335 ? -9.377 -24.327 7.253 1.00 85.12 335 ALA A N 1
ATOM 2550 C CA . ALA A 1 335 ? -8.152 -25.043 7.629 1.00 85.12 335 ALA A CA 1
ATOM 2551 C C . ALA A 1 335 ? -6.874 -24.204 7.453 1.00 85.12 335 ALA A C 1
ATOM 2553 O O . ALA A 1 335 ? -5.920 -24.401 8.202 1.00 85.12 335 ALA A O 1
ATOM 2554 N N . SER A 1 336 ? -6.845 -23.280 6.487 1.00 81.50 336 SER A N 1
ATOM 2555 C CA . SER A 1 336 ? -5.742 -22.329 6.281 1.00 81.50 336 SER A CA 1
ATOM 2556 C C . SER A 1 336 ? -5.909 -20.998 7.028 1.00 81.50 336 SER A C 1
ATOM 2558 O O . SER A 1 336 ? -5.072 -20.119 6.862 1.00 81.50 336 SER A O 1
ATOM 2560 N N . ARG A 1 337 ? -6.962 -20.846 7.850 1.00 86.19 337 ARG A N 1
ATOM 2561 C CA . ARG A 1 337 ? -7.349 -19.611 8.571 1.00 86.19 337 ARG A CA 1
ATOM 2562 C C . ARG A 1 337 ? -7.636 -18.378 7.692 1.00 86.19 337 ARG A C 1
ATOM 2564 O O . ARG A 1 337 ? -7.878 -17.301 8.220 1.00 86.19 337 ARG A O 1
ATOM 2571 N N . GLU A 1 338 ? -7.739 -18.551 6.374 1.00 84.69 338 GLU A N 1
ATOM 2572 C CA . GLU A 1 338 ? -8.190 -17.522 5.422 1.00 84.69 338 GLU A CA 1
ATOM 2573 C C . GLU A 1 338 ? -9.651 -17.083 5.662 1.00 84.69 338 GLU A C 1
ATOM 2575 O O . GLU A 1 338 ? -10.061 -16.017 5.206 1.00 84.69 338 GLU A O 1
ATOM 2580 N N . MET A 1 339 ? -10.464 -17.912 6.334 1.00 89.00 339 MET A N 1
ATOM 2581 C CA . MET A 1 339 ? -11.845 -17.594 6.715 1.00 89.00 339 MET A CA 1
ATOM 2582 C C . MET A 1 339 ? -12.171 -18.061 8.146 1.00 89.00 339 MET A C 1
ATOM 2584 O O . MET A 1 339 ? -11.866 -19.208 8.485 1.00 89.00 339 MET A O 1
ATOM 2588 N N . PRO A 1 340 ? -12.862 -17.238 8.962 1.00 92.31 340 PRO A N 1
ATOM 2589 C CA . PRO A 1 340 ? -13.170 -15.826 8.721 1.00 92.31 340 PRO A CA 1
ATOM 2590 C C . PRO A 1 340 ? -11.885 -14.971 8.759 1.00 92.31 340 PRO A C 1
ATOM 2592 O O . PRO A 1 340 ? -10.972 -15.315 9.509 1.00 92.31 340 PRO A O 1
ATOM 2595 N N . PRO A 1 341 ? -11.797 -13.857 8.008 1.00 90.06 341 PRO A N 1
ATOM 2596 C CA . PRO A 1 341 ? -10.547 -13.110 7.872 1.00 90.06 341 PRO A CA 1
ATOM 2597 C C . PRO A 1 341 ? -10.118 -12.490 9.205 1.00 90.06 341 PRO A C 1
ATOM 2599 O O . PRO A 1 341 ? -10.810 -11.610 9.741 1.00 90.06 341 PRO A O 1
ATOM 2602 N N . TRP A 1 342 ? -8.995 -12.981 9.737 1.00 92.25 342 TRP A N 1
ATOM 2603 C CA . TRP A 1 342 ? -8.373 -12.545 10.989 1.00 92.25 342 TRP A CA 1
ATOM 2604 C C . TRP A 1 342 ? -6.909 -13.004 11.049 1.00 92.25 342 TRP A C 1
ATOM 2606 O O . TRP A 1 342 ? -6.583 -14.052 11.603 1.00 92.25 342 TRP A O 1
ATOM 2616 N N . HIS A 1 343 ? -6.023 -12.214 10.450 1.00 91.44 343 HIS A N 1
ATOM 2617 C CA . HIS A 1 343 ? -4.658 -12.623 10.101 1.00 91.44 343 HIS A CA 1
ATOM 2618 C C . HIS A 1 343 ? -3.625 -12.432 11.224 1.00 91.44 343 HIS A C 1
ATOM 2620 O O . HIS A 1 343 ? -2.426 -12.386 10.960 1.00 91.44 343 HIS A O 1
ATOM 2626 N N . LEU A 1 344 ? -4.091 -12.278 12.467 1.00 92.06 344 LEU A N 1
ATOM 2627 C CA . LEU A 1 344 ? -3.254 -12.065 13.645 1.00 92.06 344 LEU A CA 1
ATOM 2628 C C . LEU A 1 344 ? -2.580 -13.369 14.094 1.00 92.06 344 LEU A C 1
ATOM 2630 O O . LEU A 1 344 ? -3.249 -14.388 14.292 1.00 92.06 344 LEU A O 1
ATOM 2634 N N . ASP A 1 345 ? -1.279 -13.297 14.361 1.00 89.94 345 ASP A N 1
ATOM 2635 C CA . ASP A 1 345 ? -0.529 -14.374 14.998 1.00 89.94 345 ASP A CA 1
ATOM 2636 C C . ASP A 1 345 ? -1.044 -14.590 16.435 1.00 89.94 345 ASP A C 1
ATOM 2638 O O . ASP A 1 345 ? -0.963 -13.713 17.298 1.00 89.94 345 ASP A O 1
ATOM 2642 N N . LYS A 1 346 ? -1.588 -15.781 16.709 1.00 84.44 346 LYS A N 1
ATOM 2643 C CA . LYS A 1 346 ? -2.132 -16.152 18.029 1.00 84.44 346 LYS A CA 1
ATOM 2644 C C . LYS A 1 346 ? -1.064 -16.644 19.020 1.00 84.44 346 LYS A C 1
ATOM 2646 O O . LYS A 1 346 ? -1.415 -17.038 20.137 1.00 84.44 346 LYS A O 1
ATOM 2651 N N . THR A 1 347 ? 0.215 -16.651 18.648 1.00 84.31 347 THR A N 1
ATOM 2652 C CA . THR A 1 347 ? 1.326 -17.182 19.458 1.00 84.31 347 THR A CA 1
ATOM 2653 C C . THR A 1 347 ? 2.166 -16.100 20.139 1.00 84.31 347 THR A C 1
ATOM 2655 O O . THR A 1 347 ? 2.711 -16.359 21.213 1.00 84.31 347 THR A O 1
ATOM 2658 N N . VAL A 1 348 ? 2.209 -14.882 19.586 1.00 90.25 348 VAL A N 1
ATOM 2659 C CA . VAL A 1 348 ? 2.968 -13.735 20.122 1.00 90.25 348 VAL A CA 1
ATOM 2660 C C . VAL A 1 348 ? 2.074 -12.523 20.406 1.00 90.25 348 VAL A C 1
ATOM 2662 O O . VAL A 1 348 ? 0.905 -12.485 20.030 1.00 90.25 348 VAL A O 1
ATOM 2665 N N . GLY A 1 349 ? 2.640 -11.511 21.070 1.00 93.31 349 GLY A N 1
ATOM 2666 C CA . GLY A 1 349 ? 2.000 -10.209 21.265 1.00 93.31 349 GLY A CA 1
ATOM 2667 C C . GLY A 1 349 ? 0.729 -10.227 22.118 1.00 93.31 349 GLY A C 1
ATOM 2668 O O . GLY A 1 349 ? 0.501 -11.112 22.947 1.00 93.31 349 GLY A O 1
ATOM 2669 N N . ILE A 1 350 ? -0.095 -9.198 21.933 1.00 94.69 350 ILE A N 1
ATOM 2670 C CA . ILE A 1 350 ? -1.392 -9.041 22.588 1.00 94.69 350 ILE A CA 1
ATOM 2671 C C . ILE A 1 350 ? -2.454 -9.762 21.761 1.00 94.69 350 ILE A C 1
ATOM 2673 O O . ILE A 1 350 ? -2.482 -9.674 20.535 1.00 94.69 350 ILE A O 1
ATOM 2677 N N . ARG A 1 351 ? -3.345 -10.481 22.451 1.00 89.44 351 ARG A N 1
ATOM 2678 C CA . ARG A 1 351 ? -4.317 -11.413 21.850 1.00 89.44 351 ARG A CA 1
ATOM 2679 C C . ARG A 1 351 ? -5.769 -11.139 22.261 1.00 89.44 351 ARG A C 1
ATOM 2681 O O . ARG A 1 351 ? -6.639 -11.970 22.037 1.00 89.44 351 ARG A O 1
ATOM 2688 N N . HIS A 1 352 ? -6.027 -9.986 22.879 1.00 92.00 352 HIS A N 1
ATOM 2689 C CA . HIS A 1 352 ? -7.340 -9.600 23.397 1.00 92.00 352 HIS A CA 1
ATOM 2690 C C . HIS A 1 352 ? -7.846 -8.354 22.663 1.00 92.00 352 HIS A C 1
ATOM 2692 O O . HIS A 1 352 ? -7.365 -7.243 22.894 1.00 92.00 352 HIS A O 1
ATOM 2698 N N . TYR A 1 353 ? -8.816 -8.562 21.773 1.00 93.62 353 TYR A N 1
ATOM 2699 C CA . TYR A 1 353 ? -9.392 -7.540 20.899 1.00 93.62 353 TYR A CA 1
ATOM 2700 C C . TYR A 1 353 ? -10.911 -7.536 21.026 1.00 93.62 353 TYR A C 1
ATOM 2702 O O . TYR A 1 353 ? -11.525 -8.590 21.189 1.00 93.62 353 TYR A O 1
ATOM 2710 N N . LYS A 1 354 ? -11.530 -6.358 20.916 1.00 91.38 354 LYS A N 1
ATOM 2711 C CA . LYS A 1 354 ? -12.992 -6.198 21.022 1.00 91.38 354 LYS A CA 1
ATOM 2712 C C . LYS A 1 354 ? -13.743 -6.790 19.828 1.00 91.38 354 LYS A C 1
ATOM 2714 O O . LYS A 1 354 ? -14.939 -7.033 19.919 1.00 91.38 354 LYS A O 1
ATOM 2719 N N . ASN A 1 355 ? -13.048 -6.976 18.706 1.00 90.25 355 ASN A N 1
ATOM 2720 C CA . ASN A 1 355 ? -13.612 -7.368 17.418 1.00 90.25 355 ASN A CA 1
ATOM 2721 C C . ASN A 1 355 ? -13.032 -8.681 16.856 1.00 90.25 355 ASN A C 1
ATOM 2723 O O . ASN A 1 355 ? -13.118 -8.906 15.646 1.00 90.25 355 ASN A O 1
ATOM 2727 N N . ASP A 1 356 ? -12.459 -9.542 17.708 1.00 91.31 356 ASP A N 1
ATOM 2728 C CA . ASP A 1 356 ? -11.981 -10.864 17.285 1.00 91.31 356 ASP A CA 1
ATOM 2729 C C . ASP A 1 356 ? -13.152 -11.755 16.837 1.00 91.31 356 ASP A C 1
ATOM 2731 O O . ASP A 1 356 ? -13.990 -12.185 17.630 1.00 91.31 356 ASP A O 1
ATOM 2735 N N . ARG A 1 357 ? -13.195 -12.017 15.528 1.00 89.50 357 ARG A N 1
ATOM 2736 C CA . ARG A 1 357 ? -14.191 -12.863 14.851 1.00 89.50 357 ARG A CA 1
ATOM 2737 C C . ARG A 1 357 ? -13.708 -14.295 14.607 1.00 89.50 357 ARG A C 1
ATOM 2739 O O . ARG A 1 357 ? -14.437 -15.097 14.021 1.00 89.50 357 ARG A O 1
ATOM 2746 N N . SER A 1 358 ? -12.458 -14.590 14.957 1.00 91.38 358 SER A N 1
ATOM 2747 C CA . SER A 1 358 ? -11.740 -15.776 14.506 1.00 91.38 358 SER A CA 1
ATOM 2748 C C . SER A 1 358 ? -12.221 -17.067 15.159 1.00 91.38 358 SER A C 1
ATOM 2750 O O . SER A 1 358 ? -12.773 -17.091 16.260 1.00 91.38 358 SER A O 1
ATOM 2752 N N . LEU A 1 359 ? -11.966 -18.173 14.466 1.00 93.06 359 LEU A N 1
ATOM 2753 C CA . LEU A 1 359 ? -12.271 -19.501 14.975 1.00 93.06 359 LEU A CA 1
ATOM 2754 C C . LEU A 1 359 ? -11.174 -20.003 15.919 1.00 93.06 359 LEU A C 1
ATOM 2756 O O . LEU A 1 359 ? -9.972 -19.750 15.734 1.00 93.06 359 LEU A O 1
ATOM 2760 N N . SER A 1 360 ? -11.613 -20.738 16.935 1.00 91.38 360 SER A N 1
ATOM 2761 C CA . SER A 1 360 ? -10.766 -21.614 17.736 1.00 91.38 360 SER A CA 1
ATOM 2762 C C . SER A 1 360 ? -10.382 -22.874 16.958 1.00 91.38 360 SER A C 1
ATOM 2764 O O . SER A 1 360 ? -11.001 -23.251 15.961 1.00 91.38 360 SER A O 1
ATOM 2766 N N . ASP A 1 361 ? -9.348 -23.551 17.436 1.00 87.75 361 ASP A N 1
ATOM 2767 C CA . ASP A 1 361 ? -8.785 -24.730 16.780 1.00 87.75 361 ASP A CA 1
ATOM 2768 C C . ASP A 1 361 ? -9.758 -25.925 16.813 1.00 87.75 361 ASP A C 1
ATOM 2770 O O . ASP A 1 361 ? -9.772 -26.743 15.893 1.00 87.75 361 ASP A O 1
ATOM 2774 N N . GLU A 1 362 ? -10.639 -25.981 17.816 1.00 91.94 362 GLU A N 1
ATOM 2775 C CA . GLU A 1 362 ? -11.721 -26.966 17.912 1.00 91.94 362 GLU A CA 1
ATOM 2776 C C . GLU A 1 362 ? -12.878 -26.669 16.944 1.00 91.94 362 GLU A C 1
ATOM 2778 O O . GLU A 1 362 ? -13.387 -27.593 16.303 1.00 91.94 362 GLU A O 1
ATOM 2783 N N . GLU A 1 363 ? -13.249 -25.397 16.761 1.00 96.19 363 GLU A N 1
ATOM 2784 C CA . GLU A 1 363 ? -14.226 -24.980 15.744 1.00 96.19 363 GLU A CA 1
ATOM 2785 C C . GLU A 1 363 ? -13.710 -25.301 14.330 1.00 96.19 363 GLU A C 1
ATOM 2787 O O . GLU A 1 363 ? -14.417 -25.924 13.535 1.00 96.19 363 GLU A O 1
ATOM 2792 N N . ILE A 1 364 ? -12.440 -24.978 14.043 1.00 91.88 364 ILE A N 1
ATOM 2793 C CA . ILE A 1 364 ? -11.758 -25.334 12.786 1.00 91.88 364 ILE A CA 1
ATOM 2794 C C . ILE A 1 364 ? -11.773 -26.851 12.578 1.00 91.88 364 ILE A C 1
ATOM 2796 O O . ILE A 1 364 ? -12.211 -27.328 11.529 1.00 91.88 364 ILE A O 1
ATOM 2800 N N . ALA A 1 365 ? -11.332 -27.630 13.570 1.00 90.62 365 ALA A N 1
ATOM 2801 C CA . ALA A 1 365 ? -11.280 -29.085 13.458 1.00 90.62 365 ALA A CA 1
ATOM 2802 C C . ALA A 1 365 ? -12.676 -29.710 13.280 1.00 90.62 365 ALA A C 1
ATOM 2804 O O . ALA A 1 365 ? -12.817 -30.709 12.575 1.00 90.62 365 ALA A O 1
ATOM 2805 N N . THR A 1 366 ? -13.715 -29.114 13.866 1.00 95.56 366 THR A N 1
ATOM 2806 C CA . THR A 1 366 ? -15.110 -29.551 13.716 1.00 95.56 366 THR A CA 1
ATOM 2807 C C . THR A 1 366 ? -15.616 -29.332 12.293 1.00 95.56 366 THR A C 1
ATOM 2809 O O . THR A 1 366 ? -16.061 -30.295 11.663 1.00 95.56 366 THR A O 1
ATOM 2812 N N . VAL A 1 367 ? -15.439 -28.127 11.736 1.00 95.69 367 VAL A N 1
ATOM 2813 C CA . VAL A 1 367 ? -15.767 -27.825 10.330 1.00 95.69 367 VAL A CA 1
ATOM 2814 C C . VAL A 1 367 ? -14.973 -28.719 9.370 1.00 95.69 367 VAL A C 1
ATOM 2816 O O . VAL A 1 367 ? -15.538 -29.271 8.426 1.00 95.69 367 VAL A O 1
ATOM 2819 N N . VAL A 1 368 ? -13.674 -28.919 9.613 1.00 92.25 368 VAL A N 1
ATOM 2820 C CA . VAL A 1 368 ? -12.816 -29.732 8.738 1.00 92.25 368 VAL A CA 1
ATOM 2821 C C . VAL A 1 368 ? -13.248 -31.198 8.723 1.00 92.25 368 VAL A C 1
ATOM 2823 O O . VAL A 1 368 ? -13.475 -31.753 7.643 1.00 92.25 368 VAL A O 1
ATOM 2826 N N . ARG A 1 369 ? -13.427 -31.815 9.900 1.00 92.06 369 ARG A N 1
ATOM 2827 C CA . ARG A 1 369 ? -13.892 -33.206 10.002 1.00 92.06 369 ARG A CA 1
ATOM 2828 C C . ARG A 1 369 ? -15.283 -33.382 9.386 1.00 92.06 369 ARG A C 1
ATOM 2830 O O . ARG A 1 369 ? -15.509 -34.398 8.731 1.00 92.06 369 ARG A O 1
ATOM 2837 N N . TRP A 1 370 ? -16.197 -32.422 9.571 1.00 95.69 370 TRP A N 1
ATOM 2838 C CA . TRP A 1 370 ? -17.543 -32.452 8.981 1.00 95.69 370 TRP A CA 1
ATOM 2839 C C . TRP A 1 370 ? -17.486 -32.554 7.453 1.00 95.69 370 TRP A C 1
ATOM 2841 O O . TRP A 1 370 ? -18.165 -33.387 6.859 1.00 95.69 370 TRP A O 1
ATOM 2851 N N . VAL A 1 371 ? -16.623 -31.779 6.792 1.00 93.94 371 VAL A N 1
ATOM 2852 C CA . VAL A 1 371 ? -16.491 -31.863 5.329 1.00 93.94 371 VAL A CA 1
ATOM 2853 C C . VAL A 1 371 ? -15.804 -33.155 4.884 1.00 93.94 371 VAL A C 1
ATOM 2855 O O . VAL A 1 371 ? -16.235 -33.756 3.898 1.00 93.94 371 VAL A O 1
ATOM 2858 N N . ASP A 1 372 ? -14.801 -33.637 5.625 1.00 88.25 372 ASP A N 1
ATOM 2859 C CA . ASP A 1 372 ? -14.118 -34.907 5.328 1.00 88.25 372 ASP A CA 1
ATOM 2860 C C . ASP A 1 372 ? -15.027 -36.151 5.425 1.00 88.25 372 ASP A C 1
ATOM 2862 O O . ASP A 1 372 ? -14.668 -37.206 4.897 1.00 88.25 372 ASP A O 1
ATOM 2866 N N . SER A 1 373 ? -16.214 -36.028 6.033 1.00 89.81 373 SER A N 1
ATOM 2867 C CA . SER A 1 373 ? -17.226 -37.095 6.133 1.00 89.81 373 SER A CA 1
ATOM 2868 C C . SER A 1 373 ? -18.246 -37.123 4.997 1.00 89.81 373 SER A C 1
ATOM 2870 O O . SER A 1 373 ? -19.071 -38.032 4.931 1.00 89.81 373 SER A O 1
ATOM 2872 N N . GLY A 1 374 ? -18.208 -36.128 4.106 1.00 91.44 374 GLY A N 1
ATOM 2873 C CA . GLY A 1 374 ? -19.269 -35.885 3.132 1.00 91.44 374 GLY A CA 1
ATOM 2874 C C . GLY A 1 374 ? -20.290 -34.830 3.571 1.00 91.44 374 GLY A C 1
ATOM 2875 O O . GLY A 1 374 ? -21.320 -34.703 2.909 1.00 91.44 374 GLY A O 1
ATOM 2876 N N . ALA A 1 375 ? -20.001 -34.049 4.620 1.00 94.62 375 ALA A N 1
ATOM 2877 C CA . ALA A 1 375 ? -20.800 -32.907 5.071 1.00 94.62 375 ALA A CA 1
ATOM 2878 C C . ALA A 1 375 ? -22.300 -33.233 5.293 1.00 94.62 375 ALA A C 1
ATOM 2880 O O . ALA A 1 375 ? -23.152 -32.656 4.616 1.00 94.62 375 ALA A O 1
ATOM 2881 N N . PRO A 1 376 ? -22.648 -34.169 6.200 1.00 94.94 376 PRO A N 1
ATOM 2882 C CA . PRO A 1 376 ? -24.027 -34.556 6.489 1.00 94.94 376 PRO A CA 1
ATOM 2883 C C . PRO A 1 376 ? -24.782 -33.460 7.250 1.00 94.94 376 PRO A C 1
ATOM 2885 O O . PRO A 1 376 ? -24.201 -32.746 8.071 1.00 94.94 376 PRO A O 1
ATOM 2888 N N . GLN A 1 377 ? -26.094 -33.370 7.023 1.00 95.19 377 GLN A N 1
ATOM 2889 C CA . GLN A 1 377 ? -26.953 -32.371 7.664 1.00 95.19 377 GLN A CA 1
ATOM 2890 C C . GLN A 1 377 ? -27.078 -32.574 9.184 1.00 95.19 377 GLN A C 1
ATOM 2892 O O . GLN A 1 377 ? -27.026 -31.609 9.937 1.00 95.19 377 GLN A O 1
ATOM 2897 N N . GLY A 1 378 ? -27.186 -33.819 9.654 1.00 93.31 378 GLY A N 1
ATOM 2898 C CA . GLY A 1 378 ? -27.633 -34.093 11.026 1.00 93.31 378 GLY A CA 1
ATOM 2899 C C . GLY A 1 378 ? -29.149 -33.909 11.155 1.00 93.31 378 GLY A C 1
ATOM 2900 O O . GLY A 1 378 ? -29.868 -33.998 10.160 1.00 93.31 378 GLY A O 1
ATOM 2901 N N . ASN A 1 379 ? -29.646 -33.677 12.371 1.00 92.44 379 ASN A N 1
ATOM 2902 C CA . ASN A 1 379 ? -31.068 -33.439 12.619 1.00 92.44 379 ASN A CA 1
ATOM 2903 C C . ASN A 1 379 ? -31.410 -31.942 12.438 1.00 92.44 379 ASN A C 1
ATOM 2905 O O . ASN A 1 379 ? -30.887 -31.124 13.196 1.00 92.44 379 ASN A O 1
ATOM 2909 N N . PRO A 1 380 ? -32.323 -31.553 11.523 1.00 92.62 380 PRO A N 1
ATOM 2910 C CA . PRO A 1 380 ? -32.725 -30.154 11.359 1.00 92.62 380 PRO A CA 1
ATOM 2911 C C . PRO A 1 380 ? -33.321 -29.513 12.623 1.00 92.62 380 PRO A C 1
ATOM 2913 O O . PRO A 1 380 ? -33.240 -28.298 12.773 1.00 92.62 380 PRO A O 1
ATOM 2916 N N . ALA A 1 381 ? -33.872 -30.301 13.554 1.00 92.56 381 ALA A N 1
ATOM 2917 C CA . ALA A 1 381 ? -34.370 -29.798 14.838 1.00 92.56 381 ALA A CA 1
ATOM 2918 C C . ALA A 1 381 ? -33.257 -29.456 15.855 1.00 92.56 381 ALA A C 1
ATOM 2920 O O . ALA A 1 381 ? -33.555 -28.898 16.906 1.00 92.56 381 ALA A O 1
ATOM 2921 N N . GLU A 1 382 ? -31.989 -29.767 15.557 1.00 92.56 382 GLU A N 1
ATOM 2922 C CA . GLU A 1 382 ? -30.823 -29.302 16.328 1.00 92.56 382 GLU A CA 1
ATOM 2923 C C . GLU A 1 382 ? -30.253 -27.970 15.803 1.00 92.56 382 GLU A C 1
ATOM 2925 O O . GLU A 1 382 ? -29.276 -27.473 16.357 1.00 92.56 382 GLU A O 1
ATOM 2930 N N . MET A 1 383 ? -30.846 -27.377 14.753 1.00 94.38 383 MET A N 1
ATOM 2931 C CA . MET A 1 383 ? -30.435 -26.062 14.248 1.00 94.38 383 MET A CA 1
ATOM 2932 C C . MET A 1 383 ? -30.579 -24.971 15.326 1.00 94.38 383 MET A C 1
ATOM 2934 O O . MET A 1 383 ? -31.627 -24.892 15.975 1.00 94.38 383 MET A O 1
ATOM 2938 N N . PRO A 1 384 ? -29.596 -24.064 15.473 1.00 93.75 384 PRO A N 1
ATOM 2939 C CA . PRO A 1 384 ? -29.761 -22.874 16.300 1.00 93.75 384 PRO A CA 1
ATOM 2940 C C . PRO A 1 384 ? -30.814 -21.914 15.700 1.00 93.75 384 PRO A C 1
ATOM 2942 O O . PRO A 1 384 ? -31.013 -21.906 14.479 1.00 93.75 384 PRO A O 1
ATOM 2945 N N . PRO A 1 385 ? -31.474 -21.069 16.519 1.00 93.50 385 PRO A N 1
ATOM 2946 C CA . PRO A 1 385 ? -32.415 -20.060 16.030 1.00 93.50 385 PRO A CA 1
ATOM 2947 C C . PRO A 1 385 ? -31.773 -19.135 14.979 1.00 93.50 385 PRO A C 1
ATOM 2949 O O . PRO A 1 385 ? -30.631 -18.719 15.183 1.00 93.50 385 PRO A O 1
ATOM 2952 N N . PRO A 1 386 ? -32.459 -18.782 13.874 1.00 90.62 386 PRO A N 1
ATOM 2953 C CA . PRO A 1 386 ? -31.912 -17.872 12.868 1.00 90.62 386 PRO A CA 1
ATOM 2954 C C . PRO A 1 386 ? -31.532 -16.500 13.438 1.00 90.62 386 PRO A C 1
ATOM 2956 O O . PRO A 1 386 ? -32.250 -15.939 14.268 1.00 90.62 386 PRO A O 1
ATOM 2959 N N . LEU A 1 387 ? -30.426 -15.935 12.949 1.00 89.88 387 LEU A N 1
ATOM 2960 C CA . LEU A 1 387 ? -30.028 -14.565 13.266 1.00 89.88 387 LEU A CA 1
ATOM 2961 C C . LEU A 1 387 ? -30.928 -13.557 12.538 1.00 89.88 387 LEU A C 1
ATOM 2963 O O . LEU A 1 387 ? -31.315 -13.766 11.389 1.00 89.88 387 LEU A O 1
ATOM 2967 N N . THR A 1 388 ? -31.217 -12.433 13.197 1.00 86.81 388 THR A N 1
ATOM 2968 C CA . THR A 1 388 ? -31.782 -11.246 12.540 1.00 86.81 388 THR A CA 1
ATOM 2969 C C . THR A 1 388 ? -30.634 -10.312 12.185 1.00 86.81 388 THR A C 1
ATOM 2971 O O . THR A 1 388 ? -29.969 -9.791 13.078 1.00 86.81 388 THR A O 1
ATOM 2974 N N . PHE A 1 389 ? -30.385 -10.117 10.894 1.00 83.38 389 PHE A N 1
ATOM 2975 C CA . PHE A 1 389 ? -29.352 -9.200 10.416 1.00 83.38 389 PHE A CA 1
ATOM 2976 C C . PHE A 1 389 ? -29.878 -7.758 10.369 1.00 83.38 389 PHE A C 1
ATOM 2978 O O . PHE A 1 389 ? -31.074 -7.530 10.173 1.00 83.38 389 PHE A O 1
ATOM 2985 N N . ARG A 1 390 ? -28.978 -6.783 10.538 1.00 79.88 390 ARG A N 1
ATOM 2986 C CA . ARG A 1 390 ? -29.271 -5.361 10.292 1.00 79.88 390 ARG A CA 1
ATOM 2987 C C . ARG A 1 390 ? -29.536 -5.111 8.800 1.00 79.88 390 ARG A C 1
ATOM 2989 O O . ARG A 1 390 ? -29.128 -5.913 7.960 1.00 79.88 390 ARG A O 1
ATOM 2996 N N . SER A 1 391 ? -30.135 -3.976 8.452 1.00 81.31 391 SER A N 1
ATOM 2997 C CA . SER A 1 391 ? -30.130 -3.516 7.062 1.00 81.31 391 SER A CA 1
ATOM 2998 C C . SER A 1 391 ? -28.747 -2.978 6.692 1.00 81.31 391 SER A C 1
ATOM 3000 O O . SER A 1 391 ? -28.108 -2.293 7.488 1.00 81.31 391 SER A O 1
ATOM 3002 N N . GLU A 1 392 ? -28.298 -3.187 5.454 1.00 75.38 392 GLU A N 1
ATOM 3003 C CA . GLU A 1 392 ? -27.074 -2.541 4.951 1.00 75.38 392 GLU A CA 1
ATOM 3004 C C . GLU A 1 392 ? -27.225 -1.015 4.803 1.00 75.38 392 GLU A C 1
ATOM 3006 O O . GLU A 1 392 ? -26.233 -0.281 4.773 1.00 75.38 392 GLU A O 1
ATOM 3011 N N . ALA A 1 393 ? -28.463 -0.504 4.815 1.00 78.75 393 ALA A N 1
ATOM 3012 C CA . ALA A 1 393 ? -28.728 0.921 4.989 1.00 78.75 393 ALA A CA 1
ATOM 3013 C C . ALA A 1 393 ? -28.310 1.425 6.389 1.00 78.75 393 ALA A C 1
ATOM 3015 O O . ALA A 1 393 ? -27.836 2.559 6.515 1.00 78.75 393 ALA A O 1
ATOM 3016 N N . ASP A 1 394 ? -28.408 0.583 7.423 1.00 87.94 394 ASP A N 1
ATOM 3017 C CA . ASP A 1 394 ? -28.177 0.962 8.819 1.00 87.94 394 ASP A CA 1
ATOM 3018 C C . ASP A 1 394 ? -26.691 1.216 9.080 1.00 87.94 394 ASP A C 1
ATOM 3020 O O . ASP A 1 394 ? -25.811 0.436 8.705 1.00 87.94 394 ASP A O 1
ATOM 3024 N N . TRP A 1 395 ? -26.390 2.336 9.723 1.00 91.44 395 TRP A N 1
ATOM 3025 C CA . TRP A 1 395 ? -25.027 2.720 10.078 1.00 91.44 395 TRP A CA 1
ATOM 3026 C C . TRP A 1 395 ? -24.555 1.898 11.288 1.00 91.44 395 TRP A C 1
ATOM 3028 O O . TRP A 1 395 ? -25.274 1.762 12.278 1.00 91.44 395 TRP A O 1
ATOM 3038 N N . PHE A 1 396 ? -23.349 1.335 11.210 1.00 90.00 396 PHE A N 1
ATOM 3039 C CA . PHE A 1 396 ? -22.662 0.638 12.303 1.00 90.00 396 PHE A CA 1
ATOM 3040 C C . PHE A 1 396 ? -22.508 1.526 13.548 1.00 90.00 396 PHE A C 1
ATOM 3042 O O . PHE A 1 396 ? -22.612 1.040 14.672 1.00 90.00 396 PHE A O 1
ATOM 3049 N N . ILE A 1 397 ? -22.358 2.842 13.367 1.00 93.69 397 ILE A N 1
ATOM 3050 C CA . ILE A 1 397 ? -22.328 3.827 14.468 1.00 93.69 397 ILE A CA 1
ATOM 3051 C C . ILE A 1 397 ? -23.728 4.181 15.027 1.00 93.69 397 ILE A C 1
ATOM 3053 O O . ILE A 1 397 ? -23.880 5.091 15.855 1.00 93.69 397 ILE A O 1
ATOM 3057 N N . GLY A 1 398 ? -24.778 3.486 14.576 1.00 92.56 398 GLY A N 1
ATOM 3058 C CA . GLY A 1 398 ? -26.176 3.885 14.739 1.00 92.56 398 GLY A CA 1
ATOM 3059 C C . GLY A 1 398 ? -26.489 5.177 13.977 1.00 92.56 398 GLY A C 1
ATOM 3060 O O . GLY A 1 398 ? -25.671 5.662 13.204 1.00 92.56 398 GLY A O 1
ATOM 3061 N N . GLU A 1 399 ? -27.655 5.781 14.219 1.00 94.69 399 GLU A N 1
ATOM 3062 C CA . GLU A 1 399 ? -28.074 7.004 13.511 1.00 94.69 399 GLU A CA 1
ATOM 3063 C C . GLU A 1 399 ? -27.009 8.131 13.576 1.00 94.69 399 GLU A C 1
ATOM 3065 O O . GLU A 1 399 ? -26.599 8.500 14.685 1.00 94.69 399 GLU A O 1
ATOM 3070 N N . PRO A 1 400 ? -26.519 8.656 12.432 1.00 96.88 400 PRO A N 1
ATOM 3071 C CA . PRO A 1 400 ? -25.523 9.731 12.411 1.00 96.88 400 PRO A CA 1
ATOM 3072 C C . PRO A 1 400 ? -26.113 11.126 12.640 1.00 96.88 400 PRO A C 1
ATOM 3074 O O . PRO A 1 400 ? -27.142 11.466 12.059 1.00 96.88 400 PRO A O 1
ATOM 3077 N N . ASP A 1 401 ? -25.381 11.972 13.368 1.00 97.38 401 ASP A N 1
ATOM 3078 C CA . ASP A 1 401 ? -25.690 13.399 13.544 1.00 97.38 401 ASP A CA 1
ATOM 3079 C C . ASP A 1 401 ? -25.370 14.234 12.289 1.00 97.38 401 ASP A C 1
ATOM 3081 O O . ASP A 1 401 ? -25.959 15.290 12.068 1.00 97.38 401 ASP A O 1
ATOM 3085 N N . LEU A 1 402 ? -24.395 13.790 11.487 1.00 97.56 402 LEU A N 1
ATOM 3086 C CA . LEU A 1 402 ? -23.960 14.442 10.250 1.00 97.56 402 LEU A CA 1
ATOM 3087 C C . LEU A 1 402 ? -23.520 13.386 9.232 1.00 97.56 402 LEU A C 1
ATOM 3089 O O . LEU A 1 402 ? -22.897 12.386 9.591 1.00 97.56 402 LEU A O 1
ATOM 3093 N N . LYS A 1 403 ? -23.818 13.629 7.954 1.00 97.62 403 LYS A N 1
ATOM 3094 C CA . LYS A 1 403 ? -23.355 12.839 6.807 1.00 97.62 403 LYS A CA 1
ATOM 3095 C C . LYS A 1 403 ? -22.765 13.795 5.778 1.00 97.62 403 LYS A C 1
ATOM 3097 O O . LYS A 1 403 ? -23.489 14.636 5.256 1.00 97.62 403 LYS A O 1
ATOM 3102 N N . VAL A 1 404 ? -21.476 13.658 5.486 1.00 97.69 404 VAL A N 1
ATOM 3103 C CA . VAL A 1 404 ? -20.792 14.402 4.421 1.00 97.69 404 VAL A CA 1
ATOM 3104 C C . VAL A 1 404 ? -20.576 13.426 3.272 1.00 97.69 404 VAL A C 1
ATOM 3106 O O . VAL A 1 404 ? -20.077 12.325 3.489 1.00 97.69 404 VAL A O 1
ATOM 3109 N N . THR A 1 405 ? -21.020 13.787 2.071 1.00 97.00 405 THR A N 1
ATOM 3110 C CA . THR A 1 405 ? -20.997 12.912 0.887 1.00 97.00 405 THR A CA 1
ATOM 3111 C C . THR A 1 405 ? -20.243 13.600 -0.234 1.00 97.00 405 THR A C 1
ATOM 3113 O O . THR A 1 405 ? -20.328 14.822 -0.361 1.00 97.00 405 THR A O 1
ATOM 3116 N N . THR A 1 406 ? -19.524 12.837 -1.054 1.00 95.50 406 THR A N 1
ATOM 3117 C CA . THR A 1 406 ? -18.886 13.391 -2.248 1.00 95.50 406 THR A CA 1
ATOM 3118 C C . THR A 1 406 ? -19.937 13.994 -3.199 1.00 95.50 406 THR A C 1
ATOM 3120 O O . THR A 1 406 ? -21.016 13.420 -3.380 1.00 95.50 406 THR A O 1
ATOM 3123 N N . PRO A 1 407 ? -19.689 15.185 -3.779 1.00 90.12 407 PRO A N 1
ATOM 3124 C CA . PRO A 1 407 ? -20.705 15.896 -4.557 1.00 90.12 407 PRO A CA 1
ATOM 3125 C C . PRO A 1 407 ? -20.987 15.198 -5.891 1.00 90.12 407 PRO A C 1
ATOM 3127 O O . PRO A 1 407 ? -22.146 15.055 -6.294 1.00 90.12 407 PRO A O 1
ATOM 3130 N N . ASN A 1 408 ? -19.933 14.719 -6.548 1.00 87.56 408 ASN A N 1
ATOM 3131 C CA . ASN A 1 408 ? -19.985 14.088 -7.860 1.00 87.56 408 ASN A CA 1
ATOM 3132 C C . ASN A 1 408 ? -20.501 12.650 -7.755 1.00 87.56 408 ASN A C 1
ATOM 3134 O O . ASN A 1 408 ? -20.301 11.988 -6.740 1.00 87.56 408 ASN A O 1
ATOM 3138 N N . ASP A 1 409 ? -21.176 12.173 -8.801 1.00 90.12 409 ASP A N 1
ATOM 3139 C CA . ASP A 1 409 ? -21.411 10.740 -8.992 1.00 90.12 409 ASP A CA 1
ATOM 3140 C C . ASP A 1 409 ? -20.297 10.211 -9.887 1.00 90.12 409 ASP A C 1
ATOM 3142 O O . ASP A 1 409 ? -20.141 10.678 -11.017 1.00 90.12 409 ASP A O 1
ATOM 3146 N N . PHE A 1 410 ? -19.446 9.339 -9.352 1.00 90.19 410 PHE A N 1
ATOM 3147 C CA . PHE A 1 410 ? -18.243 8.926 -10.058 1.00 90.19 410 PHE A CA 1
ATOM 3148 C C . PHE A 1 410 ? -18.517 7.712 -10.943 1.00 90.19 410 PHE A C 1
ATOM 3150 O O . PHE A 1 410 ? -18.749 6.612 -10.441 1.00 90.19 410 PHE A O 1
ATOM 3157 N N . ALA A 1 411 ? -18.442 7.923 -12.256 1.00 89.94 411 ALA A N 1
ATOM 3158 C CA . ALA A 1 411 ? -18.569 6.884 -13.267 1.00 89.94 411 ALA A CA 1
ATOM 3159 C C . ALA A 1 411 ? -17.229 6.155 -13.481 1.00 89.94 411 ALA A C 1
ATOM 3161 O O . ALA A 1 411 ? -16.329 6.657 -14.159 1.00 89.94 411 ALA A O 1
ATOM 3162 N N . MET A 1 412 ? -17.115 4.945 -12.934 1.00 86.50 412 MET A N 1
ATOM 3163 C CA . MET A 1 412 ? -16.054 4.001 -13.267 1.00 86.50 412 MET A CA 1
ATOM 3164 C C . MET A 1 412 ? -16.414 3.256 -14.556 1.00 86.50 412 MET A C 1
ATOM 3166 O O . MET A 1 412 ? -17.480 2.651 -14.673 1.00 86.50 412 MET A O 1
ATOM 3170 N N . TYR A 1 413 ? -15.510 3.292 -15.527 1.00 83.06 413 TYR A N 1
ATOM 3171 C CA . TYR A 1 413 ? -15.634 2.628 -16.826 1.00 83.06 413 TYR A CA 1
ATOM 3172 C C . TYR A 1 413 ? -15.601 1.091 -16.715 1.00 83.06 413 TYR A C 1
ATOM 3174 O O . TYR A 1 413 ? -15.158 0.515 -15.722 1.00 83.06 413 TYR A O 1
ATOM 3182 N N . ALA A 1 414 ? -15.997 0.407 -17.793 1.00 84.00 414 ALA A N 1
ATOM 3183 C CA . ALA A 1 414 ? -16.035 -1.056 -17.835 1.00 84.00 414 ALA A CA 1
ATOM 3184 C C . ALA A 1 414 ? -14.656 -1.742 -17.755 1.00 84.00 414 ALA A C 1
ATOM 3186 O O . ALA A 1 414 ? -14.540 -2.799 -17.137 1.00 84.00 414 ALA A O 1
ATOM 3187 N N . THR A 1 415 ? -13.617 -1.171 -18.373 1.00 81.00 415 THR A N 1
ATOM 3188 C CA . THR A 1 415 ? -12.272 -1.772 -18.465 1.00 81.00 415 THR A CA 1
ATOM 3189 C C . THR A 1 415 ? -11.170 -0.717 -18.403 1.00 81.00 415 THR A C 1
ATOM 3191 O O . THR A 1 415 ? -11.185 0.224 -19.195 1.00 81.00 415 THR A O 1
ATOM 3194 N N . GLY A 1 416 ? -10.200 -0.898 -17.509 1.00 74.12 416 GLY A N 1
ATOM 3195 C CA . GLY A 1 416 ? -9.049 -0.013 -17.325 1.00 74.12 416 GLY A CA 1
ATOM 3196 C C . GLY A 1 416 ? -8.316 -0.319 -16.009 1.00 74.12 416 GLY A C 1
ATOM 3197 O O . GLY A 1 416 ? -8.650 -1.318 -15.369 1.00 74.12 416 GLY A O 1
ATOM 3198 N N . PRO A 1 417 ? -7.338 0.512 -15.609 1.00 75.50 417 PRO A N 1
ATOM 3199 C CA . PRO A 1 417 ? -6.480 0.257 -14.449 1.00 75.50 417 PRO A CA 1
ATOM 3200 C C . PRO A 1 417 ? -7.153 0.564 -13.101 1.00 75.50 417 PRO A C 1
ATOM 3202 O O . PRO A 1 417 ? -8.227 1.175 -13.062 1.00 75.50 417 PRO A O 1
ATOM 3205 N N . ASP A 1 418 ? -6.472 0.189 -12.013 1.00 74.25 418 ASP A N 1
ATOM 3206 C CA . ASP A 1 418 ? -6.717 0.694 -10.655 1.00 74.25 418 ASP A CA 1
ATOM 3207 C C . ASP A 1 418 ? -6.534 2.229 -10.635 1.00 74.25 418 ASP A C 1
ATOM 3209 O O . ASP A 1 418 ? -5.571 2.755 -11.205 1.00 74.25 418 ASP A O 1
ATOM 3213 N N . TRP A 1 419 ? -7.455 2.962 -10.003 1.00 77.06 419 TRP A N 1
ATOM 3214 C CA . TRP A 1 419 ? -7.508 4.431 -10.009 1.00 77.06 419 TRP A CA 1
ATOM 3215 C C . TRP A 1 419 ? -7.516 5.021 -8.600 1.00 77.06 419 TRP A C 1
ATOM 3217 O O . TRP A 1 419 ? -8.409 4.718 -7.814 1.00 77.06 419 TRP A O 1
ATOM 3227 N N . TRP A 1 420 ? -6.595 5.954 -8.346 1.00 73.44 420 TRP A N 1
ATOM 3228 C CA . TRP A 1 420 ? -6.590 6.836 -7.177 1.00 73.44 420 TRP A CA 1
ATOM 3229 C C . TRP A 1 420 ? -7.046 8.238 -7.583 1.00 73.44 420 TRP A C 1
ATOM 3231 O O . TRP A 1 420 ? -6.483 8.832 -8.506 1.00 73.44 420 TRP A O 1
ATOM 3241 N N . ILE A 1 421 ? -8.080 8.762 -6.919 1.00 76.44 421 ILE A N 1
ATOM 3242 C CA . ILE A 1 421 ? -8.569 10.139 -7.100 1.00 76.44 421 ILE A CA 1
ATOM 3243 C C . ILE A 1 421 ? -8.995 10.746 -5.760 1.00 76.44 421 ILE A C 1
ATOM 3245 O O . ILE A 1 421 ? -9.682 10.083 -4.987 1.00 76.44 421 ILE A O 1
ATOM 3249 N N . ASP A 1 422 ? -8.688 12.024 -5.509 1.00 81.25 422 ASP A N 1
ATOM 3250 C CA . ASP A 1 422 ? -9.360 12.764 -4.444 1.00 81.25 422 ASP A CA 1
ATOM 3251 C C . ASP A 1 422 ? -10.699 13.267 -4.971 1.00 81.25 422 ASP A C 1
ATOM 3253 O O . ASP A 1 422 ? -10.781 13.954 -5.996 1.00 81.25 422 ASP A O 1
ATOM 3257 N N . GLN A 1 423 ? -11.746 13.009 -4.201 1.00 86.94 423 GLN A N 1
ATOM 3258 C CA . GLN A 1 423 ? -12.961 13.813 -4.231 1.00 86.94 423 GLN A CA 1
ATOM 3259 C C . GLN A 1 423 ? -12.955 14.736 -3.006 1.00 86.94 423 GLN A C 1
ATOM 3261 O O . GLN A 1 423 ? -12.368 14.408 -1.976 1.00 86.94 423 GLN A O 1
ATOM 3266 N N . PHE A 1 424 ? -13.593 15.904 -3.096 1.00 90.62 424 PHE A N 1
ATOM 3267 C CA . PHE A 1 424 ? -13.623 16.871 -1.995 1.00 90.62 424 PHE A CA 1
ATOM 3268 C C . PHE A 1 424 ? -15.056 17.219 -1.606 1.00 90.62 424 PHE A C 1
ATOM 3270 O O . PHE A 1 424 ? -15.903 17.403 -2.479 1.00 90.62 424 PHE A O 1
ATOM 3277 N N . ALA A 1 425 ? -15.307 17.358 -0.305 1.00 94.00 425 ALA A N 1
ATOM 3278 C CA . ALA A 1 425 ? -16.563 17.885 0.225 1.00 94.00 425 ALA A CA 1
ATOM 3279 C C . ALA A 1 425 ? -16.304 18.714 1.490 1.00 94.00 425 ALA A C 1
ATOM 3281 O O . ALA A 1 425 ? -15.437 18.375 2.298 1.00 94.00 425 ALA A O 1
ATOM 3282 N N . ASP A 1 426 ? -17.053 19.797 1.661 1.00 92.75 426 ASP A N 1
ATOM 3283 C CA . ASP A 1 426 ? -16.907 20.718 2.788 1.00 92.75 426 ASP A CA 1
ATOM 3284 C C . ASP A 1 426 ? -17.776 20.268 3.981 1.00 92.75 426 ASP A C 1
ATOM 3286 O O . ASP A 1 426 ? -18.839 19.670 3.797 1.00 92.75 426 ASP A O 1
ATOM 3290 N N . VAL A 1 427 ? -17.324 20.507 5.219 1.00 94.81 427 VAL A N 1
ATOM 3291 C CA . VAL A 1 427 ? -18.042 20.071 6.431 1.00 94.81 427 VAL A CA 1
ATOM 3292 C C . VAL A 1 427 ? -18.910 21.205 6.982 1.00 94.81 427 VAL A C 1
ATOM 3294 O O . VAL A 1 427 ? -18.415 22.157 7.591 1.00 94.81 427 VAL A O 1
ATOM 3297 N N . GLU A 1 428 ? -20.228 21.073 6.833 1.00 92.62 428 GLU A N 1
ATOM 3298 C CA . GLU A 1 428 ? -21.203 22.019 7.384 1.00 92.62 428 GLU A CA 1
ATOM 3299 C C . GLU A 1 428 ? -21.321 21.893 8.916 1.00 92.62 428 GLU A C 1
ATOM 3301 O O . GLU A 1 428 ? -22.094 21.101 9.457 1.00 92.62 428 GLU A O 1
ATOM 3306 N N . LEU A 1 429 ? -20.539 22.704 9.636 1.00 93.94 429 LEU A N 1
ATOM 3307 C CA . LEU A 1 429 ? -20.567 22.812 11.096 1.00 93.94 429 LEU A CA 1
ATOM 3308 C C . LEU A 1 429 ? -20.729 24.266 11.563 1.00 93.94 429 LEU A C 1
ATOM 3310 O O . LEU A 1 429 ? -20.083 25.190 11.071 1.00 93.94 429 LEU A O 1
ATOM 3314 N N . THR A 1 430 ? -21.573 24.473 12.577 1.00 92.69 430 THR A N 1
ATOM 3315 C CA . THR A 1 430 ? -21.783 25.792 13.209 1.00 92.69 430 THR A CA 1
ATOM 3316 C C . THR A 1 430 ? -20.683 26.159 14.208 1.00 92.69 430 THR A C 1
ATOM 3318 O O . THR A 1 430 ? -20.416 27.343 14.416 1.00 92.69 430 THR A O 1
ATOM 3321 N N . GLU A 1 431 ? -20.078 25.143 14.824 1.00 94.50 431 GLU A N 1
ATOM 3322 C CA . GLU A 1 431 ? -19.042 25.166 15.866 1.00 94.50 431 GLU A CA 1
ATOM 3323 C C . GLU A 1 431 ? -18.239 23.856 15.782 1.00 94.50 431 GLU A C 1
ATOM 3325 O O . GLU A 1 431 ? -18.709 22.899 15.160 1.00 94.50 431 GLU A O 1
ATOM 3330 N N . ASP A 1 432 ? -17.076 23.793 16.427 1.00 96.25 432 ASP A N 1
ATOM 3331 C CA . ASP A 1 432 ? -16.274 22.569 16.522 1.00 96.25 432 ASP A CA 1
ATOM 3332 C C . ASP A 1 432 ? -17.017 21.463 17.289 1.00 96.25 432 ASP A C 1
ATOM 3334 O O . ASP A 1 432 ? -17.709 21.720 18.279 1.00 96.25 432 ASP A O 1
ATOM 3338 N N . ARG A 1 433 ? -16.862 20.204 16.864 1.00 97.12 433 ARG A N 1
ATOM 3339 C CA . ARG A 1 433 ? -17.544 19.053 17.474 1.00 97.12 433 ARG A CA 1
ATOM 3340 C C . ARG A 1 433 ? -16.586 17.901 17.740 1.00 97.12 433 ARG A C 1
ATOM 3342 O O . ARG A 1 433 ? -15.773 17.530 16.900 1.00 97.12 433 ARG A O 1
ATOM 3349 N N . TRP A 1 434 ? -16.734 17.274 18.902 1.00 97.50 434 TRP A N 1
ATOM 3350 C CA . TRP A 1 434 ? -16.022 16.045 19.240 1.00 97.50 434 TRP A CA 1
ATOM 3351 C C . TRP A 1 434 ? -16.742 14.826 18.664 1.00 97.50 434 TRP A C 1
ATOM 3353 O O . TRP A 1 434 ? -17.866 14.524 19.062 1.00 97.50 434 TRP A O 1
ATOM 3363 N N . ILE A 1 435 ? -16.095 14.116 17.742 1.00 97.12 435 ILE A N 1
ATOM 3364 C CA . ILE A 1 435 ? -16.537 12.827 17.203 1.00 97.12 435 ILE A CA 1
ATOM 3365 C C . ILE A 1 435 ? -16.422 11.765 18.303 1.00 97.12 435 ILE A C 1
ATOM 3367 O O . ILE A 1 435 ? -15.355 11.591 18.897 1.00 97.12 435 ILE A O 1
ATOM 3371 N N . LYS A 1 436 ? -17.516 11.032 18.530 1.00 96.38 436 LYS A N 1
ATOM 3372 C CA . LYS A 1 436 ? -17.589 9.818 19.356 1.00 96.38 436 LYS A CA 1
ATOM 3373 C C . LYS A 1 436 ? -17.491 8.544 18.509 1.00 96.38 436 LYS A C 1
ATOM 3375 O O . LYS A 1 436 ? -16.920 7.558 18.964 1.00 96.38 436 LYS A O 1
ATOM 3380 N N . ALA A 1 437 ? -18.032 8.563 17.292 1.00 95.56 437 ALA A N 1
ATOM 3381 C CA . ALA A 1 437 ? -17.889 7.478 16.328 1.00 95.56 437 ALA A CA 1
ATOM 3382 C C . ALA A 1 437 ? -17.990 7.993 14.884 1.00 95.56 437 ALA A C 1
ATOM 3384 O O . ALA A 1 437 ? -18.658 8.999 14.637 1.00 95.56 437 ALA A O 1
ATOM 3385 N N . MET A 1 438 ? -17.355 7.304 13.935 1.00 95.75 438 MET A N 1
ATOM 3386 C CA . MET A 1 438 ? -17.484 7.590 12.502 1.00 95.75 438 MET A CA 1
ATOM 3387 C C . MET A 1 438 ? -17.369 6.337 11.632 1.00 95.75 438 MET A C 1
ATOM 3389 O O . MET A 1 438 ? -16.790 5.335 12.042 1.00 95.75 438 MET A O 1
ATOM 3393 N N . GLU A 1 439 ? -17.950 6.401 10.439 1.00 95.19 439 GLU A N 1
ATOM 3394 C CA . GLU A 1 439 ? -18.075 5.287 9.492 1.00 95.19 439 GLU A CA 1
ATOM 3395 C C . GLU A 1 439 ? -18.101 5.842 8.071 1.00 95.19 439 GLU A C 1
ATOM 3397 O O . GLU A 1 439 ? -18.736 6.866 7.816 1.00 95.19 439 GLU A O 1
ATOM 3402 N N . ILE A 1 440 ? -17.427 5.168 7.142 1.00 95.00 440 ILE A N 1
ATOM 3403 C CA . ILE A 1 440 ? -17.438 5.513 5.719 1.00 95.00 440 ILE A CA 1
ATOM 3404 C C . ILE A 1 440 ? -18.198 4.420 4.968 1.00 95.00 440 ILE A C 1
ATOM 3406 O O . ILE A 1 440 ? -17.885 3.239 5.104 1.00 95.00 440 ILE A O 1
ATOM 3410 N N . LYS A 1 441 ? -19.173 4.818 4.147 1.00 92.94 441 LYS A N 1
ATOM 3411 C CA . LYS A 1 441 ? -19.892 3.930 3.228 1.00 92.94 441 LYS A CA 1
ATOM 3412 C C . LYS A 1 441 ? -19.742 4.425 1.784 1.00 92.94 441 LYS A C 1
ATOM 3414 O O . LYS A 1 441 ? -20.228 5.518 1.478 1.00 92.94 441 LYS A O 1
ATOM 3419 N N . PRO A 1 442 ? -19.128 3.646 0.877 1.00 92.56 442 PRO A N 1
ATOM 3420 C CA . PRO A 1 442 ? -19.368 3.808 -0.550 1.00 92.56 442 PRO A CA 1
ATOM 3421 C C . PRO A 1 442 ? -20.774 3.295 -0.893 1.00 92.56 442 PRO A C 1
ATOM 3423 O O . PRO A 1 442 ? -21.224 2.275 -0.372 1.00 92.56 442 PRO A O 1
ATOM 3426 N N . SER A 1 443 ? -21.465 3.983 -1.797 1.00 92.38 443 SER A N 1
ATOM 3427 C CA . SER A 1 443 ? -22.743 3.525 -2.364 1.00 92.38 443 SER A CA 1
ATOM 3428 C C . SER A 1 443 ? -22.602 2.250 -3.207 1.00 92.38 443 SER A C 1
ATOM 3430 O O . SER A 1 443 ? -23.552 1.476 -3.315 1.00 92.38 443 SER A O 1
ATOM 3432 N N . ASN A 1 444 ? -21.413 2.007 -3.770 1.00 89.81 444 ASN A N 1
ATOM 3433 C CA . ASN A 1 444 ? -21.103 0.839 -4.584 1.00 89.81 444 ASN A CA 1
ATOM 3434 C C . ASN A 1 444 ? -19.763 0.200 -4.158 1.00 89.81 444 ASN A C 1
ATOM 3436 O O . ASN A 1 444 ? -18.732 0.412 -4.802 1.00 89.81 444 ASN A O 1
ATOM 3440 N N . PRO A 1 445 ? -19.750 -0.623 -3.090 1.00 86.44 445 PRO A N 1
ATOM 3441 C CA . PRO A 1 445 ? -18.539 -1.294 -2.604 1.00 86.44 445 PRO A CA 1
ATOM 3442 C C . PRO A 1 445 ? -17.955 -2.328 -3.585 1.00 86.44 445 PRO A C 1
ATOM 3444 O O . PRO A 1 445 ? -16.917 -2.912 -3.302 1.00 86.44 445 PRO A O 1
ATOM 3447 N N . LYS A 1 446 ? -18.590 -2.580 -4.741 1.00 85.31 446 LYS A N 1
ATOM 3448 C CA . LYS A 1 446 ? -18.085 -3.517 -5.761 1.00 85.31 446 LYS A CA 1
ATOM 3449 C C . LYS A 1 446 ? -16.932 -2.958 -6.593 1.00 85.31 446 LYS A C 1
ATOM 3451 O O . LYS A 1 446 ? -16.274 -3.742 -7.264 1.00 85.31 446 LYS A O 1
ATOM 3456 N N . ILE A 1 447 ? -16.740 -1.636 -6.585 1.00 87.19 447 ILE A N 1
ATOM 3457 C CA . ILE A 1 447 ? -15.662 -0.950 -7.317 1.00 87.19 447 ILE A CA 1
ATOM 3458 C C . ILE A 1 447 ? -14.714 -0.168 -6.409 1.00 87.19 447 ILE A C 1
ATOM 3460 O O . ILE A 1 447 ? -13.721 0.348 -6.900 1.00 87.19 447 ILE A O 1
ATOM 3464 N N . VAL A 1 448 ? -15.006 -0.050 -5.110 1.00 87.94 448 VAL A N 1
ATOM 3465 C CA . VAL A 1 448 ? -14.183 0.686 -4.138 1.00 87.94 448 VAL A CA 1
ATOM 3466 C C . VAL A 1 448 ? -13.370 -0.313 -3.327 1.00 87.94 448 VAL A C 1
ATOM 3468 O O . V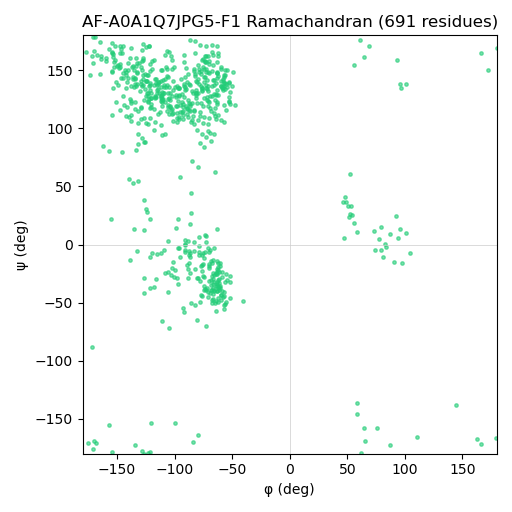AL A 1 448 ? -13.939 -1.061 -2.535 1.00 87.94 448 VAL A O 1
ATOM 3471 N N . HIS A 1 449 ? -12.048 -0.318 -3.500 1.00 83.75 449 HIS A N 1
ATOM 3472 C CA . HIS A 1 449 ? -11.171 -1.189 -2.720 1.00 83.75 449 HIS A CA 1
ATOM 3473 C C . HIS A 1 449 ? -10.945 -0.627 -1.306 1.00 83.75 449 HIS A C 1
ATOM 3475 O O . HIS A 1 449 ? -11.141 -1.329 -0.312 1.00 83.75 449 HIS A O 1
ATOM 3481 N N . HIS A 1 450 ? -10.596 0.660 -1.213 1.00 87.12 450 HIS A N 1
ATOM 3482 C CA . HIS A 1 450 ? -10.538 1.407 0.045 1.00 87.12 450 HIS A CA 1
ATOM 3483 C C . HIS A 1 450 ? -10.666 2.925 -0.180 1.00 87.12 450 HIS A C 1
ATOM 3485 O O . HIS A 1 450 ? -10.629 3.401 -1.317 1.00 87.12 450 HIS A O 1
ATOM 3491 N N . VAL A 1 451 ? -10.874 3.676 0.906 1.00 90.00 451 VAL A N 1
ATOM 3492 C CA . VAL A 1 451 ? -11.014 5.140 0.911 1.00 90.00 451 VAL A CA 1
ATOM 3493 C C . VAL A 1 451 ? -10.336 5.742 2.130 1.00 90.00 451 VAL A C 1
ATOM 3495 O O . VAL A 1 451 ? -10.864 5.621 3.239 1.00 90.00 451 VAL A O 1
ATOM 3498 N N . VAL A 1 452 ? -9.231 6.462 1.944 1.00 88.94 452 VAL A N 1
ATOM 3499 C CA . VAL A 1 452 ? -8.603 7.228 3.030 1.00 88.94 452 VAL A CA 1
ATOM 3500 C C . VAL A 1 452 ? -9.199 8.637 3.053 1.00 88.94 452 VAL A C 1
ATOM 3502 O O . VAL A 1 452 ? -9.078 9.385 2.087 1.00 88.94 452 VAL A O 1
ATOM 3505 N N . ILE A 1 453 ? -9.838 9.042 4.153 1.00 92.12 453 ILE A N 1
ATOM 3506 C CA . ILE A 1 453 ? -10.317 10.426 4.296 1.00 92.12 453 ILE A CA 1
ATOM 3507 C C . ILE A 1 453 ? -9.314 11.236 5.109 1.00 92.12 453 ILE A C 1
ATOM 3509 O O . ILE A 1 453 ? -8.843 10.771 6.146 1.00 92.12 453 ILE A O 1
ATOM 3513 N N . TYR A 1 454 ? -9.028 12.462 4.675 1.00 90.88 454 TYR A N 1
ATOM 3514 C CA . TYR A 1 454 ? -8.168 13.431 5.359 1.00 90.88 454 TYR A CA 1
ATOM 3515 C C . TYR A 1 454 ? -8.973 14.679 5.749 1.00 90.88 454 TYR A C 1
ATOM 3517 O O . TYR A 1 454 ? -9.822 15.137 4.982 1.00 90.88 454 TYR A O 1
ATOM 3525 N N . VAL A 1 455 ? -8.688 15.249 6.926 1.00 92.00 455 VAL A N 1
ATOM 3526 C CA . VAL A 1 455 ? -9.151 16.595 7.304 1.00 92.00 455 VAL A CA 1
ATOM 3527 C C . VAL A 1 455 ? -8.155 17.649 6.840 1.00 92.00 455 VAL A C 1
ATOM 3529 O O . VAL A 1 455 ? -6.986 17.619 7.220 1.00 92.00 455 VAL A O 1
ATOM 3532 N N . ILE A 1 456 ? -8.638 18.614 6.067 1.00 91.06 456 ILE A N 1
ATOM 3533 C CA . ILE A 1 456 ? -7.968 19.886 5.811 1.00 91.06 456 ILE A CA 1
ATOM 3534 C C . ILE A 1 456 ? -8.606 20.890 6.779 1.00 91.06 456 ILE A C 1
ATOM 3536 O O . ILE A 1 456 ? -9.771 21.262 6.628 1.00 91.06 456 ILE A O 1
ATOM 3540 N N . GLU A 1 457 ? -7.880 21.252 7.836 1.00 89.81 457 GLU A N 1
ATOM 3541 C CA . GLU A 1 457 ? -8.330 22.233 8.833 1.00 89.81 457 GLU A CA 1
ATOM 3542 C C . GLU A 1 457 ? -8.082 23.669 8.325 1.00 89.81 457 GLU A C 1
ATOM 3544 O O . GLU A 1 457 ? -7.038 23.916 7.720 1.00 89.81 457 GLU A O 1
ATOM 3549 N N . PRO A 1 458 ? -8.998 24.629 8.567 1.00 87.62 458 PRO A N 1
ATOM 3550 C CA . PRO A 1 458 ? -8.858 26.004 8.068 1.00 87.62 458 PRO A CA 1
ATOM 3551 C C . PRO A 1 458 ? -7.742 26.798 8.771 1.00 87.62 458 PRO A C 1
ATOM 3553 O O . PRO A 1 458 ? -7.289 27.820 8.265 1.00 87.62 458 PRO A O 1
ATOM 3556 N N . ASP A 1 459 ? -7.312 26.324 9.938 1.00 88.19 459 ASP A N 1
ATOM 3557 C CA . ASP A 1 459 ? -6.286 26.871 10.827 1.00 88.19 459 ASP A CA 1
ATOM 3558 C C . ASP A 1 459 ? -5.223 25.796 11.154 1.00 88.19 459 ASP A C 1
ATOM 3560 O O . ASP A 1 459 ? -4.759 25.666 12.289 1.00 88.19 459 ASP A O 1
ATOM 3564 N N . ALA A 1 460 ? -4.875 24.969 10.161 1.00 84.81 460 ALA A N 1
ATOM 3565 C CA . ALA A 1 460 ? -3.874 23.916 10.304 1.00 84.81 460 ALA A CA 1
ATOM 3566 C C . ALA A 1 460 ? -2.509 24.477 10.782 1.00 84.81 460 ALA A C 1
ATOM 3568 O O . ALA A 1 460 ? -2.032 25.467 10.221 1.00 84.81 460 ALA A O 1
ATOM 3569 N N . PRO A 1 461 ? -1.843 23.859 11.781 1.00 84.50 461 PRO A N 1
ATOM 3570 C CA . PRO A 1 461 ? -0.524 24.296 12.242 1.00 84.50 461 PRO A CA 1
ATOM 3571 C C . PRO A 1 461 ? 0.546 24.271 11.143 1.00 84.50 461 PRO A C 1
ATOM 3573 O O . PRO A 1 461 ? 0.510 23.419 10.253 1.00 84.50 461 PRO A O 1
ATOM 3576 N N . GLU A 1 462 ? 1.546 25.148 11.250 1.00 76.00 462 GLU A N 1
ATOM 3577 C CA . GLU A 1 462 ? 2.699 25.170 10.341 1.00 76.00 462 GLU A CA 1
ATOM 3578 C C . GLU A 1 462 ? 3.387 23.792 10.273 1.00 76.00 462 GLU A C 1
ATOM 3580 O O . GLU A 1 462 ? 3.570 23.116 11.287 1.00 76.00 462 GLU A O 1
ATOM 3585 N N . GLY A 1 463 ? 3.730 23.352 9.058 1.00 70.94 463 GLY A N 1
ATOM 3586 C CA . GLY A 1 463 ? 4.260 22.009 8.795 1.00 70.94 463 GLY A CA 1
ATOM 3587 C C . GLY A 1 463 ? 3.203 20.905 8.634 1.00 70.94 463 GLY A C 1
ATOM 3588 O O . GLY A 1 463 ? 3.566 19.770 8.326 1.00 70.94 463 GLY A O 1
ATOM 3589 N N . THR A 1 464 ? 1.907 21.203 8.788 1.00 72.62 464 THR A N 1
ATOM 3590 C CA . THR A 1 464 ? 0.834 20.276 8.381 1.00 72.62 464 THR A CA 1
ATOM 3591 C C . THR A 1 464 ? 0.810 20.144 6.848 1.00 72.62 464 THR A C 1
ATOM 3593 O O . THR A 1 464 ? 0.897 21.168 6.169 1.00 72.62 464 THR A O 1
ATOM 3596 N N . PRO A 1 465 ? 0.671 18.933 6.270 1.00 71.69 465 PRO A N 1
ATOM 3597 C CA . PRO A 1 465 ? 0.542 18.767 4.821 1.00 71.69 465 PRO A CA 1
ATOM 3598 C C . PRO A 1 465 ? -0.676 19.504 4.248 1.00 71.69 465 PRO A C 1
ATOM 3600 O O . PRO A 1 465 ? -1.763 19.442 4.821 1.00 71.69 465 PRO A O 1
ATOM 3603 N N . GLU A 1 466 ? -0.529 20.120 3.071 1.00 70.75 466 GLU A N 1
ATOM 3604 C CA . GLU A 1 466 ? -1.637 20.784 2.355 1.00 70.75 466 GLU A CA 1
ATOM 3605 C C . GLU A 1 466 ? -2.753 19.799 1.941 1.00 70.75 466 GLU A C 1
ATOM 3607 O O . GLU A 1 466 ? -3.914 20.181 1.807 1.00 70.75 466 GLU A O 1
ATOM 3612 N N . THR A 1 467 ? -2.422 18.509 1.813 1.00 71.75 467 THR A N 1
ATOM 3613 C CA . THR A 1 467 ? -3.371 17.399 1.612 1.00 71.75 467 THR A CA 1
ATOM 3614 C C . THR A 1 467 ? -4.168 17.030 2.874 1.00 71.75 467 THR A C 1
ATOM 3616 O O . THR A 1 467 ? -5.100 16.229 2.801 1.00 71.75 467 THR A O 1
ATOM 3619 N N . GLY A 1 468 ? -3.851 17.627 4.026 1.00 80.50 468 GLY A N 1
ATOM 3620 C CA . GLY A 1 468 ? -4.527 17.402 5.299 1.00 80.50 468 GLY A CA 1
ATOM 3621 C C . GLY A 1 468 ? -3.980 16.226 6.114 1.00 80.50 468 GLY A C 1
ATOM 3622 O O . GLY A 1 468 ? -2.963 15.610 5.797 1.00 80.50 468 GLY A O 1
ATOM 3623 N N . VAL A 1 469 ? -4.673 15.908 7.210 1.00 83.69 469 VAL A N 1
ATOM 3624 C CA . VAL A 1 469 ? -4.291 14.856 8.168 1.00 83.69 469 VAL A CA 1
ATOM 3625 C C . VAL A 1 469 ? -5.305 13.716 8.127 1.00 83.69 469 VAL A C 1
ATOM 3627 O O . VAL A 1 469 ? -6.506 13.957 8.241 1.00 83.69 469 VAL A O 1
ATOM 3630 N N . GLN A 1 470 ? -4.840 12.468 8.015 1.00 86.31 470 GLN A N 1
ATOM 3631 C CA . GLN A 1 470 ? -5.699 11.280 7.919 1.00 86.31 470 GLN A CA 1
ATOM 3632 C C . GLN A 1 470 ? -6.725 11.232 9.067 1.00 86.31 470 GLN A C 1
ATOM 3634 O O . GLN A 1 470 ? -6.369 11.296 10.248 1.00 86.31 470 GLN A O 1
ATOM 3639 N N . LEU A 1 471 ? -8.008 11.155 8.717 1.00 89.44 471 LEU A N 1
ATOM 3640 C CA . LEU A 1 471 ? -9.167 11.169 9.609 1.00 89.44 471 LEU A CA 1
ATOM 3641 C C . LEU A 1 471 ? -9.589 9.756 10.014 1.00 89.44 471 LEU A C 1
ATOM 3643 O O . LEU A 1 471 ? -9.656 9.455 11.204 1.00 89.44 471 LEU A O 1
ATOM 3647 N N . HIS A 1 472 ? -9.897 8.939 9.009 1.00 89.50 472 HIS A N 1
ATOM 3648 C CA . HIS A 1 472 ? -10.453 7.591 9.100 1.00 89.50 472 HIS A CA 1
ATOM 3649 C C . HIS A 1 472 ? -10.282 6.906 7.729 1.00 89.50 472 HIS A C 1
ATOM 3651 O O . HIS A 1 472 ? -9.843 7.541 6.767 1.00 89.50 472 HIS A O 1
ATOM 3657 N N . GLU A 1 473 ? -10.611 5.619 7.627 1.00 88.25 473 GLU A N 1
ATOM 3658 C CA . GLU A 1 473 ? -10.538 4.881 6.362 1.00 88.25 473 GLU A CA 1
ATOM 3659 C C . GLU A 1 473 ? -11.607 3.782 6.297 1.00 88.25 473 GLU A C 1
ATOM 3661 O O . GLU A 1 473 ? -11.806 3.077 7.287 1.00 88.25 473 GLU A O 1
ATOM 3666 N N . TYR A 1 474 ? -12.257 3.636 5.139 1.00 89.62 474 TYR A N 1
ATOM 3667 C CA . TYR A 1 474 ? -12.989 2.426 4.752 1.00 89.62 474 TYR A CA 1
ATOM 3668 C C . TYR A 1 474 ? -12.057 1.495 3.987 1.00 89.62 474 TYR A C 1
ATOM 3670 O O . TYR A 1 474 ? -11.438 1.939 3.027 1.00 89.62 474 TYR A O 1
ATOM 3678 N N . ALA A 1 475 ? -12.049 0.210 4.327 1.00 83.25 475 ALA A N 1
ATOM 3679 C CA . ALA A 1 475 ? -11.461 -0.837 3.502 1.00 83.25 475 ALA A CA 1
ATOM 3680 C C . ALA A 1 475 ? -12.141 -2.179 3.776 1.00 83.25 475 ALA A C 1
ATOM 3682 O O . ALA A 1 475 ? -12.816 -2.362 4.796 1.00 83.25 475 ALA A O 1
ATOM 3683 N N . VAL A 1 476 ? -11.935 -3.144 2.880 1.00 75.94 476 VAL A N 1
ATOM 3684 C CA . VAL A 1 476 ? -12.525 -4.484 2.987 1.00 75.94 476 VAL A CA 1
ATOM 3685 C C . VAL A 1 476 ? -12.162 -5.140 4.333 1.00 75.94 476 VAL A C 1
ATOM 3687 O O . VAL A 1 476 ? -11.000 -5.402 4.640 1.00 75.94 476 VAL A O 1
ATOM 3690 N N . GLY A 1 477 ? -13.186 -5.393 5.160 1.00 71.44 477 GLY A N 1
ATOM 3691 C CA . GLY A 1 477 ? -13.065 -5.982 6.503 1.00 71.44 477 GLY A CA 1
ATOM 3692 C C . GLY A 1 477 ? -13.224 -5.011 7.684 1.00 71.44 477 GLY A C 1
ATOM 3693 O O . GLY A 1 477 ? -13.309 -5.488 8.826 1.00 71.44 477 GLY A O 1
ATOM 3694 N N . LYS A 1 478 ? -13.305 -3.698 7.423 1.00 81.50 478 LYS A N 1
ATOM 3695 C CA . LYS A 1 478 ? -13.491 -2.606 8.394 1.00 81.50 478 LYS A CA 1
ATOM 3696 C C . LYS A 1 478 ? -14.833 -1.894 8.160 1.00 81.50 478 LYS A C 1
ATOM 3698 O O . LYS A 1 478 ? -15.203 -1.640 7.021 1.00 81.50 478 LYS A O 1
ATOM 3703 N N . TYR A 1 479 ? -15.553 -1.581 9.242 1.00 77.31 479 TYR A N 1
ATOM 3704 C CA . TYR A 1 479 ? -16.874 -0.933 9.188 1.00 77.31 479 TYR A CA 1
ATOM 3705 C C . TYR A 1 479 ? -16.796 0.550 9.581 1.00 77.31 479 TYR A C 1
ATOM 3707 O O . TYR A 1 479 ? -16.876 1.424 8.726 1.00 77.31 479 TYR A O 1
ATOM 3715 N N . GLY A 1 480 ? -16.584 0.836 10.866 1.00 86.94 480 GLY A N 1
ATOM 3716 C CA . GLY A 1 480 ? -16.401 2.190 11.387 1.00 86.94 480 GLY A CA 1
ATOM 3717 C C . GLY A 1 480 ? -15.698 2.173 12.742 1.00 86.94 480 GLY A C 1
ATOM 3718 O O . GLY A 1 480 ? -15.682 1.145 13.425 1.00 86.94 480 GLY A O 1
ATOM 3719 N N . ASP A 1 481 ? -15.118 3.305 13.130 1.00 88.50 481 ASP A N 1
ATOM 3720 C CA . ASP A 1 481 ? -14.441 3.467 14.416 1.00 88.50 481 ASP A CA 1
ATOM 3721 C C . ASP A 1 481 ? -15.435 4.027 15.451 1.00 88.50 481 ASP A C 1
ATOM 3723 O O . ASP A 1 481 ? -15.907 5.160 15.335 1.00 88.50 481 ASP A O 1
ATOM 3727 N N . ILE A 1 482 ? -15.740 3.236 16.485 1.00 91.69 482 ILE A N 1
ATOM 3728 C CA . ILE A 1 482 ? -16.486 3.664 17.680 1.00 91.69 482 ILE A CA 1
ATOM 3729 C C . ILE A 1 482 ? -15.469 3.848 18.808 1.00 91.69 482 ILE A C 1
ATOM 3731 O O . ILE A 1 482 ? -14.822 2.884 19.222 1.00 91.69 482 ILE A O 1
ATOM 3735 N N . PHE A 1 483 ? -15.303 5.074 19.309 1.00 91.62 483 PHE A N 1
ATOM 3736 C CA . PHE A 1 483 ? -14.310 5.352 20.344 1.00 91.62 483 PHE A CA 1
ATOM 3737 C C . PHE A 1 483 ? -14.787 4.930 21.739 1.00 91.62 483 PHE A C 1
ATOM 3739 O O . PHE A 1 483 ? -15.983 4.918 22.042 1.00 91.62 483 PHE A O 1
ATOM 3746 N N . GLY A 1 484 ? -13.822 4.580 22.597 1.00 87.25 484 GLY A N 1
ATOM 3747 C CA . GLY A 1 484 ? -14.070 4.220 23.992 1.00 87.25 484 GLY A CA 1
ATOM 3748 C C . GLY A 1 484 ? -14.653 5.372 24.817 1.00 87.25 484 GLY A C 1
ATOM 3749 O O . GLY A 1 484 ? -14.704 6.525 24.381 1.00 87.25 484 GLY A O 1
ATOM 3750 N N . GLU A 1 485 ? -15.085 5.069 26.040 1.00 87.31 485 GLU A N 1
ATOM 3751 C CA . GLU A 1 485 ? -15.679 6.077 26.919 1.00 87.31 485 GLU A CA 1
ATOM 3752 C C . GLU A 1 485 ? -14.727 7.263 27.152 1.00 87.31 485 GLU A C 1
ATOM 3754 O O . GLU A 1 485 ? -13.510 7.100 27.294 1.00 87.31 485 GLU A O 1
ATOM 3759 N N . ASN A 1 486 ? -15.288 8.477 27.136 1.00 91.62 486 ASN A N 1
ATOM 3760 C CA . ASN A 1 486 ? -14.563 9.744 27.253 1.00 91.62 486 ASN A CA 1
ATOM 3761 C C . ASN A 1 486 ? -13.378 9.885 26.276 1.00 91.62 486 ASN A C 1
ATOM 3763 O O . ASN A 1 486 ? -12.467 10.669 26.532 1.00 91.62 486 ASN A O 1
ATOM 3767 N N . THR A 1 487 ? -13.398 9.151 25.158 1.00 94.25 487 THR A N 1
ATOM 3768 C CA . THR A 1 487 ? -12.417 9.217 24.068 1.00 94.25 487 THR A CA 1
ATOM 3769 C C . THR A 1 487 ? -13.089 9.764 22.809 1.00 94.25 487 THR A C 1
ATOM 3771 O O . THR A 1 487 ? -14.242 9.434 22.522 1.00 94.25 487 THR A O 1
ATOM 3774 N N . GLY A 1 488 ? -12.399 10.617 22.053 1.00 94.69 488 GLY A N 1
ATOM 3775 C CA . GLY A 1 488 ? -12.927 11.168 20.806 1.00 94.69 488 GLY A CA 1
ATOM 3776 C C . GLY A 1 488 ? -11.893 11.915 19.971 1.00 94.69 488 GLY A C 1
ATOM 3777 O O . GLY A 1 488 ? -10.739 12.071 20.371 1.00 94.69 488 GLY A O 1
ATOM 3778 N N . ARG A 1 489 ? -12.315 12.405 18.804 1.00 93.75 489 ARG A N 1
ATOM 3779 C CA . ARG A 1 489 ? -11.490 13.232 17.908 1.00 93.75 489 ARG A CA 1
ATOM 3780 C C . ARG A 1 489 ? -12.209 14.540 17.591 1.00 93.75 489 ARG A C 1
ATOM 3782 O O . ARG A 1 489 ? -13.396 14.519 17.288 1.00 93.75 489 ARG A O 1
ATOM 3789 N N . LEU A 1 490 ? -11.510 15.669 17.677 1.00 94.06 490 LEU A N 1
ATOM 3790 C CA . LEU A 1 490 ? -12.072 16.969 17.307 1.00 94.06 490 LEU A CA 1
ATOM 3791 C C . LEU A 1 490 ? -12.246 17.049 15.783 1.00 94.06 490 LEU A C 1
ATOM 3793 O O . LEU A 1 490 ? -11.346 16.657 15.042 1.00 94.06 490 LEU A O 1
ATOM 3797 N N . LEU A 1 491 ? -13.387 17.572 15.343 1.00 95.00 491 LEU A N 1
ATOM 3798 C CA . LEU A 1 491 ? -13.652 18.009 13.977 1.00 95.00 491 LEU A CA 1
ATOM 3799 C C . LEU A 1 491 ? -13.996 19.498 14.034 1.00 95.00 491 LEU A C 1
ATOM 3801 O O . LEU A 1 491 ? -14.951 19.886 14.714 1.00 95.00 491 LEU A O 1
ATOM 3805 N N . LYS A 1 492 ? -13.190 20.328 13.373 1.00 94.69 492 LYS A N 1
ATOM 3806 C CA . LYS A 1 492 ? -13.338 21.781 13.429 1.00 94.69 492 LYS A CA 1
ATOM 3807 C C . LYS A 1 492 ? -14.444 22.281 12.506 1.00 94.69 492 LYS A C 1
ATOM 3809 O O . LYS A 1 492 ? -14.766 21.684 11.476 1.00 94.69 492 LYS A O 1
ATOM 3814 N N . LYS A 1 493 ? -14.996 23.436 12.857 1.00 95.19 493 LYS A N 1
ATOM 3815 C CA . LYS A 1 493 ? -15.795 24.262 11.958 1.00 95.19 493 LYS A CA 1
ATOM 3816 C C . LYS A 1 493 ? -14.974 24.638 10.724 1.00 95.19 493 LYS A C 1
ATOM 3818 O O . LYS A 1 493 ? -13.839 25.077 10.851 1.00 95.19 493 LYS A O 1
ATOM 3823 N N . GLY A 1 494 ? -15.566 24.522 9.535 1.00 92.50 494 GLY A N 1
ATOM 3824 C CA . GLY A 1 494 ? -14.897 24.902 8.286 1.00 92.50 494 GLY A CA 1
ATOM 3825 C C . GLY A 1 494 ? -13.794 23.939 7.837 1.00 92.50 494 GLY A C 1
ATOM 3826 O O . GLY A 1 494 ? -13.056 24.266 6.912 1.00 92.50 494 GLY A O 1
ATOM 3827 N N . THR A 1 495 ? -13.680 22.755 8.451 1.00 95.31 495 THR A N 1
ATOM 3828 C CA . THR A 1 495 ? -12.895 21.656 7.880 1.00 95.31 495 THR A CA 1
ATOM 3829 C C . THR A 1 495 ? -13.419 21.298 6.488 1.00 95.31 495 THR A C 1
ATOM 3831 O O . THR A 1 495 ? -14.627 21.222 6.257 1.00 95.31 495 THR A O 1
ATOM 3834 N N . ARG A 1 496 ? -12.495 21.002 5.577 1.00 94.94 496 ARG A N 1
ATOM 3835 C CA . ARG A 1 496 ? -12.765 20.400 4.270 1.00 94.94 496 ARG A CA 1
ATOM 3836 C C . ARG A 1 496 ? -12.233 18.972 4.257 1.00 94.94 496 ARG A C 1
ATOM 3838 O O . ARG A 1 496 ? -11.180 18.703 4.830 1.00 94.94 496 ARG A O 1
ATOM 3845 N N . LEU A 1 497 ? -12.956 18.047 3.635 1.00 95.00 497 LEU A N 1
ATOM 3846 C CA . LEU A 1 497 ? -12.545 16.649 3.527 1.00 95.00 497 LEU A CA 1
ATOM 3847 C C . LEU A 1 497 ? -11.972 16.358 2.143 1.00 95.00 497 LEU A C 1
ATOM 3849 O O . LEU A 1 497 ? -12.586 16.700 1.131 1.00 95.00 497 LEU A O 1
ATOM 3853 N N . ARG A 1 498 ? -10.825 15.675 2.125 1.00 92.38 498 ARG A N 1
ATOM 3854 C CA . ARG A 1 498 ? -10.255 14.974 0.966 1.00 92.38 498 ARG A CA 1
ATOM 3855 C C . ARG A 1 498 ? -10.608 13.492 1.100 1.00 92.38 498 ARG A C 1
ATOM 3857 O O . ARG A 1 498 ? -10.324 12.906 2.141 1.00 92.38 498 ARG A O 1
ATOM 3864 N N . TYR A 1 499 ? -11.212 12.908 0.072 1.00 91.44 499 TYR A N 1
ATOM 3865 C CA . TYR A 1 499 ? -11.564 11.491 -0.031 1.00 91.44 499 TYR A CA 1
ATOM 3866 C C . TYR A 1 499 ? -10.633 10.849 -1.052 1.00 91.44 499 TYR A C 1
ATOM 3868 O O . TYR A 1 499 ? -10.909 10.921 -2.245 1.00 91.44 499 TYR A O 1
ATOM 3876 N N . ASP A 1 500 ? -9.545 10.254 -0.582 1.00 86.75 500 ASP A N 1
ATOM 3877 C CA . ASP A 1 500 ? -8.571 9.522 -1.389 1.00 86.75 500 ASP A CA 1
ATOM 3878 C C . ASP A 1 500 ? -9.179 8.157 -1.754 1.00 86.75 500 ASP A C 1
ATOM 3880 O O . ASP A 1 500 ? -9.225 7.236 -0.932 1.00 86.75 500 ASP A O 1
ATOM 3884 N N . MET A 1 501 ? -9.795 8.082 -2.934 1.00 86.50 501 MET A N 1
ATOM 3885 C CA . MET A 1 501 ? -10.595 6.948 -3.396 1.00 86.50 501 MET A CA 1
ATOM 3886 C C . MET A 1 501 ? -9.758 6.001 -4.259 1.00 86.50 501 MET A C 1
ATOM 3888 O O . MET A 1 501 ? -9.346 6.398 -5.348 1.00 86.50 501 MET A O 1
ATOM 3892 N N . HIS A 1 502 ? -9.617 4.738 -3.847 1.00 85.00 502 HIS A N 1
ATOM 3893 C CA . HIS A 1 502 ? -9.068 3.665 -4.684 1.00 85.00 502 HIS A CA 1
ATOM 3894 C C . HIS A 1 502 ? -10.213 2.878 -5.347 1.00 85.00 502 HIS A C 1
ATOM 3896 O O . HIS A 1 502 ? -10.937 2.122 -4.685 1.00 85.00 502 HIS A O 1
ATOM 3902 N N . TYR A 1 503 ? -10.358 3.044 -6.663 1.00 84.69 503 TYR A N 1
ATOM 3903 C CA . TYR A 1 503 ? -11.335 2.363 -7.515 1.00 84.69 503 TYR A CA 1
ATOM 3904 C C . TYR A 1 503 ? -10.714 1.283 -8.416 1.00 84.69 503 TYR A C 1
ATOM 3906 O O . TYR A 1 503 ? -9.585 1.437 -8.874 1.00 84.69 503 TYR A O 1
ATOM 3914 N N . PHE A 1 504 ? -11.486 0.250 -8.769 1.00 83.19 504 PHE A N 1
ATOM 3915 C CA . PHE A 1 504 ? -11.137 -0.740 -9.801 1.00 83.19 504 PHE A CA 1
ATOM 3916 C C . PHE A 1 504 ? -12.328 -1.059 -10.727 1.00 83.19 504 PHE A C 1
ATOM 3918 O O . PHE A 1 504 ? -13.491 -0.913 -10.346 1.00 83.19 504 PHE A O 1
ATOM 3925 N N . ALA A 1 505 ? -12.049 -1.473 -11.968 1.00 83.88 505 ALA A N 1
ATOM 3926 C CA . ALA A 1 505 ? -13.070 -1.758 -12.983 1.00 83.88 505 ALA A CA 1
ATOM 3927 C C . ALA A 1 505 ? -13.529 -3.229 -12.971 1.00 83.88 505 ALA A C 1
ATOM 3929 O O . ALA A 1 505 ? -12.723 -4.138 -12.778 1.00 83.88 505 ALA A O 1
ATOM 3930 N N . ILE A 1 506 ? -14.823 -3.473 -13.229 1.00 85.88 506 ILE A N 1
ATOM 3931 C CA . ILE A 1 506 ? -15.453 -4.807 -13.097 1.00 85.88 506 ILE A CA 1
ATOM 3932 C C . ILE A 1 506 ? -16.174 -5.310 -14.363 1.00 85.88 506 ILE A C 1
ATOM 3934 O O . ILE A 1 506 ? -17.164 -6.036 -14.284 1.00 85.88 506 ILE A O 1
ATOM 3938 N N . GLY A 1 507 ? -15.708 -4.920 -15.553 1.00 85.25 507 GLY A N 1
ATOM 3939 C CA . GLY A 1 507 ? -16.246 -5.393 -16.840 1.00 85.25 507 GLY A CA 1
ATOM 3940 C C . GLY A 1 507 ? -17.572 -4.748 -17.268 1.00 85.25 507 GLY A C 1
ATOM 3941 O O . GLY A 1 507 ? -18.147 -5.134 -18.281 1.00 85.25 507 GLY A O 1
ATOM 3942 N N . SER A 1 508 ? -18.064 -3.765 -16.513 1.00 87.56 508 SER A N 1
ATOM 3943 C CA . SER A 1 508 ? -19.256 -2.962 -16.811 1.00 87.56 508 SER A CA 1
ATOM 3944 C C . SER A 1 508 ? -19.092 -1.565 -16.215 1.00 87.56 508 SER A C 1
ATOM 3946 O O . SER A 1 508 ? -18.347 -1.410 -15.248 1.00 87.56 508 SER A O 1
ATOM 3948 N N . GLU A 1 509 ? -19.753 -0.555 -16.785 1.00 92.19 509 GLU A N 1
ATOM 3949 C CA . GLU A 1 509 ? -19.777 0.782 -16.180 1.00 92.19 509 GLU A CA 1
ATOM 3950 C C . GLU A 1 509 ? -20.500 0.733 -14.825 1.00 92.19 509 GLU A C 1
ATOM 3952 O O . GLU A 1 509 ? -21.502 0.031 -14.666 1.00 92.19 509 GLU A O 1
ATOM 3957 N N . GLN A 1 510 ? -19.970 1.451 -13.839 1.00 93.00 510 GLN A N 1
ATOM 3958 C CA . GLN A 1 510 ? -20.443 1.468 -12.459 1.00 93.00 510 GLN A CA 1
ATOM 3959 C C . GLN A 1 510 ? -20.367 2.887 -11.904 1.00 93.00 510 GLN A C 1
ATOM 3961 O O . GLN A 1 510 ? -19.414 3.606 -12.178 1.00 93.00 510 GLN A O 1
ATOM 3966 N N . HIS A 1 511 ? -21.341 3.276 -11.085 1.00 93.44 511 HIS A N 1
ATOM 3967 C CA . HIS A 1 511 ? -21.388 4.604 -10.463 1.00 93.44 511 HIS A CA 1
ATOM 3968 C C . HIS A 1 511 ? -21.174 4.497 -8.951 1.00 93.44 511 HIS A C 1
ATOM 3970 O O . HIS A 1 511 ? -21.507 3.462 -8.359 1.00 93.44 511 HIS A O 1
ATOM 3976 N N . ASN A 1 512 ? -20.590 5.529 -8.333 1.00 94.31 512 ASN A N 1
ATOM 3977 C CA . ASN A 1 512 ? -20.416 5.614 -6.884 1.00 94.31 512 ASN A CA 1
ATOM 3978 C C . ASN A 1 512 ? -20.347 7.056 -6.349 1.00 94.31 512 ASN A C 1
ATOM 3980 O O . ASN A 1 512 ? -19.522 7.862 -6.784 1.00 94.31 512 ASN A O 1
ATOM 3984 N N . LYS A 1 513 ? -21.078 7.296 -5.255 1.00 95.38 513 LYS A N 1
ATOM 3985 C CA . LYS A 1 513 ? -20.782 8.326 -4.247 1.00 95.38 513 LYS A CA 1
ATOM 3986 C C . LYS A 1 513 ? -20.275 7.707 -2.949 1.00 95.38 513 LYS A C 1
ATOM 3988 O O . LYS A 1 513 ? -20.665 6.592 -2.601 1.00 95.38 513 LYS A O 1
ATOM 3993 N N . THR A 1 514 ? -19.469 8.449 -2.196 1.00 95.69 514 THR A N 1
ATOM 3994 C CA . THR A 1 514 ? -18.954 8.007 -0.891 1.00 95.69 514 THR A CA 1
ATOM 3995 C C . THR A 1 514 ? -19.385 8.969 0.207 1.00 95.69 514 THR A C 1
ATOM 3997 O O . THR A 1 514 ? -19.203 10.178 0.084 1.00 95.69 514 THR A O 1
ATOM 4000 N N . THR A 1 515 ? -19.931 8.432 1.297 1.00 96.50 515 THR A N 1
ATOM 4001 C CA . THR A 1 515 ? -20.380 9.199 2.46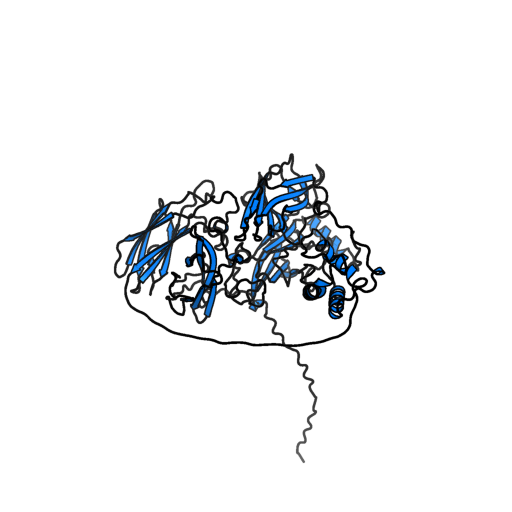5 1.00 96.50 515 THR A CA 1
ATOM 4002 C C . THR A 1 515 ? -19.543 8.835 3.685 1.00 96.50 515 THR A C 1
ATOM 4004 O O . THR A 1 515 ? -19.438 7.656 4.016 1.00 96.50 515 THR A O 1
ATOM 4007 N N . ILE A 1 516 ? -19.023 9.831 4.408 1.00 97.25 516 ILE A N 1
ATOM 4008 C CA . ILE A 1 516 ? -18.646 9.667 5.817 1.00 97.25 516 ILE A CA 1
ATOM 4009 C C . ILE A 1 516 ? -19.779 10.149 6.721 1.00 97.25 516 ILE A C 1
ATOM 4011 O O . ILE A 1 516 ? -20.365 11.216 6.523 1.00 97.25 516 ILE A O 1
ATOM 4015 N N . ALA A 1 517 ? -20.082 9.345 7.728 1.00 97.38 517 ALA A N 1
ATOM 4016 C CA . ALA A 1 517 ? -21.029 9.643 8.781 1.00 97.38 517 ALA A CA 1
ATOM 4017 C C . ALA A 1 517 ? -20.300 9.913 10.098 1.00 97.38 517 ALA A C 1
ATOM 4019 O O . ALA A 1 517 ? -19.333 9.230 10.439 1.00 97.38 517 ALA A O 1
ATOM 4020 N N . PHE A 1 518 ? -20.813 10.874 10.862 1.00 97.81 518 PHE A N 1
ATOM 4021 C CA . PHE A 1 518 ? -20.313 11.232 12.183 1.00 97.81 518 PHE A CA 1
ATOM 4022 C C . PHE A 1 518 ? -21.408 11.093 13.233 1.00 97.81 518 PHE A C 1
ATOM 4024 O O . PHE A 1 518 ? -22.545 11.525 13.032 1.00 97.81 518 PHE A O 1
ATOM 4031 N N . LYS A 1 519 ? -21.024 10.557 14.390 1.00 97.56 519 LYS A N 1
ATOM 4032 C CA . LYS A 1 519 ? -21.770 10.652 15.640 1.00 97.56 519 LYS A CA 1
ATOM 4033 C C . LYS A 1 519 ? -20.924 11.423 16.645 1.00 97.56 519 LYS A C 1
ATOM 4035 O O . LYS A 1 519 ? -19.767 11.068 16.886 1.00 97.56 519 LYS A O 1
ATOM 4040 N N . PHE A 1 520 ? -21.472 12.479 17.221 1.00 97.75 520 PHE A N 1
ATOM 4041 C CA . PHE A 1 520 ? -20.753 13.418 18.072 1.00 97.75 520 PHE A CA 1
ATOM 4042 C C . PHE A 1 520 ? -21.073 13.220 19.559 1.00 97.75 520 PHE A C 1
ATOM 4044 O O . PHE A 1 520 ? -22.056 12.590 19.947 1.00 97.75 520 PHE A O 1
ATOM 4051 N N . TYR A 1 521 ? -20.251 13.818 20.418 1.00 97.44 521 TYR A N 1
ATOM 4052 C CA . TYR A 1 521 ? -20.645 14.126 21.789 1.00 97.44 521 TYR A CA 1
ATOM 4053 C C . TYR A 1 521 ? -21.693 15.265 21.812 1.00 97.44 521 TYR A C 1
ATOM 4055 O O . TYR A 1 521 ? -21.743 16.086 20.880 1.00 97.44 521 TYR A O 1
ATOM 4063 N N . PRO A 1 522 ? -22.532 15.355 22.866 1.00 96.19 522 PRO A N 1
ATOM 4064 C CA . PRO A 1 522 ? -23.423 16.496 23.075 1.00 96.19 522 PRO A CA 1
ATOM 4065 C C . PRO A 1 522 ? -22.655 17.827 23.074 1.00 96.19 522 PRO A C 1
ATOM 4067 O O . PRO A 1 522 ? -21.484 17.877 23.453 1.00 96.19 522 PRO A O 1
ATOM 4070 N N . ARG A 1 523 ? -23.301 18.921 22.647 1.00 94.25 523 ARG A N 1
ATOM 4071 C CA . ARG A 1 523 ? -22.672 20.256 22.639 1.00 94.25 523 ARG A CA 1
ATOM 4072 C C . ARG A 1 523 ? -22.215 20.626 24.059 1.00 94.25 523 ARG A C 1
ATOM 4074 O O . ARG A 1 523 ? -22.927 20.361 25.024 1.00 94.25 523 ARG A O 1
ATOM 4081 N N . GLY A 1 524 ? -21.010 21.182 24.182 1.00 90.94 524 GLY A N 1
ATOM 4082 C CA . GLY A 1 524 ? -20.368 21.478 25.470 1.00 90.94 524 GLY A CA 1
ATOM 4083 C C . GLY A 1 524 ? -19.671 20.296 26.166 1.00 90.94 524 GLY A C 1
ATOM 4084 O O . GLY A 1 524 ? -18.915 20.529 27.106 1.00 90.94 524 GLY A O 1
ATOM 4085 N N . VAL A 1 525 ? -19.851 19.045 25.717 1.00 94.94 525 VAL A N 1
ATOM 4086 C CA . VAL A 1 525 ? -19.127 17.889 26.277 1.00 94.94 525 VAL A CA 1
ATOM 4087 C C . VAL A 1 525 ? -17.784 17.713 25.567 1.00 94.94 525 VAL A C 1
ATOM 4089 O O . VAL A 1 525 ? -17.730 17.450 24.365 1.00 94.94 525 VAL A O 1
ATOM 4092 N N . VAL A 1 526 ? -16.697 17.816 26.335 1.00 96.25 526 VAL A N 1
ATOM 4093 C CA . VAL A 1 526 ? -15.326 17.544 25.884 1.00 96.25 526 VAL A CA 1
ATOM 4094 C C . VAL A 1 526 ? -14.887 16.174 26.428 1.00 96.25 526 VAL A C 1
ATOM 4096 O O . VAL A 1 526 ? -14.865 16.001 27.648 1.00 96.25 526 VAL A O 1
ATOM 4099 N N . PRO A 1 527 ? -14.547 15.187 25.577 1.00 95.88 527 PRO A N 1
ATOM 4100 C CA . PRO A 1 527 ? -13.977 13.918 26.021 1.00 95.88 527 PRO A CA 1
ATOM 4101 C C . PRO A 1 527 ? -12.585 14.136 26.633 1.00 95.88 527 PRO A C 1
ATOM 4103 O O . PRO A 1 527 ? -11.790 14.925 26.126 1.00 95.88 527 PRO A O 1
ATOM 4106 N N . LYS A 1 528 ? -12.271 13.401 27.707 1.00 94.31 528 LYS A N 1
ATOM 4107 C CA . LYS A 1 528 ? -10.976 13.473 28.407 1.00 94.31 528 LYS A CA 1
ATOM 4108 C C . LYS A 1 528 ? -9.791 13.102 27.504 1.00 94.31 528 LYS A C 1
ATOM 4110 O O . LYS A 1 528 ? -8.711 13.665 27.649 1.00 94.31 528 LYS A O 1
ATOM 4115 N N . TYR A 1 529 ? -9.984 12.148 26.595 1.00 94.88 529 TYR A N 1
ATOM 4116 C CA . TYR A 1 529 ? -8.932 11.607 25.740 1.00 94.88 529 TYR A CA 1
ATOM 4117 C C . TYR A 1 529 ? -9.136 12.025 24.278 1.00 94.88 529 TYR A C 1
ATOM 4119 O O . TYR A 1 529 ? -10.148 11.681 23.662 1.00 94.88 529 TYR A O 1
ATOM 4127 N N . GLN A 1 530 ? -8.141 12.697 23.691 1.00 94.31 530 GLN A N 1
ATOM 4128 C CA . GLN A 1 530 ? -8.069 12.890 22.241 1.00 94.31 530 GLN A CA 1
ATOM 4129 C C . GLN A 1 530 ? -7.337 11.707 21.597 1.00 94.31 530 GLN A C 1
ATOM 4131 O O . GLN A 1 530 ? -6.168 11.466 21.901 1.00 94.31 530 GLN A O 1
ATOM 4136 N N . VAL A 1 531 ? -7.998 11.012 20.669 1.00 92.62 531 VAL A N 1
ATOM 4137 C CA . VAL A 1 531 ? -7.358 9.998 19.818 1.00 92.62 531 VAL A CA 1
ATOM 4138 C C . VAL A 1 531 ? -6.792 10.632 18.546 1.00 92.62 531 VAL A C 1
ATOM 4140 O O . VAL A 1 531 ? -7.406 11.515 17.939 1.00 92.62 531 VAL A O 1
ATOM 4143 N N . ARG A 1 532 ? -5.609 10.174 18.133 1.00 88.50 532 ARG A N 1
ATOM 4144 C CA . ARG A 1 532 ? -4.959 10.510 16.864 1.00 88.50 532 ARG A CA 1
ATOM 4145 C C . ARG A 1 532 ? -4.682 9.232 16.084 1.00 88.50 532 ARG A C 1
ATOM 4147 O O . ARG A 1 532 ? -3.990 8.349 16.582 1.00 88.50 532 ARG A O 1
ATOM 4154 N N . SER A 1 533 ? -5.189 9.152 14.861 1.00 85.88 533 SER A N 1
ATOM 4155 C CA . SER A 1 533 ? -4.842 8.083 13.923 1.00 85.88 533 SER A CA 1
ATOM 4156 C C . SER A 1 533 ? -3.485 8.414 13.301 1.00 85.88 533 SER A C 1
ATOM 4158 O O . SER A 1 533 ? -3.372 9.365 12.529 1.00 85.88 533 SER A O 1
ATOM 4160 N N . GLN A 1 534 ? -2.446 7.684 13.698 1.00 86.12 534 GLN A N 1
ATOM 4161 C CA . GLN A 1 534 ? -1.064 7.908 13.288 1.00 86.12 534 GLN A CA 1
ATOM 4162 C C . GLN A 1 534 ? -0.649 6.863 12.256 1.00 86.12 534 GLN A C 1
ATOM 4164 O O . GLN A 1 534 ? -0.579 5.674 12.565 1.00 86.12 534 GLN A O 1
ATOM 4169 N N . ALA A 1 535 ? -0.306 7.320 11.054 1.00 85.50 535 ALA A N 1
ATOM 4170 C CA . ALA A 1 535 ? 0.409 6.509 10.082 1.00 85.50 535 ALA A CA 1
ATOM 4171 C C . ALA A 1 535 ? 1.896 6.398 10.445 1.00 85.50 535 ALA A C 1
ATOM 4173 O O . ALA A 1 535 ? 2.536 7.402 10.764 1.00 85.50 535 ALA A O 1
ATOM 4174 N N . ILE A 1 536 ? 2.441 5.185 10.368 1.00 88.62 536 ILE A N 1
ATOM 4175 C CA . ILE A 1 536 ? 3.867 4.879 10.526 1.00 88.62 536 ILE A CA 1
ATOM 4176 C C . ILE A 1 536 ? 4.280 4.013 9.330 1.00 88.62 536 ILE A C 1
ATOM 4178 O O . ILE A 1 536 ? 3.575 3.063 8.995 1.00 88.62 536 ILE A O 1
ATOM 4182 N N . ARG A 1 537 ? 5.397 4.353 8.680 1.00 86.69 537 ARG A N 1
ATOM 4183 C CA . ARG A 1 537 ? 5.979 3.650 7.520 1.00 86.69 537 ARG A CA 1
ATOM 4184 C C . ARG A 1 537 ? 7.454 3.320 7.788 1.00 86.69 537 ARG A C 1
ATOM 4186 O O . ARG A 1 537 ? 8.013 3.809 8.773 1.00 86.69 537 ARG A O 1
ATOM 4193 N N . ASN A 1 538 ? 8.101 2.554 6.908 1.00 82.56 538 ASN A N 1
ATOM 4194 C CA . ASN A 1 538 ? 9.556 2.674 6.763 1.00 82.56 538 ASN A CA 1
ATOM 4195 C C . ASN A 1 538 ? 9.888 4.088 6.256 1.00 82.56 538 ASN A C 1
ATOM 4197 O O . ASN A 1 538 ? 9.223 4.585 5.349 1.00 82.56 538 ASN A O 1
ATOM 4201 N N . VAL A 1 539 ? 10.867 4.756 6.869 1.00 72.94 539 VAL A N 1
ATOM 4202 C CA . VAL A 1 539 ? 11.279 6.114 6.487 1.00 72.94 539 VAL A CA 1
ATOM 4203 C C . VAL A 1 539 ? 12.810 6.181 6.507 1.00 72.94 539 VAL A C 1
ATOM 4205 O O . VAL A 1 539 ? 13.385 5.965 7.575 1.00 72.94 539 VAL A O 1
ATOM 4208 N N . PRO A 1 540 ? 13.464 6.521 5.382 1.00 69.06 540 PRO A N 1
ATOM 4209 C CA . PRO A 1 540 ? 12.860 6.909 4.103 1.00 69.06 540 PRO A CA 1
ATOM 4210 C C . PRO A 1 540 ? 12.238 5.719 3.329 1.00 69.06 540 PRO A C 1
ATOM 4212 O O . PRO A 1 540 ? 12.539 4.551 3.578 1.00 69.06 540 PRO A O 1
ATOM 4215 N N . ASN A 1 541 ? 11.285 6.010 2.431 1.00 63.25 541 ASN A N 1
ATOM 4216 C CA . ASN A 1 541 ? 10.474 4.975 1.765 1.00 63.25 541 ASN A CA 1
ATOM 4217 C C . ASN A 1 541 ? 11.298 4.081 0.811 1.00 63.25 541 ASN A C 1
ATOM 4219 O O . ASN A 1 541 ? 10.904 2.944 0.551 1.00 63.25 541 ASN A O 1
ATOM 4223 N N . ASP A 1 542 ? 12.422 4.587 0.295 1.00 62.06 542 ASP A N 1
ATOM 4224 C CA . ASP A 1 542 ? 13.326 3.933 -0.663 1.00 62.06 542 ASP A CA 1
ATOM 4225 C C . ASP A 1 542 ? 14.128 2.760 -0.076 1.00 62.06 542 ASP A C 1
ATOM 4227 O O . ASP A 1 542 ? 14.788 2.025 -0.811 1.00 62.06 542 ASP A O 1
ATOM 4231 N N . GLU A 1 543 ? 14.033 2.537 1.238 1.00 72.50 543 GLU A N 1
ATOM 4232 C CA . GLU A 1 543 ? 14.556 1.337 1.899 1.00 72.50 543 GLU A CA 1
ATOM 4233 C C . GLU A 1 543 ? 13.696 0.081 1.643 1.00 72.50 543 GLU A C 1
ATOM 4235 O O . GLU A 1 543 ? 14.139 -1.038 1.918 1.00 72.50 543 GLU A O 1
ATOM 4240 N N . LEU A 1 544 ? 12.490 0.233 1.075 1.00 86.12 544 LEU A N 1
ATOM 4241 C CA . LEU A 1 544 ? 11.679 -0.890 0.601 1.00 86.12 544 LEU A CA 1
ATOM 4242 C C . LEU A 1 544 ? 12.206 -1.392 -0.753 1.00 86.12 544 LEU A C 1
ATOM 4244 O O . LEU A 1 544 ? 11.754 -0.973 -1.818 1.00 86.12 544 LEU A O 1
ATOM 4248 N N . GLU A 1 545 ? 13.170 -2.310 -0.692 1.00 88.31 545 GLU A N 1
ATOM 4249 C CA . GLU A 1 545 ? 13.716 -3.048 -1.833 1.00 88.31 545 GLU A CA 1
ATOM 4250 C C . GLU A 1 545 ? 13.235 -4.510 -1.772 1.00 88.31 545 GLU A C 1
ATOM 4252 O O . GLU A 1 545 ? 13.481 -5.205 -0.789 1.00 88.31 545 GLU A O 1
ATOM 4257 N N . VAL A 1 546 ? 12.554 -5.004 -2.808 1.00 91.62 546 VAL A N 1
ATOM 4258 C CA . VAL A 1 546 ? 12.011 -6.373 -2.866 1.00 91.62 546 VAL A CA 1
ATOM 4259 C C . VAL A 1 546 ? 12.524 -7.076 -4.134 1.00 91.62 546 VAL A C 1
ATOM 4261 O O . VAL A 1 546 ? 11.882 -7.016 -5.190 1.00 91.62 546 VAL A O 1
ATOM 4264 N N . PRO A 1 547 ? 13.701 -7.732 -4.073 1.00 92.06 547 PRO A N 1
ATOM 4265 C CA . PRO A 1 547 ? 14.298 -8.397 -5.227 1.00 92.06 547 PRO A CA 1
ATOM 4266 C C . PRO A 1 547 ? 13.455 -9.551 -5.805 1.00 92.06 547 PRO A C 1
ATOM 4268 O O . PRO A 1 547 ? 12.562 -10.086 -5.136 1.00 92.06 547 PRO A O 1
ATOM 4271 N N . PRO A 1 548 ? 13.728 -9.964 -7.056 1.00 92.06 548 PRO A N 1
ATOM 4272 C CA . PRO A 1 548 ? 13.072 -11.106 -7.690 1.00 92.06 548 PRO A CA 1
ATOM 4273 C C . PRO A 1 54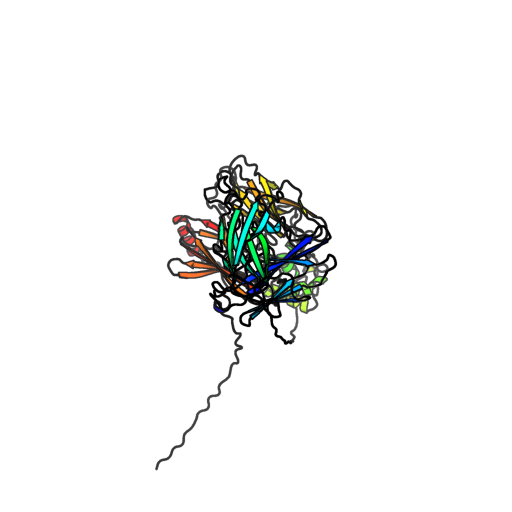8 ? 13.253 -12.413 -6.913 1.00 92.06 548 PRO A C 1
ATOM 4275 O O . PRO A 1 548 ? 14.362 -12.761 -6.511 1.00 92.06 548 PRO A O 1
ATOM 4278 N N . ASN A 1 549 ? 12.174 -13.183 -6.764 1.00 92.19 549 ASN A N 1
ATOM 4279 C CA . ASN A 1 549 ? 12.148 -14.504 -6.123 1.00 92.19 549 ASN A CA 1
ATOM 4280 C C . ASN A 1 549 ? 12.682 -14.576 -4.670 1.00 92.19 549 ASN A C 1
ATOM 4282 O O . ASN A 1 549 ? 12.969 -15.673 -4.189 1.00 92.19 549 ASN A O 1
ATOM 4286 N N . THR A 1 550 ? 12.774 -13.455 -3.946 1.00 91.88 550 THR A N 1
ATOM 4287 C CA . THR A 1 550 ? 13.176 -13.422 -2.525 1.00 91.88 550 THR A CA 1
ATOM 4288 C C . THR A 1 550 ? 11.996 -13.247 -1.566 1.00 91.88 550 THR A C 1
ATOM 4290 O O . THR A 1 550 ? 10.951 -12.706 -1.933 1.00 91.88 550 THR A O 1
ATOM 4293 N N . VAL A 1 551 ? 12.197 -13.642 -0.305 1.00 93.69 551 VAL A N 1
ATOM 4294 C CA . VAL A 1 551 ? 11.433 -13.133 0.845 1.00 93.69 551 VAL A CA 1
ATOM 4295 C C . VAL A 1 551 ? 12.341 -12.154 1.581 1.00 93.69 551 VAL A C 1
ATOM 4297 O O . VAL A 1 551 ? 13.487 -12.507 1.854 1.00 93.69 551 VAL A O 1
ATOM 4300 N N . VAL A 1 552 ? 11.856 -10.952 1.887 1.00 92.50 552 VAL A N 1
ATOM 4301 C CA . VAL A 1 552 ? 12.652 -9.901 2.540 1.00 92.50 552 VAL A CA 1
ATOM 4302 C C . VAL A 1 552 ? 11.976 -9.338 3.780 1.00 92.50 552 VAL A C 1
ATOM 4304 O O . VAL A 1 552 ? 10.758 -9.430 3.944 1.00 92.50 552 VAL A O 1
ATOM 4307 N N . ARG A 1 553 ? 12.797 -8.734 4.638 1.00 92.38 553 ARG A N 1
ATOM 4308 C CA . ARG A 1 553 ? 12.411 -7.905 5.774 1.00 92.38 553 ARG A CA 1
ATOM 4309 C C . ARG A 1 553 ? 12.720 -6.440 5.462 1.00 92.38 553 ARG A C 1
ATOM 4311 O O . ARG A 1 553 ? 13.822 -6.126 5.008 1.00 92.38 553 ARG A O 1
ATOM 4318 N N . THR A 1 554 ? 11.773 -5.565 5.779 1.00 90.69 554 THR A N 1
ATOM 4319 C CA . THR A 1 554 ? 11.942 -4.105 5.788 1.00 90.69 554 THR A CA 1
ATOM 4320 C C . THR A 1 554 ? 11.482 -3.579 7.142 1.00 90.69 554 THR A C 1
ATOM 4322 O O . THR A 1 554 ? 10.517 -4.090 7.710 1.00 90.69 554 THR A O 1
ATOM 4325 N N . ASP A 1 555 ? 12.174 -2.570 7.665 1.00 91.38 555 ASP A N 1
ATOM 4326 C CA . ASP A 1 555 ? 11.970 -2.064 9.021 1.00 91.38 555 ASP A CA 1
ATOM 4327 C C . ASP A 1 555 ? 11.591 -0.574 9.028 1.00 91.38 555 ASP A C 1
ATOM 4329 O O . ASP A 1 555 ? 11.895 0.171 8.098 1.00 91.38 555 ASP A O 1
ATOM 4333 N N . GLY A 1 556 ? 10.910 -0.126 10.082 1.00 91.12 556 GLY A N 1
ATOM 4334 C CA . GLY A 1 556 ? 10.533 1.274 10.287 1.00 91.12 556 GLY A CA 1
ATOM 4335 C C . GLY A 1 556 ? 10.503 1.642 11.768 1.00 91.12 556 GLY A C 1
ATOM 4336 O O . GLY A 1 556 ? 10.272 0.786 12.619 1.00 91.12 556 GLY A O 1
ATOM 4337 N N . TYR A 1 557 ? 10.734 2.913 12.097 1.00 92.50 557 TYR A N 1
ATOM 4338 C CA . TYR A 1 557 ? 10.888 3.361 13.485 1.00 92.50 557 TYR A CA 1
ATOM 4339 C C . TYR A 1 557 ? 10.098 4.641 13.765 1.00 92.50 557 TYR A C 1
ATOM 4341 O O . TYR A 1 557 ? 10.151 5.600 12.998 1.00 92.50 557 TYR A O 1
ATOM 4349 N N . PHE A 1 558 ? 9.405 4.685 14.904 1.00 94.25 558 PHE A N 1
ATOM 4350 C CA . PHE A 1 558 ? 8.652 5.854 15.358 1.00 94.25 558 PHE A CA 1
ATOM 4351 C C . PHE A 1 558 ? 8.829 6.073 16.862 1.00 94.25 558 PHE A C 1
ATOM 4353 O O . PHE A 1 558 ? 8.563 5.182 17.665 1.00 94.25 558 PHE A O 1
ATOM 4360 N N . ARG A 1 559 ? 9.256 7.274 17.264 1.00 95.38 559 ARG A N 1
ATOM 4361 C CA . ARG A 1 559 ? 9.474 7.621 18.674 1.00 95.38 559 ARG A CA 1
ATOM 4362 C C . ARG A 1 559 ? 8.233 8.268 19.281 1.00 95.38 559 ARG A C 1
ATOM 4364 O O . ARG A 1 559 ? 7.828 9.346 18.852 1.00 95.38 559 ARG A O 1
ATOM 4371 N N . LEU A 1 560 ? 7.677 7.670 20.333 1.00 96.19 560 LEU A N 1
ATOM 4372 C CA . LEU A 1 560 ? 6.586 8.277 21.096 1.00 96.19 560 LEU A CA 1
ATOM 4373 C C . LEU A 1 560 ? 7.096 9.507 21.863 1.00 96.19 560 LEU A C 1
ATOM 4375 O O . LEU A 1 560 ? 7.929 9.400 22.760 1.00 96.19 560 LEU A O 1
ATOM 4379 N N . ALA A 1 561 ? 6.595 10.695 21.517 1.00 94.00 561 ALA A N 1
ATOM 4380 C CA . ALA A 1 561 ? 7.028 11.960 22.126 1.00 94.00 561 ALA A CA 1
ATOM 4381 C C . ALA A 1 561 ? 6.481 12.194 23.551 1.00 94.00 561 ALA A C 1
ATOM 4383 O O . ALA A 1 561 ? 6.985 13.050 24.274 1.00 94.00 561 ALA A O 1
ATOM 4384 N N . ARG A 1 562 ? 5.443 11.449 23.947 1.00 96.25 562 ARG A N 1
ATOM 4385 C CA . ARG A 1 562 ? 4.744 11.505 25.241 1.00 96.25 562 ARG A CA 1
ATOM 4386 C C . ARG A 1 562 ? 4.293 10.098 25.634 1.00 96.25 562 ARG A C 1
ATOM 4388 O O . ARG A 1 562 ? 4.221 9.227 24.768 1.00 96.25 562 ARG A O 1
ATOM 4395 N N . ASN A 1 563 ? 3.922 9.913 26.901 1.00 97.88 563 ASN A N 1
ATOM 4396 C CA . ASN A 1 563 ? 3.211 8.718 27.356 1.00 97.88 563 ASN A CA 1
ATOM 4397 C C . ASN A 1 563 ? 1.964 8.492 26.490 1.00 97.88 563 ASN A C 1
ATOM 4399 O O . ASN A 1 563 ? 1.266 9.452 26.146 1.00 97.88 563 ASN A O 1
ATOM 4403 N N . ALA A 1 564 ? 1.671 7.241 26.149 1.00 97.44 564 ALA A N 1
ATOM 4404 C CA . ALA A 1 564 ? 0.607 6.908 25.216 1.00 97.44 564 ALA A CA 1
ATOM 4405 C C . ALA A 1 564 ? -0.152 5.636 25.602 1.00 97.44 564 ALA A C 1
ATOM 4407 O O . ALA A 1 564 ? 0.432 4.663 26.081 1.00 97.44 564 ALA A O 1
ATOM 4408 N N . ARG A 1 565 ? -1.456 5.636 25.314 1.00 96.69 565 ARG A N 1
ATOM 4409 C CA . ARG A 1 565 ? -2.272 4.431 25.155 1.00 96.69 565 ARG A CA 1
ATOM 4410 C C . ARG A 1 565 ? -2.420 4.145 23.658 1.00 96.69 565 ARG A C 1
ATOM 4412 O O . ARG A 1 565 ? -2.644 5.080 22.886 1.00 96.69 565 ARG A O 1
ATOM 4419 N N . ILE A 1 566 ? -2.272 2.888 23.245 1.00 96.56 566 ILE A N 1
ATOM 4420 C CA . ILE A 1 566 ? -2.510 2.461 21.856 1.00 96.56 566 ILE A CA 1
ATOM 4421 C C . ILE A 1 566 ? -3.834 1.693 21.812 1.00 96.56 566 ILE A C 1
ATOM 4423 O O . ILE A 1 566 ? -3.968 0.659 22.459 1.00 96.56 566 ILE A O 1
ATOM 4427 N N . ASP A 1 567 ? -4.808 2.194 21.057 1.00 94.56 567 ASP A N 1
ATOM 4428 C CA . ASP A 1 567 ? -6.200 1.719 21.083 1.00 94.56 567 ASP A CA 1
ATOM 4429 C C . ASP A 1 567 ? -6.505 0.721 19.957 1.00 94.56 567 ASP A C 1
ATOM 4431 O O . ASP A 1 567 ? -7.354 -0.159 20.112 1.00 94.56 567 ASP A O 1
ATOM 4435 N N . ALA A 1 568 ? -5.801 0.826 18.827 1.00 93.56 568 ALA A N 1
ATOM 4436 C CA . ALA A 1 568 ? -5.956 -0.082 17.694 1.00 93.56 568 ALA A CA 1
ATOM 4437 C C . ALA A 1 568 ? -4.683 -0.186 16.838 1.00 93.56 568 ALA A C 1
ATOM 4439 O O . ALA A 1 568 ? -3.816 0.691 16.893 1.00 93.56 568 ALA A O 1
ATOM 4440 N N . PHE A 1 569 ? -4.613 -1.250 16.038 1.00 94.31 569 PHE A N 1
ATOM 4441 C CA . PHE A 1 569 ? -3.538 -1.597 15.109 1.00 94.31 569 PHE A CA 1
ATOM 4442 C C . PHE A 1 569 ? -4.151 -2.022 13.764 1.00 94.31 569 PHE A C 1
ATOM 4444 O O . PHE A 1 569 ? -4.937 -2.963 13.731 1.00 94.31 569 PHE A O 1
ATOM 4451 N N . GLN A 1 570 ? -3.797 -1.363 12.657 1.00 93.25 570 GLN A N 1
ATOM 4452 C CA . GLN A 1 570 ? -4.234 -1.739 11.303 1.00 93.25 570 GLN A CA 1
ATOM 4453 C C . GLN A 1 570 ? -3.009 -1.838 10.369 1.00 93.25 570 GLN A C 1
ATOM 4455 O O . GLN A 1 570 ? -2.417 -0.802 10.056 1.00 93.25 570 GLN A O 1
ATOM 4460 N N . PRO A 1 571 ? -2.584 -3.046 9.949 1.00 93.75 571 PRO A N 1
ATOM 4461 C CA . PRO A 1 571 ? -1.480 -3.229 9.006 1.00 93.75 571 PRO A CA 1
ATOM 4462 C C . PRO A 1 571 ? -1.916 -2.932 7.561 1.00 93.75 571 PRO A C 1
ATOM 4464 O O . PRO A 1 571 ? -3.051 -3.223 7.180 1.00 93.75 571 PRO A O 1
ATOM 4467 N N . HIS A 1 572 ? -1.003 -2.393 6.750 1.00 90.25 572 HIS A N 1
ATOM 4468 C CA . HIS A 1 572 ? -1.225 -2.052 5.344 1.00 90.25 572 HIS A CA 1
ATOM 4469 C C . HIS A 1 572 ? 0.045 -2.316 4.510 1.00 90.25 572 HIS A C 1
ATOM 4471 O O . HIS A 1 572 ? 1.123 -1.784 4.786 1.00 90.25 572 HIS A O 1
ATOM 4477 N N . MET A 1 573 ? -0.101 -3.193 3.517 1.00 92.31 573 MET A N 1
ATOM 4478 C CA . MET A 1 573 ? 0.908 -3.674 2.559 1.00 92.31 573 MET A CA 1
ATOM 4479 C C . MET A 1 573 ? 0.155 -4.114 1.290 1.00 92.31 573 MET A C 1
ATOM 4481 O O . MET A 1 573 ? -1.061 -4.304 1.356 1.00 92.31 573 MET A O 1
ATOM 4485 N N . HIS A 1 574 ? 0.822 -4.314 0.151 1.00 89.69 574 HIS A N 1
ATOM 4486 C CA . HIS A 1 574 ? 0.163 -4.732 -1.099 1.00 89.69 574 HIS A CA 1
ATOM 4487 C C . HIS A 1 574 ? 0.306 -6.243 -1.365 1.00 89.69 574 HIS A C 1
ATOM 4489 O O . HIS A 1 574 ? 0.392 -7.052 -0.436 1.00 89.69 574 HIS A O 1
ATOM 4495 N N . MET A 1 575 ? 0.257 -6.667 -2.635 1.00 90.44 575 MET A N 1
ATOM 4496 C CA . MET A 1 575 ? 0.155 -8.077 -3.037 1.00 90.44 575 MET A CA 1
ATOM 4497 C C . MET A 1 575 ? 1.331 -8.959 -2.579 1.00 90.44 575 MET A C 1
ATOM 4499 O O . MET A 1 575 ? 1.161 -10.181 -2.464 1.00 90.44 575 MET A O 1
ATOM 4503 N N . ARG A 1 576 ? 2.511 -8.379 -2.310 1.00 94.12 576 ARG A N 1
ATOM 4504 C CA . ARG A 1 576 ? 3.687 -9.101 -1.796 1.00 94.12 576 ARG A CA 1
ATOM 4505 C C . ARG A 1 576 ? 3.803 -9.027 -0.279 1.00 94.12 576 ARG A C 1
ATOM 4507 O O . ARG A 1 576 ? 4.550 -9.822 0.283 1.00 94.12 576 ARG A O 1
ATOM 4514 N N . GLY A 1 577 ? 3.026 -8.182 0.395 1.00 94.50 577 GLY A N 1
ATOM 4515 C CA . GLY A 1 577 ? 2.877 -8.219 1.846 1.00 94.50 577 GLY A CA 1
ATOM 4516 C C . GLY A 1 577 ? 2.498 -9.616 2.344 1.00 94.50 577 GLY A C 1
ATOM 4517 O O . GLY A 1 577 ? 1.543 -10.233 1.860 1.00 94.50 577 GLY A O 1
ATOM 4518 N N . ARG A 1 578 ? 3.273 -10.129 3.303 1.00 93.38 578 ARG A N 1
ATOM 4519 C CA . ARG A 1 578 ? 3.091 -11.451 3.921 1.00 93.38 578 ARG A CA 1
ATOM 4520 C C . ARG A 1 578 ? 2.899 -11.361 5.430 1.00 93.38 578 ARG A C 1
ATOM 4522 O O . ARG A 1 578 ? 2.087 -12.108 5.964 1.00 93.38 578 ARG A O 1
ATOM 4529 N N . GLY A 1 579 ? 3.591 -10.450 6.105 1.00 94.50 579 GLY A N 1
ATOM 4530 C CA . GLY A 1 579 ? 3.414 -10.239 7.538 1.00 94.50 579 GLY A CA 1
ATOM 4531 C C . GLY A 1 579 ? 3.913 -8.879 8.005 1.00 94.50 579 GLY A C 1
ATOM 4532 O O . GLY A 1 579 ? 4.729 -8.252 7.333 1.00 94.50 579 GLY A O 1
ATOM 4533 N N . LEU A 1 580 ? 3.402 -8.423 9.146 1.00 96.69 580 LEU A N 1
ATOM 4534 C CA . LEU A 1 580 ? 3.730 -7.128 9.733 1.00 96.69 580 LEU A CA 1
ATOM 4535 C C . LEU A 1 580 ? 3.609 -7.186 11.259 1.00 96.69 580 LEU A C 1
ATOM 4537 O O . LEU A 1 580 ? 2.535 -7.461 11.799 1.00 96.69 580 LEU A O 1
ATOM 4541 N N . THR A 1 581 ? 4.705 -6.869 11.943 1.00 97.06 581 THR A N 1
ATOM 4542 C CA . THR A 1 581 ? 4.799 -6.821 13.407 1.00 97.06 581 THR A CA 1
ATOM 4543 C C . THR A 1 581 ? 5.053 -5.395 13.883 1.00 97.06 581 THR A C 1
ATOM 4545 O O . THR A 1 581 ? 5.845 -4.668 13.286 1.00 97.06 581 THR A O 1
ATOM 4548 N N . VAL A 1 582 ? 4.408 -5.003 14.984 1.00 97.62 582 VAL A N 1
ATOM 4549 C CA . VAL A 1 582 ? 4.783 -3.831 15.788 1.00 97.62 582 VAL A CA 1
ATOM 4550 C C . VAL A 1 582 ? 5.316 -4.323 17.122 1.00 97.62 582 VAL A C 1
ATOM 4552 O O . VAL A 1 582 ? 4.613 -5.022 17.855 1.00 97.62 582 VAL A O 1
ATOM 4555 N N . GLU A 1 583 ? 6.521 -3.896 17.476 1.00 97.19 583 GLU A N 1
ATOM 4556 C CA . GLU A 1 583 ? 7.094 -4.069 18.808 1.00 97.19 583 GLU A CA 1
ATOM 4557 C C . GLU A 1 583 ? 7.460 -2.716 19.436 1.00 97.19 583 GLU A C 1
ATOM 4559 O O . GLU A 1 583 ? 7.773 -1.748 18.747 1.00 97.19 583 GLU A O 1
ATOM 4564 N N . ALA A 1 584 ? 7.380 -2.634 20.761 1.00 97.94 584 ALA A N 1
ATOM 4565 C CA . ALA A 1 584 ? 7.815 -1.490 21.547 1.00 97.94 584 ALA A CA 1
ATOM 4566 C C . ALA A 1 584 ? 9.170 -1.797 22.190 1.00 97.94 584 ALA A C 1
ATOM 4568 O O . ALA A 1 584 ? 9.312 -2.806 22.881 1.00 97.94 584 ALA A O 1
ATOM 4569 N N . ILE A 1 585 ? 10.145 -0.913 21.995 1.00 97.94 585 ILE A N 1
ATOM 4570 C CA . ILE A 1 585 ? 11.450 -0.952 22.655 1.00 97.94 585 ILE A CA 1
ATOM 4571 C C . ILE A 1 585 ? 11.432 0.091 23.779 1.00 97.94 585 ILE A C 1
ATOM 4573 O O . ILE A 1 585 ? 11.272 1.293 23.534 1.00 97.94 585 ILE A O 1
ATOM 4577 N N . ASP A 1 586 ? 11.559 -0.376 25.021 1.00 94.50 586 ASP A N 1
ATOM 4578 C CA . ASP A 1 586 ? 11.579 0.470 26.214 1.00 94.50 586 ASP A CA 1
ATOM 4579 C C . ASP A 1 586 ? 12.831 1.373 26.239 1.00 94.50 586 ASP A C 1
ATOM 4581 O O . ASP A 1 586 ? 13.948 0.863 26.119 1.00 94.50 586 ASP A O 1
ATOM 4585 N N . PRO A 1 587 ? 12.684 2.698 26.443 1.00 89.94 587 PRO A N 1
ATOM 4586 C CA . PRO A 1 587 ? 13.771 3.662 26.267 1.00 89.94 587 PRO A CA 1
ATOM 4587 C C . PRO A 1 587 ? 14.767 3.707 27.437 1.00 89.94 587 PRO A C 1
ATOM 4589 O O . PRO A 1 587 ? 15.708 4.497 27.397 1.00 89.94 587 PRO A O 1
ATOM 4592 N N . THR A 1 588 ? 14.556 2.911 28.492 1.00 91.81 588 THR A N 1
ATOM 4593 C CA . THR A 1 588 ? 15.404 2.896 29.701 1.00 91.81 588 THR A CA 1
ATOM 4594 C C . THR A 1 588 ? 16.118 1.564 29.917 1.00 91.81 588 THR A C 1
ATOM 4596 O O . THR A 1 588 ? 17.216 1.524 30.467 1.00 91.81 588 THR A O 1
ATOM 4599 N N . THR A 1 589 ? 15.509 0.468 29.465 1.00 93.12 589 THR A N 1
ATOM 4600 C CA . THR A 1 589 ? 15.985 -0.909 29.648 1.00 93.12 589 THR A CA 1
ATOM 4601 C C . THR A 1 589 ? 16.367 -1.595 28.338 1.00 93.12 589 THR A C 1
ATOM 4603 O O . THR A 1 589 ? 16.898 -2.705 28.384 1.00 93.12 589 THR A O 1
ATOM 4606 N N . ASN A 1 590 ? 16.080 -0.974 27.184 1.00 90.19 590 ASN A N 1
ATOM 4607 C CA . ASN A 1 590 ? 16.208 -1.552 25.840 1.00 90.19 590 ASN A CA 1
ATOM 4608 C C . ASN A 1 590 ? 15.499 -2.914 25.687 1.00 90.19 590 ASN A C 1
ATOM 4610 O O . ASN A 1 590 ? 15.888 -3.741 24.862 1.00 90.19 590 ASN A O 1
ATOM 4614 N N . ARG A 1 591 ? 14.463 -3.175 26.497 1.00 94.12 591 ARG A N 1
ATOM 4615 C CA . ARG A 1 591 ? 13.647 -4.388 26.391 1.00 94.12 591 ARG A CA 1
ATOM 4616 C C . ARG A 1 591 ? 12.608 -4.225 25.293 1.00 94.12 591 ARG A C 1
ATOM 4618 O O . ARG A 1 591 ? 11.885 -3.234 25.266 1.00 94.12 591 ARG A O 1
ATOM 4625 N N . THR A 1 592 ? 12.507 -5.239 24.445 1.00 95.56 592 THR A N 1
ATOM 4626 C CA . THR A 1 592 ? 11.543 -5.306 23.347 1.00 95.56 592 THR A CA 1
ATOM 4627 C C . THR A 1 592 ? 10.303 -6.099 23.758 1.00 95.56 592 THR A C 1
ATOM 4629 O O . THR A 1 592 ? 10.419 -7.192 24.315 1.00 95.56 592 THR A O 1
ATOM 4632 N N . GLN A 1 593 ? 9.117 -5.580 23.445 1.00 95.44 593 GLN A N 1
ATOM 4633 C CA . GLN A 1 593 ? 7.831 -6.259 23.596 1.00 95.44 593 GLN A CA 1
ATOM 4634 C C . GLN A 1 593 ? 7.043 -6.185 22.283 1.00 95.44 593 GLN A C 1
ATOM 4636 O O . GLN A 1 593 ? 6.644 -5.101 21.866 1.00 95.44 593 GLN A O 1
ATOM 4641 N N . ILE A 1 594 ? 6.737 -7.332 21.668 1.00 96.94 594 ILE A N 1
ATOM 4642 C CA . ILE A 1 594 ? 5.775 -7.394 20.555 1.00 96.94 594 ILE A CA 1
ATOM 4643 C C . ILE A 1 594 ? 4.398 -6.939 21.062 1.00 96.94 594 ILE A C 1
ATOM 4645 O O . ILE A 1 594 ? 3.906 -7.447 22.072 1.00 96.94 594 ILE A O 1
ATOM 4649 N N . LEU A 1 595 ? 3.779 -5.989 20.360 1.00 96.69 595 LEU A N 1
ATOM 4650 C CA . LEU A 1 595 ? 2.420 -5.509 20.626 1.00 96.69 595 LEU A CA 1
ATOM 4651 C C . LEU A 1 595 ? 1.409 -6.290 19.783 1.00 96.69 595 LEU A C 1
ATOM 4653 O O . LEU A 1 595 ? 0.517 -6.925 20.338 1.00 96.69 595 LEU A O 1
ATOM 4657 N N . SER A 1 596 ? 1.622 -6.316 18.465 1.00 96.62 596 SER A N 1
ATOM 4658 C CA . SER A 1 596 ? 0.798 -7.031 17.484 1.00 96.62 596 SER A CA 1
ATOM 4659 C C . SER A 1 596 ? 1.661 -7.626 16.381 1.00 96.62 596 SER A C 1
ATOM 4661 O O . SER A 1 596 ? 2.692 -7.057 16.026 1.00 96.62 596 SER A O 1
ATOM 4663 N N . SER A 1 597 ? 1.207 -8.738 15.810 1.00 95.75 597 SER A N 1
ATOM 4664 C CA . SER A 1 597 ? 1.805 -9.402 14.650 1.00 95.75 597 SER A CA 1
ATOM 4665 C C . SER A 1 597 ? 0.694 -9.939 13.752 1.00 95.75 597 SER A C 1
ATOM 4667 O O . SER A 1 597 ? -0.250 -10.554 14.250 1.00 95.75 597 SER A O 1
ATOM 4669 N N . VAL A 1 598 ? 0.809 -9.728 12.442 1.00 94.81 598 VAL A N 1
ATOM 4670 C CA . VAL A 1 598 ? 0.129 -10.550 11.432 1.00 94.81 598 VAL A CA 1
ATOM 4671 C C . VAL A 1 598 ? 1.183 -11.370 10.692 1.00 94.81 598 VAL A C 1
ATOM 4673 O O . VAL A 1 598 ? 2.132 -10.803 10.157 1.00 94.81 598 VAL A O 1
ATOM 4676 N N . ASP A 1 599 ? 1.044 -12.694 10.664 1.00 89.31 599 ASP A N 1
ATOM 4677 C CA . ASP A 1 599 ? 2.008 -13.629 10.055 1.00 89.31 599 ASP A CA 1
ATOM 4678 C C . ASP A 1 599 ? 1.572 -14.132 8.664 1.00 89.31 599 ASP A C 1
ATOM 4680 O O . ASP A 1 599 ? 2.386 -14.663 7.901 1.00 89.31 599 ASP A O 1
ATOM 4684 N N . HIS A 1 600 ? 0.293 -13.931 8.329 1.00 88.88 600 HIS A N 1
ATOM 4685 C CA . HIS A 1 600 ? -0.332 -14.296 7.057 1.00 88.88 600 HIS A CA 1
ATOM 4686 C C . HIS A 1 600 ? -1.246 -13.175 6.524 1.00 88.88 600 HIS A C 1
ATOM 4688 O O . HIS A 1 600 ? -2.417 -13.391 6.215 1.00 88.88 600 HIS A O 1
ATOM 4694 N N . PHE A 1 601 ? -0.703 -11.955 6.420 1.00 92.19 601 PHE A N 1
ATOM 4695 C CA . PHE A 1 601 ? -1.388 -10.775 5.875 1.00 92.19 601 PHE A CA 1
ATOM 4696 C C . PHE A 1 601 ? -2.054 -11.058 4.515 1.00 92.19 601 PHE A C 1
ATOM 4698 O O . PHE A 1 601 ? -1.548 -11.840 3.701 1.00 92.19 601 PHE A O 1
ATOM 4705 N N . ASP A 1 602 ? -3.167 -10.374 4.236 1.00 88.31 602 ASP A N 1
ATOM 4706 C CA . ASP A 1 602 ? -3.820 -10.384 2.930 1.00 88.31 602 ASP A CA 1
ATOM 4707 C C . ASP A 1 602 ? -4.284 -8.982 2.531 1.00 88.31 602 ASP A C 1
ATOM 4709 O O . ASP A 1 602 ? -5.079 -8.363 3.234 1.00 88.31 602 ASP A O 1
ATOM 4713 N N . PHE A 1 603 ? -3.817 -8.523 1.368 1.00 85.38 603 PHE A N 1
ATOM 4714 C CA . PHE A 1 603 ? -4.165 -7.239 0.749 1.00 85.38 603 PHE A CA 1
ATOM 4715 C C . PHE A 1 603 ? -5.681 -7.059 0.576 1.00 85.38 603 PHE A C 1
ATOM 4717 O O . PHE A 1 603 ? -6.195 -5.954 0.698 1.00 85.38 603 PHE A O 1
ATOM 4724 N N . ASN A 1 604 ? -6.410 -8.161 0.381 1.00 83.69 604 ASN A N 1
ATOM 4725 C CA . ASN A 1 604 ? -7.871 -8.167 0.283 1.00 83.69 604 ASN A CA 1
ATOM 4726 C C . ASN A 1 604 ? -8.586 -7.852 1.621 1.00 83.69 604 ASN A C 1
ATOM 4728 O O . ASN A 1 604 ? -9.814 -7.803 1.645 1.00 83.69 604 ASN A O 1
ATOM 4732 N N . TRP A 1 605 ? -7.858 -7.702 2.738 1.00 86.44 605 TRP A N 1
ATOM 4733 C CA . TRP A 1 605 ? -8.409 -7.643 4.098 1.00 86.44 605 TRP A CA 1
ATOM 4734 C C . TRP A 1 605 ? -7.619 -6.706 5.025 1.00 86.44 605 TRP A C 1
ATOM 4736 O O . TRP A 1 605 ? -6.856 -7.135 5.897 1.00 86.44 605 TRP A O 1
ATOM 4746 N N . HIS A 1 606 ? -7.876 -5.407 4.898 1.00 86.12 606 HIS A N 1
ATOM 4747 C CA . HIS A 1 606 ? -7.287 -4.352 5.727 1.00 86.12 606 HIS A CA 1
ATOM 4748 C C . HIS A 1 606 ? -7.989 -4.245 7.094 1.00 86.12 606 HIS A C 1
ATOM 4750 O O . HIS A 1 606 ? -8.672 -3.273 7.411 1.00 86.12 606 HIS A O 1
ATOM 4756 N N . ILE A 1 607 ? -7.845 -5.283 7.919 1.00 89.44 607 ILE A N 1
ATOM 4757 C CA . ILE A 1 607 ? -8.522 -5.413 9.217 1.00 89.44 607 ILE A CA 1
ATOM 4758 C C . ILE A 1 607 ? -7.926 -4.440 10.247 1.00 89.44 607 ILE A C 1
ATOM 4760 O O . ILE A 1 607 ? -6.734 -4.493 10.544 1.00 89.44 607 ILE A O 1
ATOM 4764 N N . ASN A 1 608 ? -8.774 -3.599 10.847 1.00 90.62 608 ASN A N 1
ATOM 4765 C CA . ASN A 1 608 ? -8.432 -2.818 12.039 1.00 90.62 608 ASN A CA 1
ATOM 4766 C C . ASN A 1 608 ? -8.621 -3.683 13.301 1.00 90.62 608 ASN A C 1
ATOM 4768 O O . ASN A 1 608 ? -9.746 -4.077 13.615 1.00 90.62 608 ASN A O 1
ATOM 4772 N N . TYR A 1 609 ? -7.544 -3.988 14.021 1.00 93.44 609 TYR A N 1
ATOM 4773 C CA . TYR A 1 609 ? -7.550 -4.785 15.249 1.00 93.44 609 TYR A CA 1
ATOM 4774 C C . TYR A 1 609 ? -7.664 -3.848 16.463 1.00 93.44 609 TYR A C 1
ATOM 4776 O O . TYR A 1 609 ? -6.719 -3.130 16.792 1.00 93.44 609 TYR A O 1
ATOM 4784 N N . VAL A 1 610 ? -8.822 -3.834 17.133 1.00 93.44 610 VAL A N 1
ATOM 4785 C CA . VAL A 1 610 ? -9.118 -2.901 18.240 1.00 93.44 610 VAL A CA 1
ATOM 4786 C C . VAL A 1 610 ? -8.871 -3.590 19.579 1.00 93.44 610 VAL A C 1
ATOM 4788 O O . VAL A 1 610 ? -9.589 -4.531 19.922 1.00 93.44 610 VAL A O 1
ATOM 4791 N N . TYR A 1 611 ? -7.864 -3.154 20.339 1.00 95.44 611 TYR A N 1
ATOM 4792 C CA . TYR A 1 611 ? -7.490 -3.801 21.603 1.00 95.44 611 TYR A CA 1
ATOM 4793 C C . TYR A 1 611 ? -8.623 -3.716 22.641 1.00 95.44 611 TYR A C 1
ATOM 4795 O O . TYR A 1 611 ? -9.362 -2.731 22.700 1.00 95.44 611 TYR A O 1
ATOM 4803 N N . ALA A 1 612 ? -8.745 -4.728 23.503 1.00 94.31 612 ALA A N 1
ATOM 4804 C CA . ALA A 1 612 ? -9.587 -4.640 24.697 1.00 94.31 612 ALA A CA 1
ATOM 4805 C C . ALA A 1 612 ? -9.061 -3.553 25.662 1.00 94.31 612 ALA A C 1
ATOM 4807 O O . ALA A 1 612 ? -7.855 -3.314 25.729 1.00 94.31 612 ALA A O 1
ATOM 4808 N N . ASP A 1 613 ? -9.936 -2.881 26.421 1.00 89.75 613 ASP A N 1
ATOM 4809 C CA . ASP A 1 613 ? -9.550 -1.721 27.254 1.00 89.75 613 ASP A CA 1
ATOM 4810 C C . ASP A 1 613 ? -8.558 -2.081 28.382 1.00 89.75 613 ASP A C 1
ATOM 4812 O O . ASP A 1 613 ? -7.754 -1.261 28.835 1.00 89.75 613 ASP A O 1
ATOM 4816 N N . ASP A 1 614 ? -8.568 -3.336 28.825 1.00 90.19 614 ASP A N 1
ATOM 4817 C CA . ASP A 1 614 ? -7.625 -3.911 29.783 1.00 90.19 614 ASP A CA 1
ATOM 4818 C C . ASP A 1 614 ? -6.341 -4.467 29.138 1.00 90.19 614 ASP A C 1
ATOM 4820 O O . ASP A 1 614 ? -5.372 -4.694 29.860 1.00 90.19 614 ASP A O 1
ATOM 4824 N N . ALA A 1 615 ? -6.288 -4.590 27.808 1.00 93.88 615 ALA A N 1
ATOM 4825 C CA . ALA A 1 615 ? -5.138 -5.088 27.048 1.00 93.88 615 ALA A CA 1
ATOM 4826 C C . ALA A 1 615 ? -4.390 -4.005 26.242 1.00 93.88 615 ALA A C 1
ATOM 4828 O O . ALA A 1 615 ? -3.198 -4.160 25.985 1.00 93.88 615 ALA A O 1
ATOM 4829 N N . ALA A 1 616 ? -5.059 -2.905 25.875 1.00 95.56 616 ALA A N 1
ATOM 4830 C CA . ALA A 1 616 ? -4.514 -1.780 25.107 1.00 95.56 616 ALA A CA 1
ATOM 4831 C C . ALA A 1 616 ? -3.153 -1.299 25.664 1.00 95.56 616 ALA A C 1
ATOM 4833 O O . ALA A 1 616 ? -3.114 -0.915 26.843 1.00 95.56 616 ALA A O 1
ATOM 4834 N N . PRO A 1 617 ? -2.047 -1.319 24.884 1.00 96.50 617 PRO A N 1
ATOM 4835 C CA . PRO A 1 617 ? -0.713 -0.945 25.356 1.00 96.50 617 PRO A CA 1
ATOM 4836 C C . PRO A 1 617 ? -0.676 0.403 26.077 1.00 96.50 617 PRO A C 1
ATOM 4838 O O . PRO A 1 617 ? -1.249 1.376 25.594 1.00 96.50 617 PRO A O 1
ATOM 4841 N N . LEU A 1 618 ? 0.042 0.460 27.201 1.00 96.94 618 LEU A N 1
ATOM 4842 C CA . LEU A 1 618 ? 0.412 1.693 27.899 1.00 96.94 618 LEU A CA 1
ATOM 4843 C C . LEU A 1 618 ? 1.933 1.823 27.808 1.00 96.94 618 LEU A C 1
ATOM 4845 O O . LEU A 1 618 ? 2.650 0.997 28.368 1.00 96.94 618 LEU A O 1
ATOM 4849 N N . LEU A 1 619 ? 2.412 2.826 27.073 1.00 97.25 619 LEU A N 1
ATOM 4850 C CA . LEU A 1 619 ? 3.822 3.003 26.726 1.00 97.25 619 LEU A CA 1
ATOM 4851 C C . LEU A 1 619 ? 4.338 4.365 27.229 1.00 97.25 619 LEU A C 1
ATOM 4853 O O . LEU A 1 619 ? 3.652 5.372 27.022 1.00 97.25 619 LEU A O 1
ATOM 4857 N N . PRO A 1 620 ? 5.511 4.429 27.885 1.00 97.12 620 PRO A N 1
ATOM 4858 C CA . PRO A 1 620 ? 6.073 5.683 28.377 1.00 97.12 620 PRO A CA 1
ATOM 4859 C C . PRO A 1 620 ? 6.618 6.571 27.245 1.00 97.12 620 PRO A C 1
ATOM 4861 O O . PRO A 1 620 ? 6.898 6.128 26.130 1.00 97.12 620 PRO A O 1
ATOM 4864 N N . ALA A 1 621 ? 6.804 7.856 27.546 1.00 97.31 621 ALA A N 1
ATOM 4865 C CA . ALA A 1 621 ? 7.477 8.791 26.655 1.00 97.31 621 ALA A CA 1
ATOM 4866 C C . ALA A 1 621 ? 8.892 8.303 26.293 1.00 97.31 621 ALA A C 1
ATOM 4868 O O . ALA A 1 621 ? 9.646 7.816 27.133 1.00 97.31 621 ALA A O 1
ATOM 4869 N N . GLY A 1 622 ? 9.270 8.472 25.029 1.00 96.81 622 GLY A N 1
ATOM 4870 C CA . GLY A 1 622 ? 10.557 8.055 24.485 1.00 96.81 622 GLY A CA 1
ATOM 4871 C C . GLY A 1 622 ? 10.585 6.641 23.903 1.00 96.81 622 GLY A C 1
ATOM 4872 O O . GLY A 1 622 ? 11.519 6.368 23.152 1.00 96.81 622 GLY A O 1
ATOM 4873 N N . THR A 1 623 ? 9.592 5.783 24.182 1.00 98.19 623 THR A N 1
ATOM 4874 C CA . THR A 1 623 ? 9.483 4.433 23.601 1.00 98.19 623 THR A CA 1
ATOM 4875 C C . THR A 1 623 ? 9.586 4.471 22.079 1.00 98.19 623 THR A C 1
ATOM 4877 O O . THR A 1 623 ? 8.892 5.245 21.413 1.00 98.19 623 THR A O 1
ATOM 4880 N N . MET A 1 624 ? 10.437 3.601 21.533 1.00 97.56 624 MET A N 1
ATOM 4881 C CA . MET A 1 624 ? 10.544 3.390 20.093 1.00 97.56 624 MET A CA 1
ATOM 4882 C C . MET A 1 624 ? 9.565 2.294 19.685 1.00 97.56 624 MET A C 1
ATOM 4884 O O . MET A 1 624 ? 9.694 1.152 20.118 1.00 97.56 624 MET A O 1
ATOM 4888 N N . LEU A 1 625 ? 8.594 2.637 18.847 1.00 97.50 625 LEU A N 1
ATOM 4889 C CA . LEU A 1 625 ? 7.818 1.660 18.096 1.00 97.50 625 LEU A CA 1
ATOM 4890 C C . LEU A 1 625 ? 8.651 1.235 16.887 1.00 97.50 625 LEU A C 1
ATOM 4892 O O . LEU A 1 625 ? 9.056 2.078 16.085 1.00 97.50 625 LEU A O 1
ATOM 4896 N N . HIS A 1 626 ? 8.913 -0.060 16.787 1.00 95.88 626 HIS A N 1
ATOM 4897 C CA . HIS A 1 626 ? 9.645 -0.697 15.704 1.00 95.88 626 HIS A CA 1
ATOM 4898 C C . HIS A 1 626 ? 8.658 -1.527 14.882 1.00 95.88 626 HIS A C 1
ATOM 4900 O O . HIS A 1 626 ? 7.886 -2.329 15.412 1.00 95.88 626 HIS A O 1
ATOM 4906 N N . LEU A 1 627 ? 8.645 -1.254 13.585 1.00 95.44 627 LEU A N 1
ATOM 4907 C CA . LEU A 1 627 ? 7.767 -1.836 12.588 1.00 95.44 627 LEU A CA 1
ATOM 4908 C C . LEU A 1 627 ? 8.582 -2.821 11.757 1.00 95.44 627 LEU A C 1
ATOM 4910 O O . LEU A 1 627 ? 9.602 -2.425 11.206 1.00 95.44 627 LEU A O 1
ATOM 4914 N N . ILE A 1 628 ? 8.131 -4.067 11.655 1.00 94.88 628 ILE A N 1
ATOM 4915 C CA . ILE A 1 628 ? 8.839 -5.140 10.950 1.00 94.88 628 ILE A CA 1
ATOM 4916 C C . ILE A 1 628 ? 7.899 -5.700 9.885 1.00 94.88 628 ILE A C 1
ATOM 4918 O O . ILE A 1 628 ? 6.965 -6.432 10.211 1.00 94.88 628 ILE A O 1
ATOM 4922 N N . GLY A 1 629 ? 8.124 -5.343 8.624 1.00 94.69 629 GLY A N 1
ATOM 4923 C CA . GLY A 1 629 ? 7.395 -5.879 7.475 1.00 94.69 629 GLY A CA 1
ATOM 4924 C C . GLY A 1 629 ? 8.122 -7.058 6.841 1.00 94.69 629 GLY A C 1
ATOM 4925 O O . GLY A 1 629 ? 9.348 -7.049 6.739 1.00 94.69 629 GLY A O 1
ATOM 4926 N N . ILE A 1 630 ? 7.362 -8.055 6.388 1.00 95.12 630 ILE A N 1
ATOM 4927 C CA . ILE A 1 630 ? 7.845 -9.199 5.613 1.00 95.12 630 ILE A CA 1
ATOM 4928 C C . ILE A 1 630 ? 7.131 -9.225 4.260 1.00 95.12 630 ILE A C 1
ATOM 4930 O O . ILE A 1 630 ? 5.904 -9.360 4.203 1.00 95.12 630 ILE A O 1
ATOM 4934 N N . HIS A 1 631 ? 7.907 -9.162 3.177 1.00 94.88 631 HIS A N 1
ATOM 4935 C CA . HIS A 1 631 ? 7.426 -9.229 1.795 1.00 94.88 631 HIS A CA 1
ATOM 4936 C C . HIS A 1 631 ? 7.882 -10.524 1.118 1.00 94.88 631 HIS A C 1
ATOM 4938 O O . HIS A 1 631 ? 9.039 -10.920 1.231 1.00 94.88 631 HIS A O 1
ATOM 4944 N N . ASP A 1 632 ? 6.980 -11.178 0.391 1.00 94.81 632 ASP A N 1
ATOM 4945 C CA . ASP A 1 632 ? 7.201 -12.444 -0.310 1.00 94.81 632 ASP A CA 1
ATOM 4946 C C . ASP A 1 632 ? 7.015 -12.251 -1.823 1.00 94.81 632 ASP A C 1
ATOM 4948 O O . ASP A 1 632 ? 5.894 -12.241 -2.345 1.00 94.81 632 ASP A O 1
ATOM 4952 N N . ASN A 1 633 ? 8.138 -12.084 -2.527 1.00 94.88 633 ASN A N 1
ATOM 4953 C CA . ASN A 1 633 ? 8.199 -11.971 -3.985 1.00 94.88 633 ASN A CA 1
ATOM 4954 C C . ASN A 1 633 ? 8.539 -13.315 -4.654 1.00 94.88 633 ASN A C 1
ATOM 4956 O O . ASN A 1 633 ? 9.024 -13.361 -5.783 1.00 94.88 633 ASN A O 1
ATOM 4960 N N . THR A 1 634 ? 8.305 -14.435 -3.968 1.00 94.06 634 THR A N 1
ATOM 4961 C CA . THR A 1 634 ? 8.517 -15.766 -4.541 1.00 94.06 634 THR A CA 1
ATOM 4962 C C . THR A 1 634 ? 7.326 -16.199 -5.397 1.00 94.06 634 THR A C 1
ATOM 4964 O O . THR A 1 634 ? 6.218 -15.670 -5.292 1.00 94.06 634 THR A O 1
ATOM 4967 N N . SER A 1 635 ? 7.529 -17.240 -6.206 1.00 91.56 635 SER A N 1
ATOM 4968 C CA . SER A 1 635 ? 6.445 -17.944 -6.907 1.00 91.56 635 SER A CA 1
ATOM 4969 C C . SER A 1 635 ? 5.538 -18.784 -5.986 1.00 91.56 635 SER A C 1
ATOM 4971 O O . SER A 1 635 ? 4.558 -19.357 -6.464 1.00 91.56 635 SER A O 1
ATOM 4973 N N . ALA A 1 636 ? 5.821 -18.861 -4.677 1.00 89.62 636 ALA A N 1
ATOM 4974 C CA . ALA A 1 636 ? 4.921 -19.477 -3.700 1.00 89.62 636 ALA A CA 1
ATOM 4975 C C . ALA A 1 636 ? 3.785 -18.526 -3.274 1.00 89.62 636 ALA A C 1
ATOM 4977 O O . ALA A 1 636 ? 2.682 -18.992 -2.969 1.00 89.62 636 ALA A O 1
ATOM 4978 N N . ASN A 1 637 ? 4.017 -17.207 -3.304 1.00 91.75 637 ASN A N 1
ATOM 4979 C CA . ASN A 1 637 ? 2.974 -16.212 -3.083 1.00 91.75 637 ASN A CA 1
ATOM 4980 C C . ASN A 1 637 ? 2.006 -16.179 -4.281 1.00 91.75 637 ASN A C 1
ATOM 4982 O O . ASN A 1 637 ? 2.285 -15.593 -5.324 1.00 91.75 637 ASN A O 1
ATOM 4986 N N . ARG A 1 638 ? 0.820 -16.773 -4.110 1.00 85.88 638 ARG A N 1
ATOM 4987 C CA . ARG A 1 638 ? -0.218 -16.864 -5.155 1.00 85.88 638 ARG A CA 1
ATOM 4988 C C . ARG A 1 638 ? -0.843 -15.524 -5.558 1.00 85.88 638 ARG A C 1
ATOM 4990 O O . ARG A 1 638 ? -1.555 -15.493 -6.557 1.00 85.88 638 ARG A O 1
ATOM 4997 N N . ARG A 1 639 ? -0.622 -14.451 -4.790 1.00 84.75 639 ARG A N 1
ATOM 4998 C CA . ARG A 1 639 ? -1.078 -13.088 -5.114 1.00 84.75 639 ARG A CA 1
ATOM 4999 C C . ARG A 1 639 ? -0.076 -12.328 -5.982 1.00 84.75 639 ARG A C 1
ATOM 5001 O O . ARG A 1 639 ? -0.439 -11.313 -6.559 1.00 84.75 639 ARG A O 1
ATOM 5008 N N . ASN A 1 640 ? 1.165 -12.805 -6.075 1.00 90.50 640 ASN A N 1
ATOM 5009 C CA . ASN A 1 640 ? 2.234 -12.134 -6.800 1.00 90.50 640 ASN A CA 1
ATOM 5010 C C . ASN A 1 640 ? 1.984 -12.176 -8.327 1.00 90.50 640 ASN A C 1
ATOM 5012 O O . ASN A 1 640 ? 1.939 -13.272 -8.895 1.00 90.50 640 ASN A O 1
ATOM 5016 N N . PRO A 1 641 ? 1.821 -11.025 -9.013 1.00 88.06 641 PRO A N 1
ATOM 5017 C CA . PRO A 1 641 ? 1.511 -10.995 -10.445 1.00 88.06 641 PRO A CA 1
ATOM 5018 C C . PRO A 1 641 ? 2.718 -11.332 -11.340 1.00 88.06 641 PRO A C 1
ATOM 5020 O O . PRO A 1 641 ? 2.518 -11.844 -12.447 1.00 88.06 641 PRO A O 1
ATOM 5023 N N . ASP A 1 642 ? 3.943 -11.066 -10.866 1.00 90.62 642 ASP A N 1
ATOM 5024 C CA . ASP A 1 642 ? 5.212 -11.495 -11.468 1.00 90.62 642 ASP A CA 1
ATOM 5025 C C . ASP A 1 642 ? 6.319 -11.571 -10.382 1.00 90.62 642 ASP A C 1
ATOM 5027 O O . ASP A 1 642 ? 6.725 -10.522 -9.869 1.00 90.62 642 ASP A O 1
ATOM 5031 N N . PRO A 1 643 ? 6.819 -12.776 -10.025 1.00 92.69 643 PRO A N 1
ATOM 5032 C CA . PRO A 1 643 ? 7.927 -12.963 -9.083 1.00 92.69 643 PRO A CA 1
ATOM 5033 C C . PRO A 1 643 ? 9.318 -12.718 -9.691 1.00 92.69 643 PRO A C 1
ATOM 5035 O O . PRO A 1 643 ? 10.308 -12.717 -8.960 1.00 92.69 643 PRO A O 1
ATOM 5038 N N . ALA A 1 644 ? 9.426 -12.547 -11.014 1.00 90.31 644 ALA A N 1
ATOM 5039 C CA . ALA A 1 644 ? 10.677 -12.170 -11.673 1.00 90.31 644 ALA A CA 1
ATOM 5040 C C . ALA A 1 644 ? 10.929 -10.649 -11.614 1.00 90.31 644 ALA A C 1
ATOM 5042 O O . ALA A 1 644 ? 12.070 -10.204 -11.701 1.00 90.31 644 ALA A O 1
ATOM 5043 N N . MET A 1 645 ? 9.881 -9.851 -11.399 1.00 90.88 645 MET A N 1
ATOM 5044 C CA . MET A 1 645 ? 9.967 -8.398 -11.273 1.00 90.88 645 MET A CA 1
ATOM 5045 C C . MET A 1 645 ? 10.602 -7.969 -9.937 1.00 90.88 645 MET A C 1
ATOM 5047 O O . MET A 1 645 ? 10.210 -8.450 -8.873 1.00 90.88 645 MET A O 1
ATOM 5051 N N . TRP A 1 646 ? 11.536 -7.010 -9.980 1.00 93.00 646 TRP A N 1
ATOM 5052 C CA . TRP A 1 646 ? 11.949 -6.247 -8.794 1.00 93.00 646 TRP A CA 1
ATOM 5053 C C . TRP A 1 646 ? 10.850 -5.256 -8.402 1.00 93.00 646 TRP A C 1
ATOM 5055 O O . TRP A 1 646 ? 10.312 -4.575 -9.273 1.00 93.00 646 TRP A O 1
ATOM 5065 N N . VAL A 1 647 ? 10.553 -5.132 -7.107 1.00 90.56 647 VAL A N 1
ATOM 5066 C CA . VAL A 1 647 ? 9.534 -4.206 -6.588 1.00 90.56 647 VAL A CA 1
ATOM 5067 C C . VAL A 1 647 ? 10.076 -3.382 -5.421 1.00 90.56 647 VAL A C 1
ATOM 5069 O O . VAL A 1 647 ? 11.017 -3.780 -4.743 1.00 90.56 647 VAL A O 1
ATOM 5072 N N . GLY A 1 648 ? 9.475 -2.218 -5.194 1.00 86.94 648 GLY A N 1
ATOM 5073 C CA . GLY A 1 648 ? 9.709 -1.372 -4.030 1.00 86.94 648 GLY A CA 1
ATOM 5074 C C . GLY A 1 648 ? 8.508 -0.464 -3.789 1.00 86.94 648 GLY A C 1
ATOM 5075 O O . GLY A 1 648 ? 7.403 -0.792 -4.226 1.00 86.94 648 GLY A O 1
ATOM 5076 N N . PHE A 1 649 ? 8.722 0.677 -3.130 1.00 83.88 649 PHE A N 1
ATOM 5077 C CA . PHE A 1 649 ? 7.631 1.600 -2.810 1.00 83.88 649 PHE A CA 1
ATOM 5078 C C . PHE A 1 649 ? 6.863 2.094 -4.054 1.00 83.88 649 PHE A C 1
ATOM 5080 O O . PHE A 1 649 ? 7.461 2.554 -5.033 1.00 83.88 649 PHE A O 1
ATOM 5087 N N . GLY A 1 650 ? 5.533 2.047 -3.972 1.00 77.19 650 GLY A N 1
ATOM 5088 C CA . GLY A 1 650 ? 4.600 2.640 -4.929 1.00 77.19 650 GLY A CA 1
ATOM 5089 C C . GLY A 1 650 ? 3.149 2.454 -4.481 1.00 77.19 650 GLY A C 1
ATOM 5090 O O . GLY A 1 650 ? 2.869 1.684 -3.565 1.00 77.19 650 GLY A O 1
ATOM 5091 N N . GLU A 1 651 ? 2.221 3.186 -5.096 1.00 73.62 651 GLU A N 1
ATOM 5092 C CA . GLU A 1 651 ? 0.818 3.223 -4.653 1.00 73.62 651 GLU A CA 1
ATOM 5093 C C . GLU A 1 651 ? -0.052 2.134 -5.287 1.00 73.62 651 GLU A C 1
ATOM 5095 O O . GLU A 1 651 ? -1.062 1.748 -4.707 1.00 73.62 651 GLU A O 1
ATOM 5100 N N . ARG A 1 652 ? 0.358 1.571 -6.429 1.00 77.44 652 ARG A N 1
ATOM 5101 C CA . ARG A 1 652 ? -0.432 0.565 -7.147 1.00 77.44 652 ARG A CA 1
ATOM 5102 C C . ARG A 1 652 ? -0.415 -0.773 -6.418 1.00 77.44 652 ARG A C 1
ATOM 5104 O O . ARG A 1 652 ? 0.606 -1.165 -5.856 1.00 77.44 652 ARG A O 1
ATOM 5111 N N . SER A 1 653 ? -1.481 -1.555 -6.580 1.00 79.38 653 SER A N 1
ATOM 5112 C CA . SER A 1 653 ? -1.603 -2.933 -6.073 1.00 79.38 653 SER A CA 1
ATOM 5113 C C . SER A 1 653 ? -0.426 -3.849 -6.466 1.00 79.38 653 SER A C 1
ATOM 5115 O O . SER A 1 653 ? -0.117 -4.802 -5.752 1.00 79.38 653 SER A O 1
ATOM 5117 N N . VAL A 1 654 ? 0.236 -3.556 -7.595 1.00 84.00 654 VAL A N 1
ATOM 5118 C CA . VAL A 1 654 ? 1.401 -4.292 -8.124 1.00 84.00 654 VAL A CA 1
ATOM 5119 C C . VAL A 1 654 ? 2.766 -3.796 -7.637 1.00 84.00 654 VAL A C 1
ATOM 5121 O O . VAL A 1 654 ? 3.738 -4.547 -7.764 1.00 84.00 654 VAL A O 1
ATOM 5124 N N . ASP A 1 655 ? 2.840 -2.579 -7.092 1.00 85.06 655 ASP A N 1
ATOM 5125 C CA . ASP A 1 655 ? 3.972 -2.104 -6.288 1.00 85.06 655 ASP A CA 1
ATOM 5126 C C . ASP A 1 655 ? 3.828 -2.666 -4.852 1.00 85.06 655 ASP A C 1
ATOM 5128 O O . ASP A 1 655 ? 3.057 -3.605 -4.636 1.00 85.06 655 ASP A O 1
ATOM 5132 N N . ASP A 1 656 ? 4.535 -2.136 -3.847 1.00 87.88 656 ASP A N 1
ATOM 5133 C CA . ASP A 1 656 ? 4.228 -2.466 -2.447 1.00 87.88 656 ASP A CA 1
ATOM 5134 C C . ASP A 1 656 ? 4.503 -1.316 -1.456 1.00 87.88 656 ASP A C 1
ATOM 5136 O O . ASP A 1 656 ? 5.102 -0.297 -1.800 1.00 87.88 656 ASP A O 1
ATOM 5140 N N . MET A 1 657 ? 4.063 -1.485 -0.207 1.00 87.75 657 MET A N 1
ATOM 5141 C CA . MET A 1 657 ? 4.296 -0.574 0.916 1.00 87.75 657 MET A CA 1
ATOM 5142 C C . MET A 1 657 ? 4.612 -1.348 2.203 1.00 87.75 657 MET A C 1
ATOM 5144 O O . MET A 1 657 ? 4.251 -2.514 2.361 1.00 87.75 657 MET A O 1
ATOM 5148 N N . LEU A 1 658 ? 5.222 -0.665 3.174 1.00 89.94 658 LEU A N 1
ATOM 5149 C CA . LEU A 1 658 ? 5.203 -1.071 4.578 1.00 89.94 658 LEU A CA 1
ATOM 5150 C C . LEU A 1 658 ? 4.585 0.051 5.413 1.00 89.94 658 LEU A C 1
ATOM 5152 O O . LEU A 1 658 ? 5.200 1.100 5.606 1.00 89.94 658 LEU A O 1
ATOM 5156 N N . GLN A 1 659 ? 3.369 -0.168 5.915 1.00 90.12 659 GLN A N 1
ATOM 5157 C CA . GLN A 1 659 ? 2.659 0.809 6.728 1.00 90.12 659 GLN A CA 1
ATOM 5158 C C . GLN A 1 659 ? 1.824 0.155 7.832 1.00 90.12 659 GLN A C 1
ATOM 5160 O O . GLN A 1 659 ? 1.238 -0.910 7.666 1.00 90.12 659 GLN A O 1
ATOM 5165 N N . VAL A 1 660 ? 1.708 0.847 8.961 1.00 92.75 660 VAL A N 1
ATOM 5166 C CA . VAL A 1 660 ? 0.677 0.592 9.970 1.00 92.75 660 VAL A CA 1
ATOM 5167 C C . VAL A 1 660 ? -0.040 1.892 10.302 1.00 92.75 660 VAL A C 1
ATOM 5169 O O . VAL A 1 660 ? 0.559 2.973 10.261 1.00 92.75 660 VAL A O 1
ATOM 5172 N N . TRP A 1 661 ? -1.312 1.793 10.671 1.00 90.50 661 TRP A N 1
ATOM 5173 C CA . TRP A 1 661 ? -2.016 2.861 11.371 1.00 90.50 661 TRP A CA 1
ATOM 5174 C C . TRP A 1 661 ? -2.272 2.439 12.811 1.00 90.50 661 TRP A C 1
ATOM 5176 O O . TRP A 1 661 ? -2.772 1.344 13.077 1.00 90.50 661 TRP A O 1
ATOM 5186 N N . LEU A 1 662 ? -1.921 3.321 13.740 1.00 93.62 662 LEU A N 1
ATOM 5187 C CA . LEU A 1 662 ? -2.197 3.163 15.160 1.00 93.62 662 LEU A CA 1
ATOM 5188 C C . LEU A 1 662 ? -3.160 4.260 15.602 1.00 93.62 662 LEU A C 1
ATOM 5190 O O . LEU A 1 662 ? -2.927 5.436 15.325 1.00 93.62 662 LEU A O 1
ATOM 5194 N N . ASN A 1 663 ? -4.211 3.901 16.336 1.00 92.75 663 ASN A N 1
ATOM 5195 C CA . ASN A 1 663 ? -4.992 4.893 17.074 1.00 92.75 663 ASN A CA 1
ATOM 5196 C C . ASN A 1 663 ? -4.283 5.147 18.411 1.00 92.75 663 ASN A C 1
ATOM 5198 O O . ASN A 1 663 ? -4.216 4.259 19.256 1.00 92.75 663 ASN A O 1
ATOM 5202 N N . ILE A 1 664 ? -3.713 6.342 18.574 1.00 94.81 664 ILE A N 1
ATOM 5203 C CA . ILE A 1 664 ? -2.871 6.732 19.711 1.00 94.81 664 ILE A CA 1
ATOM 5204 C C . ILE A 1 664 ? -3.596 7.787 20.550 1.00 94.81 664 ILE A C 1
ATOM 5206 O O . ILE A 1 664 ? -4.007 8.827 20.033 1.00 94.81 664 ILE A O 1
ATOM 5210 N N . VAL A 1 665 ? -3.700 7.554 21.856 1.00 95.62 665 VAL A N 1
ATOM 5211 C CA . VAL A 1 665 ? -4.128 8.546 22.850 1.00 95.62 665 VAL A CA 1
ATOM 5212 C C . VAL A 1 665 ? -2.905 8.981 23.650 1.00 95.62 665 VAL A C 1
ATOM 5214 O O . VAL A 1 665 ? -2.322 8.179 24.377 1.00 95.62 665 VAL A O 1
ATOM 5217 N N . TYR A 1 666 ? -2.515 10.252 23.541 1.00 96.25 666 TYR A N 1
ATOM 5218 C CA . TYR A 1 666 ? -1.415 10.806 24.335 1.00 96.25 666 TYR A CA 1
ATOM 5219 C C . TYR A 1 666 ? -1.895 11.247 25.721 1.00 96.25 666 TYR A C 1
ATOM 5221 O O . TYR A 1 666 ? -2.867 11.991 25.847 1.00 96.25 666 TYR A O 1
ATOM 5229 N N . LEU A 1 667 ? -1.172 10.815 26.750 1.00 96.38 667 LEU A N 1
ATOM 5230 C CA . LEU A 1 667 ? -1.481 11.019 28.165 1.00 96.38 667 LEU A CA 1
ATOM 5231 C C . LEU A 1 667 ? -0.516 12.036 28.796 1.00 96.38 667 LEU A C 1
ATOM 5233 O O . LEU A 1 667 ? 0.523 12.378 28.219 1.00 96.38 667 LEU A O 1
ATOM 5237 N N . ASP A 1 668 ? -0.875 12.575 29.956 1.00 95.62 668 ASP A N 1
ATOM 5238 C CA . ASP A 1 668 ? 0.076 13.202 30.884 1.00 95.62 668 ASP A CA 1
ATOM 5239 C C . ASP A 1 668 ? 0.685 12.147 31.833 1.00 95.62 668 ASP A C 1
ATOM 5241 O O . ASP A 1 668 ? 0.348 10.961 31.762 1.00 95.62 668 ASP A O 1
ATOM 5245 N N . ASP A 1 669 ? 1.628 12.551 32.687 1.00 96.25 669 ASP A N 1
ATOM 5246 C CA . ASP A 1 669 ? 2.323 11.635 33.597 1.00 96.25 669 ASP A CA 1
ATOM 5247 C C . ASP A 1 669 ? 1.421 11.095 34.712 1.00 96.25 669 ASP A C 1
ATOM 5249 O O . ASP A 1 669 ? 1.466 9.901 35.008 1.00 96.25 669 ASP A O 1
ATOM 5253 N N . ALA A 1 670 ? 0.571 11.935 35.309 1.00 96.19 670 ALA A N 1
ATOM 5254 C CA . ALA A 1 670 ? -0.304 11.517 36.403 1.00 96.19 670 ALA A CA 1
ATOM 5255 C C . ALA A 1 670 ? -1.354 10.511 35.911 1.00 96.19 670 ALA A C 1
ATOM 5257 O O . ALA A 1 670 ? -1.588 9.481 36.545 1.00 96.19 670 ALA A O 1
ATOM 5258 N N . GLU A 1 671 ? -1.937 10.772 34.743 1.00 95.38 671 GLU A N 1
ATOM 5259 C CA . GLU A 1 671 ? -2.915 9.898 34.110 1.00 95.38 671 GLU A CA 1
ATOM 5260 C C . GLU A 1 671 ? -2.307 8.578 33.619 1.00 95.38 671 GLU A C 1
ATOM 5262 O O . GLU A 1 671 ? -2.927 7.521 33.765 1.00 95.38 671 GLU A O 1
ATOM 5267 N N . PHE A 1 672 ? -1.087 8.616 33.075 1.00 96.81 672 PHE A N 1
ATOM 5268 C CA . PHE A 1 672 ? -0.359 7.409 32.689 1.00 96.81 672 PHE A CA 1
ATOM 5269 C C . PHE A 1 672 ? -0.078 6.513 33.899 1.00 96.81 672 PHE A C 1
ATOM 5271 O O . PHE A 1 672 ? -0.412 5.328 33.867 1.00 96.81 672 PHE A O 1
ATOM 5278 N N . GLN A 1 673 ? 0.461 7.072 34.990 1.00 96.75 673 GLN A N 1
ATOM 5279 C CA . GLN A 1 673 ? 0.729 6.298 36.206 1.00 96.75 673 GLN A CA 1
ATOM 5280 C C . GLN A 1 673 ? -0.567 5.757 36.829 1.00 96.75 673 GLN A C 1
ATOM 5282 O O . GLN A 1 673 ? -0.607 4.589 37.208 1.00 96.75 673 GLN A O 1
ATOM 5287 N N . ARG A 1 674 ? -1.659 6.539 36.848 1.00 95.56 674 ARG A N 1
ATOM 5288 C CA . ARG A 1 674 ? -2.983 6.069 37.303 1.00 95.56 674 ARG A CA 1
ATOM 5289 C C . ARG A 1 674 ? -3.436 4.819 36.541 1.00 95.56 674 ARG A C 1
ATOM 5291 O O . ARG A 1 674 ? -3.804 3.827 37.163 1.00 95.56 674 ARG A O 1
ATOM 5298 N N . LEU A 1 675 ? -3.374 4.843 35.207 1.00 93.88 675 LEU A N 1
ATOM 5299 C CA . LEU A 1 675 ? -3.770 3.709 34.361 1.00 93.88 675 LEU A CA 1
ATOM 5300 C C . LEU A 1 675 ? -2.839 2.492 34.516 1.00 93.88 675 LEU A C 1
ATOM 5302 O O . LEU A 1 675 ? -3.303 1.352 34.445 1.00 93.88 675 LEU A O 1
ATOM 5306 N N . VAL A 1 676 ? -1.543 2.716 34.755 1.00 94.62 676 VAL A N 1
ATOM 5307 C CA . VAL A 1 676 ? -0.567 1.651 35.036 1.00 94.62 676 VAL A CA 1
ATOM 5308 C C . VAL A 1 676 ? -0.850 0.978 36.384 1.00 94.62 676 VAL A C 1
ATOM 5310 O O . VAL A 1 676 ? -0.917 -0.252 36.437 1.00 94.62 676 VAL A O 1
ATOM 5313 N N . GLU A 1 677 ? -1.073 1.740 37.458 1.00 94.44 677 GLU A N 1
ATOM 5314 C CA . GLU A 1 677 ? -1.400 1.174 38.776 1.00 94.44 677 GLU A CA 1
ATOM 5315 C C . GLU A 1 677 ? -2.778 0.497 38.795 1.00 94.44 677 GLU A C 1
ATOM 5317 O O . GLU A 1 677 ? -2.912 -0.598 39.338 1.00 94.44 677 GLU A O 1
ATOM 5322 N N . GLU A 1 678 ? -3.790 1.054 38.121 1.00 92.75 678 GLU A N 1
ATOM 5323 C CA . GLU A 1 678 ? -5.102 0.404 37.976 1.00 92.75 678 GLU A CA 1
ATOM 5324 C C . GLU A 1 678 ? -5.023 -0.939 37.240 1.00 92.75 678 GLU A C 1
ATOM 5326 O O . GLU A 1 678 ? -5.776 -1.863 37.561 1.00 92.75 678 GLU A O 1
ATOM 5331 N N . ARG A 1 679 ? -4.101 -1.088 36.280 1.00 89.44 679 ARG A N 1
ATOM 5332 C CA . ARG A 1 679 ? -3.876 -2.370 35.597 1.00 89.44 679 ARG A CA 1
ATOM 5333 C C . ARG A 1 679 ? -3.057 -3.353 36.442 1.00 89.44 679 ARG A C 1
ATOM 5335 O O . ARG A 1 679 ? -3.327 -4.546 36.361 1.00 89.44 679 ARG A O 1
ATOM 5342 N N . LYS A 1 680 ? -2.133 -2.884 37.292 1.00 88.19 680 LYS A N 1
ATOM 5343 C CA . LYS A 1 680 ? -1.433 -3.721 38.295 1.00 88.19 680 LYS A CA 1
ATOM 5344 C C . LYS A 1 680 ? -2.361 -4.202 39.417 1.00 88.19 680 LYS A C 1
ATOM 5346 O O . LYS A 1 680 ? -2.177 -5.304 39.924 1.00 88.19 680 LYS A O 1
ATOM 5351 N N . ALA A 1 681 ? -3.335 -3.383 39.815 1.00 85.94 681 ALA A N 1
ATOM 5352 C CA . ALA A 1 681 ? -4.255 -3.672 40.916 1.00 85.94 681 ALA A CA 1
ATOM 5353 C C . ALA A 1 681 ? -5.371 -4.669 40.551 1.00 85.94 681 ALA A C 1
ATOM 5355 O O . ALA A 1 681 ? -5.986 -5.258 41.442 1.00 85.94 681 ALA A O 1
ATOM 5356 N N . LYS A 1 682 ? -5.646 -4.879 39.257 1.00 79.75 682 LYS A N 1
ATOM 5357 C CA . LYS A 1 682 ? -6.586 -5.908 38.793 1.00 79.75 682 LYS A CA 1
ATOM 5358 C C . LYS A 1 682 ? -5.956 -7.304 38.921 1.00 79.75 682 LYS A C 1
ATOM 5360 O O . LYS A 1 682 ? -4.897 -7.535 38.339 1.00 79.75 682 LYS A O 1
ATOM 5365 N N . PRO A 1 683 ? -6.612 -8.269 39.595 1.00 57.44 683 PRO A N 1
ATOM 5366 C CA . PRO A 1 683 ? -6.245 -9.677 39.474 1.00 57.44 683 PRO A CA 1
ATOM 5367 C C . PRO A 1 683 ? -6.292 -10.115 38.006 1.00 57.44 683 PRO A C 1
ATOM 5369 O O . PRO A 1 683 ? -7.159 -9.662 37.258 1.00 57.44 683 PRO A O 1
ATOM 5372 N N . ALA A 1 684 ? -5.395 -11.019 37.601 1.00 52.06 684 ALA A N 1
ATOM 5373 C CA . ALA A 1 684 ? -5.413 -11.596 36.258 1.00 52.06 684 ALA A CA 1
ATOM 5374 C C . ALA A 1 684 ? -6.751 -12.321 36.028 1.00 52.06 684 ALA A C 1
ATOM 5376 O O . ALA A 1 684 ? -7.011 -13.366 36.626 1.00 52.06 684 ALA A O 1
ATOM 5377 N N . ALA A 1 685 ? -7.624 -11.726 35.213 1.00 46.84 685 ALA A N 1
ATOM 5378 C CA . ALA A 1 685 ? -9.007 -12.158 35.091 1.00 46.84 685 ALA A CA 1
ATOM 5379 C C . ALA A 1 685 ? -9.109 -13.520 34.390 1.00 46.84 685 ALA A C 1
ATOM 5381 O O . ALA A 1 685 ? -8.673 -13.685 33.250 1.00 46.84 685 ALA A O 1
ATOM 5382 N N . THR A 1 686 ? -9.727 -14.494 35.058 1.00 38.34 686 THR A N 1
ATOM 5383 C CA . THR A 1 686 ? -10.048 -15.793 34.462 1.00 38.34 686 THR A CA 1
ATOM 5384 C C . THR A 1 686 ? -11.036 -15.584 33.315 1.00 38.34 686 THR A C 1
ATOM 5386 O O . THR A 1 686 ? -12.109 -15.016 33.513 1.00 38.34 686 THR A O 1
ATOM 5389 N N . SER A 1 687 ? -10.682 -16.021 32.107 1.00 36.03 687 SER A N 1
ATOM 5390 C CA . SER A 1 687 ? -11.404 -15.664 30.884 1.00 36.03 687 SER A CA 1
ATOM 5391 C C . SER A 1 687 ? -12.784 -16.328 30.780 1.00 36.03 687 SER A C 1
ATOM 5393 O O . SER A 1 687 ? -12.900 -17.460 30.309 1.00 36.03 687 SER A O 1
ATOM 5395 N N . THR A 1 688 ? -13.841 -15.606 31.156 1.00 30.70 688 THR A N 1
ATOM 5396 C CA . THR A 1 688 ? -15.234 -15.947 30.831 1.00 30.70 688 THR A CA 1
ATOM 5397 C C . THR A 1 688 ? -15.728 -15.083 29.672 1.00 30.70 688 THR A C 1
ATOM 5399 O O . THR A 1 688 ? -16.008 -13.894 29.813 1.00 30.70 688 THR A O 1
ATOM 5402 N N . SER A 1 689 ? -15.846 -15.688 28.489 1.00 32.53 689 SER A N 1
ATOM 5403 C CA . SER A 1 689 ? -16.377 -15.031 27.294 1.00 32.53 689 SER A CA 1
ATOM 5404 C C . SER A 1 689 ? -17.882 -14.769 27.437 1.00 32.53 689 SER A C 1
ATOM 5406 O O . SER A 1 689 ? -18.699 -15.647 27.155 1.00 32.53 689 SER A O 1
ATOM 5408 N N . SER A 1 690 ? -18.255 -13.563 27.866 1.00 23.81 690 SER A N 1
ATOM 5409 C CA . SER A 1 690 ? -19.646 -13.101 27.798 1.00 23.81 690 SER A CA 1
ATOM 5410 C C . SER A 1 690 ? -19.989 -12.722 26.352 1.00 23.81 690 SER A C 1
ATOM 5412 O O . SER A 1 690 ? -19.345 -11.815 25.820 1.00 23.81 690 SER A O 1
ATOM 5414 N N . PRO A 1 691 ? -20.975 -13.363 25.697 1.00 30.62 691 PRO A N 1
ATOM 5415 C CA . PRO A 1 691 ? -21.401 -12.950 24.367 1.00 30.62 691 PRO A CA 1
ATOM 5416 C C . PRO A 1 691 ? -22.147 -11.613 24.452 1.00 30.62 691 PRO A C 1
ATOM 5418 O O . PRO A 1 691 ? -23.183 -11.510 25.113 1.00 30.62 691 PRO A O 1
ATOM 5421 N N . GLN A 1 692 ? -21.627 -10.589 23.776 1.00 32.31 692 GLN A N 1
ATOM 5422 C CA . GLN A 1 692 ? -22.411 -9.394 23.462 1.00 32.31 692 GLN A CA 1
ATOM 5423 C C . GLN A 1 692 ? -23.399 -9.716 22.327 1.00 32.31 692 GLN A C 1
ATOM 5425 O O . GLN A 1 692 ? -23.160 -10.629 21.535 1.00 32.31 692 GLN A O 1
ATOM 5430 N N . ARG A 1 693 ? -24.539 -9.017 22.322 1.00 30.14 693 ARG A N 1
ATOM 5431 C CA . ARG A 1 693 ? -25.608 -9.147 21.321 1.00 30.14 693 ARG A CA 1
ATOM 5432 C C . ARG A 1 693 ? -25.424 -8.141 20.193 1.00 30.14 693 ARG A C 1
ATOM 5434 O O . ARG A 1 693 ? -24.922 -7.042 20.512 1.00 30.14 693 ARG A O 1
#

Nearest PDB structures (foldseek):
  4exk-assembly1_A-2  TM=5.192E-01  e=2.590E-01  Escherichia coli K-12
  4qhb-assembly3_D  TM=3.862E-01  e=6.234E-02  Phocaeicola vulgatus ATCC 8482
  8rc4-assembly1_g  TM=4.630E-01  e=4.163E-01  Homo sapiens
  8rbz-assembly1_g  TM=4.637E-01  e=4.388E-01  Homo sapiens
  5w6h-assembly1_C  TM=4.287E-01  e=9.183E-01  Kuttervirus CBA120

Sequence (693 aa):
MKSMACRLLALGAFLIAVPLFAQTRASDLTNLRHSTGQGVSPVYEGFDINPDGSHNMWFGYMNRNYEEELDLAVGPNNSFEPGGDRGQPTHFTTRRHKDVFKVTVPKDFGDQKLVWTLTAHGQTQQVIATLKPVWQIDRLRTTRGGNSEKVSSNLPPVVNVNVSNQTASGATLAVSATDDGLPKRAGKTVGMTVMWAKYRGPGDVLFSAAQAKLADGTAMTSATFTEPGDYILQAVVDDGSGESAGNFGYHCCWTNSQVKISVKSAAARTTNLQSTRNLQSATRNPQSPTFSKDVAPILQKSCQTCHHQGTSGPMSLVTYDDVRPWARSIRQRVASREMPPWHLDKTVGIRHYKNDRSLSDEEIATVVRWVDSGAPQGNPAEMPPPLTFRSEADWFIGEPDLKVTTPNDFAMYATGPDWWIDQFADVELTEDRWIKAMEIKPSNPKIVHHVVIYVIEPDAPEGTPETGVQLHEYAVGKYGDIFGENTGRLLKKGTRLRYDMHYFAIGSEQHNKTTIAFKFYPRGVVPKYQVRSQAIRNVPNDELEVPPNTVVRTDGYFRLARNARIDAFQPHMHMRGRGLTVEAIDPTTNRTQILSSVDHFDFNWHINYVYADDAAPLLPAGTMLHLIGIHDNTSANRRNPDPAMWVGFGERSVDDMLQVWL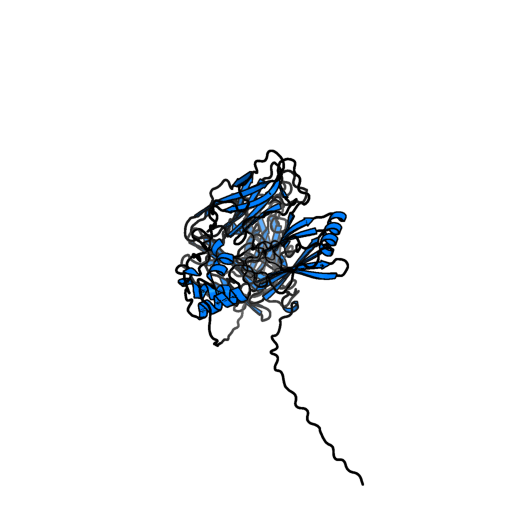NIVYLDDAEFQRLVEERKAKPAATSTSSPQR

Secondary structure (DSSP, 8-state):
-------PPPPPP------------GGGTBPPPBSS-PPEEEEEEEEEE-TTS-EEEEEEEEE-BSS--EE--SBTTEEEES-S-SS--SEE-SEEEEEEEEEEE-TT-TT--EEEEEEETTEEEEEEE---GGGB--TTTTTTT--SS---S----EEEEEEES--SSEEEEEEEEE--S--EETTEE---EEEEEEEE-SS-EEES-SEEE-BTTEEEEEEEESS-SEEEEEEEEE-S-SSSS-SSS---SEEEEEEEEE----------------------------STTTTHHHHHHHTGGGSSTTSSSSS--SSHHHHTTTHHHHHHHHHTTTTTT--B-SSSS---BTT--PPPHHHHHHHHHHHHTT-----GGGPPPPP-PPPTTS-TTSS-SEEEE-SS-EEE-SS---EEEEEEEE---SS-EEEEEEEEEES-TTTEEEEEEEEE-TTPPTT--TT-EEEEEEETT--EEEPPTTEEEEE-TT-EEEEEEEE---SS-EEE-EEEEEEEPPTTPPPSEEEEEEEEE-SSGGG-EE-TT-EEEEEEEEE-SS-EEEEEEEEE--TTEEEEEEEEEPTTT--EEEEEEESS--TT----EEB-TTTS-EE-TTPEEEEEEEEE-STT-TT-S-SSS-EEB-SSTTSB--EEEEEEEE--HHHHHHHHHHHHHS-------PPP-

Radius of gyration: 29.99 Å; Cα contacts (8 Å, |Δi|>4): 1540; chains: 1; bounding box: 88×93×76 Å

Solvent-accessible surface area (backbone atoms only — not comparable to full-atom values): 38889 Å² total; per-residue (Å²): 135,92,80,90,85,89,82,87,84,87,81,87,79,84,83,79,84,73,80,82,74,81,74,79,50,76,78,75,24,45,77,78,88,36,53,57,86,54,34,44,34,36,28,66,75,26,30,36,74,47,100,87,52,27,32,39,39,28,29,23,36,35,26,60,10,70,69,45,62,47,79,38,61,82,39,93,39,27,29,33,43,86,75,46,86,66,78,73,68,23,40,42,60,53,37,73,43,75,74,71,42,62,42,77,42,60,64,81,51,61,94,49,62,45,33,42,35,29,47,32,87,88,38,73,29,36,22,78,40,54,77,51,56,89,33,38,47,44,86,60,38,74,22,51,70,32,44,30,92,68,56,72,80,63,63,50,36,54,72,47,80,49,79,44,77,73,55,93,46,32,31,36,40,38,40,39,41,51,67,86,66,42,50,60,62,95,87,37,60,62,54,37,35,38,38,55,44,67,28,30,48,80,50,53,67,52,48,80,48,42,61,47,64,37,60,98,35,29,45,73,35,39,42,32,45,77,49,49,20,63,26,28,38,30,40,40,32,30,27,54,52,56,75,86,59,73,85,43,74,51,70,42,26,56,30,83,44,77,48,78,48,82,42,72,67,91,88,88,89,92,86,92,86,94,93,85,93,93,87,94,92,88,91,89,88,88,87,65,57,36,30,21,66,65,32,46,55,56,32,57,78,42,40,28,92,43,12,35,92,90,47,88,35,96,48,46,46,78,49,68,80,54,32,59,82,43,36,70,58,51,32,51,34,34,74,71,46,63,40,46,82,56,45,59,42,88,86,53,51,61,85,52,46,76,73,75,54,58,76,52,74,66,57,35,50,42,45,36,30,11,40,77,67,70,52,46,57,64,54,76,89,51,44,66,82,83,84,85,78,79,59,89,86,57,51,90,76,43,86,59,79,44,74,49,51,41,80,61,75,44,75,44,53,30,76,60,38,77,42,66,33,36,46,61,39,71,46,95,47,98,55,66,44,37,34,35,23,36,35,48,47,58,76,36,65,89,34,44,60,36,34,47,30,17,42,32,55,81,81,59,60,92,89,58,56,91,77,30,47,65,66,56,69,26,29,43,80,41,65,59,56,71,51,57,88,52,28,24,36,83,45,60,45,59,23,32,36,36,36,41,34,34,35,48,48,76,77,41,72,46,64,37,40,42,32,43,34,36,28,62,51,62,90,93,54,78,54,84,35,55,51,42,63,42,80,48,46,38,77,66,54,73,69,40,69,40,54,50,57,36,60,34,42,42,62,22,72,46,68,34,88,45,26,30,38,40,49,31,47,25,64,46,40,21,43,32,35,31,25,45,33,38,27,41,32,39,74,87,76,72,48,75,43,57,48,41,38,24,71,59,42,48,60,84,46,46,42,65,47,35,39,26,90,91,60,36,49,79,44,60,54,54,24,34,38,39,36,43,32,31,36,35,30,24,85,80,39,85,64,44,92,57,30,51,33,49,41,33,44,33,85,52,66,81,30,26,54,54,37,36,38,32,35,36,30,72,46,55,70,71,59,46,51,50,56,52,50,57,58,67,71,47,74,87,75,80,89,73,88,75,84,81,133

pLDDT: mean 82.33, std 18.52, range [23.81, 98.19]

Mean predicted aligned error: 12.45 Å

Foldseek 3Di:
DDDDDDDDDDDDDDDDPDDPPPDCDQVNFADDQAQDLDWKAKFWQFWEADPQQKIKTFIWIAASHPNDKAFAPFDPQWAKPPDTDQPAFRIGDHGIDGRQDIGIGGNPCAQPWIKTWHADSNDIFIDIHGNDQLRFDDCLAQFALQFAPPSPPFAAWDKDKDWAPADQWKIKIKMFTDTPQDDDDPNHFPAKKKAKDWRDDPFDWDKPDRIDTADVRMDMIMITGPDFAKTKMKIKMARRPCDDAPDFEHNDHIDIDIDIHHGDDDDDDDDYDDDDDDDDDDDDDDDADAPQAQQLVLCQQQPQLQADPPHPPPWHPQDLVRCLVCLVVCLVCLLVQVPPDDQFDPPFAFDFFPDDRGDDPSSSVRSNRCVVVSHHHPDNVSHDDGDDHDDPVAAPLGDFPDKWKFPDWDKDAQGHHKGWHKGKTKDDDPFKFWFQKKWKDKPDVVWFQKKWKFKDDPCDDPPADNLHATDDMDHQADTIDGDDALETAMDGDGIMMIITTTTDHNNHIDIIMMMMGTDTDPPPDHRPWYKGWDKWFAPPQSSFKAAFQGKHKDKTKDFAQFWKWWFKKWWAKALQWAKKWKWKQAQPPRDIGTNIMRRGDDNNHRHIGTHDPLNTDTHGGGIMIMMMTITGLRPVRPSQPHSSHIEGDYDRNNHITGMMIITMIGDHPVVSVVSVVVSVPDDPDDDDDDDDD